Protein AF-A0A318JB78-F1 (afdb_monomer_lite)

pLDDT: mean 71.57, std 18.22, range [23.09, 95.12]

Structure (mmCIF, N/CA/C/O backbone):
data_AF-A0A318JB78-F1
#
_entry.id   AF-A0A318JB78-F1
#
loop_
_atom_site.group_PDB
_atom_site.id
_atom_site.type_symbol
_atom_site.label_atom_id
_atom_site.label_alt_id
_atom_site.label_comp_id
_atom_site.label_asym_id
_atom_site.label_entity_id
_atom_site.label_seq_id
_atom_site.pdbx_PDB_ins_code
_atom_site.Cartn_x
_atom_site.Cartn_y
_atom_site.Cartn_z
_atom_site.occupancy
_atom_site.B_iso_or_equiv
_atom_site.auth_seq_id
_atom_site.auth_comp_id
_atom_site.auth_asym_id
_atom_site.auth_atom_id
_atom_site.pdbx_PDB_model_num
ATOM 1 N N . MET A 1 1 ? 5.040 -17.113 -11.144 1.00 25.75 1 MET A N 1
ATOM 2 C CA . MET A 1 1 ? 4.633 -16.479 -9.874 1.00 25.75 1 MET A CA 1
ATOM 3 C C . MET A 1 1 ? 5.748 -16.720 -8.878 1.00 25.75 1 MET A C 1
ATOM 5 O O . MET A 1 1 ? 6.004 -17.874 -8.564 1.00 25.75 1 MET A O 1
ATOM 9 N N . LEU A 1 2 ? 6.487 -15.683 -8.485 1.00 23.09 2 LEU A N 1
ATOM 10 C CA . LEU A 1 2 ? 7.482 -15.807 -7.416 1.00 23.09 2 LEU A CA 1
ATOM 11 C C . LEU A 1 2 ? 6.721 -16.116 -6.125 1.00 23.09 2 LEU A C 1
ATOM 13 O O . LEU A 1 2 ? 5.880 -15.316 -5.738 1.00 23.09 2 LEU A O 1
ATOM 17 N N . GLN A 1 3 ? 6.956 -17.280 -5.519 1.00 30.62 3 GLN A N 1
ATOM 18 C CA . GLN A 1 3 ? 6.434 -17.626 -4.195 1.00 30.62 3 GLN A CA 1
ATOM 19 C C . GLN A 1 3 ? 6.896 -16.557 -3.194 1.00 30.62 3 GLN A C 1
ATOM 21 O O . GLN A 1 3 ? 8.081 -16.230 -3.149 1.00 30.62 3 GLN A O 1
ATOM 26 N N . HIS A 1 4 ? 5.958 -15.959 -2.464 1.00 49.38 4 HIS A N 1
ATOM 27 C CA . HIS A 1 4 ? 6.229 -14.859 -1.540 1.00 49.38 4 HIS A CA 1
ATOM 28 C C . HIS A 1 4 ? 6.724 -15.457 -0.218 1.00 49.38 4 HIS A C 1
ATOM 30 O O . HIS A 1 4 ? 6.142 -16.424 0.270 1.00 49.38 4 HIS A O 1
ATOM 36 N N . ASN A 1 5 ? 7.803 -14.921 0.352 1.00 53.31 5 ASN A N 1
ATOM 37 C CA . ASN A 1 5 ? 8.256 -15.297 1.688 1.00 53.31 5 ASN A CA 1
ATOM 38 C C . ASN A 1 5 ? 7.532 -14.406 2.721 1.00 53.31 5 ASN A C 1
ATOM 40 O O . ASN A 1 5 ? 7.659 -13.183 2.621 1.00 53.31 5 ASN A O 1
ATOM 44 N N . PRO A 1 6 ? 6.821 -14.962 3.721 1.00 53.50 6 PRO A N 1
ATOM 45 C CA . PRO A 1 6 ? 6.137 -14.182 4.759 1.00 53.50 6 PRO A CA 1
ATOM 46 C C . PRO A 1 6 ? 7.029 -13.152 5.473 1.00 53.50 6 PRO A C 1
ATOM 48 O O . PRO A 1 6 ? 6.572 -12.067 5.821 1.00 53.50 6 PRO A O 1
ATOM 51 N N . PHE A 1 7 ? 8.329 -13.422 5.620 1.00 55.44 7 PHE A N 1
ATOM 52 C CA . PHE A 1 7 ? 9.272 -12.468 6.217 1.00 55.44 7 PHE A CA 1
ATOM 53 C C . PHE A 1 7 ? 9.554 -11.245 5.329 1.00 55.44 7 PHE A C 1
ATOM 55 O O . PHE A 1 7 ? 9.821 -10.154 5.841 1.00 55.44 7 PHE A O 1
ATOM 62 N N . ASP A 1 8 ? 9.484 -11.401 4.004 1.00 56.25 8 ASP A N 1
ATOM 63 C CA . ASP A 1 8 ? 9.601 -10.270 3.083 1.00 56.25 8 ASP A CA 1
ATOM 64 C C . ASP A 1 8 ? 8.346 -9.383 3.167 1.00 56.25 8 ASP A C 1
ATOM 66 O O . ASP A 1 8 ? 8.485 -8.160 3.174 1.00 56.25 8 ASP A O 1
ATOM 70 N N . LEU A 1 9 ? 7.158 -9.977 3.376 1.00 61.44 9 LEU A N 1
ATOM 71 C CA . LEU A 1 9 ? 5.913 -9.242 3.641 1.00 61.44 9 LEU A CA 1
ATOM 72 C C . LEU A 1 9 ? 6.003 -8.411 4.928 1.00 61.44 9 LEU A C 1
ATOM 74 O O . LEU A 1 9 ? 5.661 -7.230 4.902 1.00 61.44 9 LEU A O 1
ATOM 78 N N . ILE A 1 10 ? 6.521 -8.967 6.033 1.00 62.16 10 ILE A N 1
ATOM 79 C CA . ILE A 1 10 ? 6.723 -8.193 7.274 1.00 62.16 10 ILE A CA 1
ATOM 80 C C . ILE A 1 10 ? 7.533 -6.946 6.962 1.00 62.16 10 ILE A C 1
ATOM 82 O O . ILE A 1 10 ? 7.080 -5.834 7.208 1.00 62.16 10 ILE A O 1
ATOM 86 N N . ARG A 1 11 ? 8.720 -7.102 6.377 1.00 62.31 11 ARG A N 1
ATOM 87 C CA . ARG A 1 11 ? 9.614 -5.969 6.126 1.00 62.31 11 ARG A CA 1
ATOM 88 C C . ARG A 1 11 ? 8.994 -4.943 5.173 1.00 62.31 11 ARG A C 1
ATOM 90 O O . ARG A 1 11 ? 9.154 -3.742 5.389 1.00 62.31 11 ARG A O 1
ATOM 97 N N . GLU A 1 12 ? 8.297 -5.389 4.133 1.00 67.50 12 GLU A N 1
ATOM 98 C CA . GLU A 1 12 ? 7.665 -4.507 3.148 1.00 67.50 12 GLU A CA 1
ATOM 99 C C . GLU A 1 12 ? 6.514 -3.696 3.738 1.00 67.50 12 GLU A C 1
ATOM 101 O O . GLU A 1 12 ? 6.499 -2.471 3.604 1.00 67.50 12 GLU A O 1
ATOM 106 N N . TYR A 1 13 ? 5.589 -4.348 4.438 1.00 72.69 13 TYR A N 1
ATOM 107 C CA . TYR A 1 13 ? 4.394 -3.684 4.945 1.00 72.69 13 TYR A CA 1
ATOM 108 C C . TYR A 1 13 ? 4.650 -2.979 6.281 1.00 72.69 13 TYR A C 1
ATOM 110 O O . TYR A 1 13 ? 4.238 -1.830 6.434 1.00 72.69 13 TYR A O 1
ATOM 118 N N . THR A 1 14 ? 5.400 -3.566 7.220 1.00 70.62 14 THR A N 1
ATOM 119 C CA . THR A 1 14 ? 5.695 -2.904 8.510 1.00 70.62 14 THR A CA 1
ATOM 120 C C . THR A 1 14 ? 6.563 -1.658 8.355 1.00 70.62 14 THR A C 1
ATOM 122 O O . THR A 1 14 ? 6.276 -0.643 8.980 1.00 70.62 14 THR A O 1
ATOM 125 N N . SER A 1 15 ? 7.549 -1.640 7.452 1.00 66.94 15 SER A N 1
ATOM 126 C CA . SER A 1 15 ? 8.382 -0.439 7.239 1.00 66.94 15 SER A CA 1
ATOM 127 C C . SER A 1 15 ? 7.608 0.768 6.678 1.00 66.94 15 SER A C 1
ATOM 129 O O . SER A 1 15 ? 8.040 1.925 6.800 1.00 66.94 15 SER A O 1
ATOM 131 N N . VAL A 1 16 ? 6.457 0.516 6.050 1.00 73.50 16 VAL A N 1
ATOM 132 C CA . VAL A 1 16 ? 5.560 1.560 5.553 1.00 73.50 16 VAL A CA 1
ATOM 133 C C . VAL A 1 16 ? 4.505 1.890 6.599 1.00 73.50 16 VAL A C 1
ATOM 135 O O . VAL A 1 16 ? 4.399 3.057 6.976 1.00 73.50 16 VAL A O 1
ATOM 138 N N . PHE A 1 17 ? 3.774 0.882 7.072 1.00 77.94 17 PHE A N 1
ATOM 139 C CA . PHE A 1 17 ? 2.556 1.030 7.860 1.00 77.94 17 PHE A CA 1
ATOM 140 C C . PHE A 1 17 ? 2.747 0.949 9.372 1.00 77.94 17 PHE A C 1
ATOM 142 O O . PHE A 1 17 ? 1.798 1.302 10.046 1.00 77.94 17 PHE A O 1
ATOM 149 N N . ASP A 1 18 ? 3.896 0.533 9.917 1.00 76.00 18 ASP A N 1
ATOM 150 C CA . ASP A 1 18 ? 4.175 0.523 11.365 1.00 76.00 18 ASP A CA 1
ATOM 151 C C . ASP A 1 18 ? 5.162 1.637 11.740 1.00 76.00 18 ASP A C 1
ATOM 153 O O . ASP A 1 18 ? 6.371 1.446 11.873 1.00 76.00 18 ASP A O 1
ATOM 157 N N . ARG A 1 19 ? 4.646 2.861 11.871 1.00 69.69 19 ARG A N 1
ATOM 158 C CA . ARG A 1 19 ? 5.450 4.054 12.164 1.00 69.69 19 ARG A CA 1
ATOM 159 C C . ARG A 1 19 ? 5.195 4.564 13.568 1.00 69.69 19 ARG A C 1
ATOM 161 O O . ARG A 1 19 ? 4.051 4.788 13.959 1.00 69.69 19 ARG A O 1
ATOM 168 N N . ARG A 1 20 ? 6.271 4.843 14.310 1.00 64.31 20 ARG A N 1
ATOM 169 C CA . ARG A 1 20 ? 6.195 5.430 15.660 1.00 64.31 20 ARG A CA 1
ATOM 170 C C . ARG A 1 20 ? 5.463 6.764 15.673 1.00 64.31 20 ARG A C 1
ATOM 172 O O . ARG A 1 20 ? 4.877 7.122 16.683 1.00 64.31 20 ARG A O 1
ATOM 179 N N . GLU A 1 21 ? 5.475 7.509 14.580 1.00 63.00 21 GLU A N 1
ATOM 180 C CA . GLU A 1 21 ? 4.745 8.767 14.506 1.00 63.00 21 GLU A CA 1
ATOM 181 C C . GLU A 1 21 ? 3.238 8.527 14.379 1.00 63.00 21 GLU A C 1
ATOM 183 O O . GLU A 1 21 ? 2.471 9.371 14.811 1.00 63.00 21 GLU A O 1
ATOM 188 N N . ILE A 1 22 ? 2.799 7.390 13.836 1.00 66.38 22 ILE A N 1
ATOM 189 C CA . ILE A 1 22 ? 1.376 7.046 13.712 1.00 66.38 22 ILE A CA 1
ATOM 190 C C . ILE A 1 22 ? 0.883 6.323 14.980 1.00 66.38 22 ILE A C 1
ATOM 192 O O . ILE A 1 22 ? -0.208 6.627 15.452 1.00 66.38 22 ILE A O 1
ATOM 196 N N . PHE A 1 23 ? 1.705 5.450 15.584 1.00 62.56 23 PHE A N 1
ATOM 197 C CA . PHE A 1 23 ? 1.298 4.578 16.709 1.00 62.56 23 PHE A CA 1
ATOM 198 C C . PHE A 1 23 ? 2.000 4.842 18.047 1.00 62.56 23 PHE A C 1
ATOM 200 O O . PHE A 1 23 ? 1.693 4.195 19.045 1.00 62.56 23 PHE A O 1
ATOM 207 N N . GLY A 1 24 ? 2.984 5.738 18.099 1.00 55.34 24 GLY A N 1
ATOM 208 C CA . GLY A 1 24 ? 3.832 5.931 19.275 1.00 55.34 24 GLY A CA 1
ATOM 209 C C . GLY A 1 24 ? 3.285 6.948 20.287 1.00 55.34 24 GLY A C 1
ATOM 210 O O . GLY A 1 24 ? 2.596 7.898 19.925 1.00 55.34 24 GLY A O 1
ATOM 211 N N . PRO A 1 25 ? 3.666 6.830 21.573 1.00 43.62 25 PRO A N 1
ATOM 212 C CA . PRO A 1 25 ? 3.183 7.700 22.654 1.00 43.62 25 PRO A CA 1
ATOM 213 C C . PRO A 1 25 ? 3.704 9.148 22.582 1.00 43.62 25 PRO A C 1
ATOM 215 O O . PRO A 1 25 ? 3.169 10.028 23.251 1.00 43.62 25 PRO A O 1
ATOM 218 N N . LYS A 1 26 ? 4.746 9.409 21.778 1.00 45.97 26 LYS A N 1
ATOM 219 C CA . LYS A 1 26 ? 5.327 10.741 21.514 1.00 45.97 26 LYS A CA 1
ATOM 220 C C . LYS A 1 26 ? 5.179 11.119 20.043 1.00 45.97 26 LYS A C 1
ATOM 222 O O . LYS A 1 26 ? 6.134 11.550 19.400 1.00 45.97 26 LYS A O 1
ATOM 227 N N . SER A 1 27 ? 3.989 10.905 19.502 1.00 45.38 27 SER A N 1
ATOM 228 C CA . SER A 1 27 ? 3.626 11.223 18.128 1.00 45.38 27 SER A CA 1
ATOM 229 C C . SER A 1 27 ? 3.552 12.747 17.914 1.00 45.38 27 SER A C 1
ATOM 231 O O . SER A 1 27 ? 2.473 13.302 17.703 1.00 45.38 27 SER A O 1
ATOM 233 N N . TYR A 1 28 ? 4.673 13.462 18.020 1.00 35.72 28 TYR A N 1
ATOM 234 C CA . TYR A 1 28 ? 4.728 14.883 17.680 1.00 35.72 28 TYR A CA 1
ATOM 235 C C . TYR A 1 28 ? 4.450 15.075 16.186 1.00 35.72 28 TYR A C 1
ATOM 237 O O . TYR A 1 28 ? 4.648 14.161 15.380 1.00 35.72 28 TYR A O 1
ATOM 245 N N . VAL A 1 29 ? 3.908 16.253 15.870 1.00 40.69 29 VAL A N 1
ATOM 246 C CA . VAL A 1 29 ? 3.597 16.764 14.530 1.00 40.69 29 VAL A CA 1
ATOM 247 C C . VAL A 1 29 ? 4.661 16.291 13.552 1.00 40.69 29 VAL A C 1
ATOM 249 O O . VAL A 1 29 ? 5.838 16.630 13.675 1.00 40.69 29 VAL A O 1
ATOM 252 N N . ALA A 1 30 ? 4.254 15.418 12.638 1.00 40.19 30 ALA A N 1
ATOM 253 C CA . ALA A 1 30 ? 5.172 14.786 11.724 1.00 40.19 30 ALA A CA 1
ATOM 254 C C . ALA A 1 30 ? 5.551 15.791 10.635 1.00 40.19 30 ALA A C 1
ATOM 256 O O . ALA A 1 30 ? 4.963 15.818 9.559 1.00 40.19 30 ALA A O 1
ATOM 257 N N . HIS A 1 31 ? 6.546 16.628 10.922 1.00 40.78 31 HIS A N 1
ATOM 258 C CA . HIS A 1 31 ? 7.321 17.318 9.900 1.00 40.78 31 HIS A CA 1
ATOM 259 C C . HIS A 1 31 ? 8.125 16.259 9.142 1.00 40.78 31 HIS A C 1
ATOM 261 O O . HIS A 1 31 ? 9.297 16.004 9.410 1.00 40.78 31 HIS A O 1
ATOM 267 N N . TYR A 1 32 ? 7.440 15.545 8.258 1.00 52.62 32 TYR A N 1
ATOM 268 C CA . TYR A 1 32 ? 8.033 14.497 7.456 1.00 52.62 32 TYR A CA 1
ATOM 269 C C . TYR A 1 32 ? 8.883 15.134 6.359 1.00 52.62 32 TYR A C 1
ATOM 271 O O . TYR A 1 32 ? 8.368 15.712 5.404 1.00 52.62 32 TYR A O 1
ATOM 279 N N . ILE A 1 33 ? 10.192 14.926 6.445 1.00 48.31 33 ILE A N 1
ATOM 280 C CA . ILE A 1 33 ? 11.008 14.799 5.241 1.00 48.31 33 ILE A CA 1
ATOM 281 C C . ILE A 1 33 ? 10.464 13.532 4.547 1.00 48.31 33 ILE A C 1
ATOM 283 O O . ILE A 1 33 ? 10.563 12.430 5.090 1.00 48.31 33 ILE A O 1
ATOM 287 N N . ASP A 1 34 ? 9.790 13.707 3.404 1.00 62.69 34 ASP A N 1
ATOM 288 C CA . ASP A 1 34 ? 9.201 12.661 2.544 1.00 62.69 34 ASP A CA 1
ATOM 289 C C . ASP A 1 34 ? 7.835 12.051 2.944 1.00 62.69 34 ASP A C 1
ATOM 291 O O . ASP A 1 34 ? 7.609 10.850 2.737 1.00 62.69 34 ASP A O 1
ATOM 295 N N . PHE A 1 35 ? 6.889 12.846 3.465 1.00 70.44 35 PHE A N 1
ATOM 296 C CA . PHE A 1 35 ? 5.500 12.383 3.685 1.00 70.44 35 PHE A CA 1
ATOM 297 C C . PHE A 1 35 ? 4.897 11.828 2.393 1.00 70.44 35 PHE A C 1
ATOM 299 O O . PHE A 1 35 ? 4.289 10.760 2.365 1.00 70.44 35 PHE A O 1
ATOM 306 N N . ASP A 1 36 ? 5.189 12.524 1.304 1.00 66.62 36 ASP A N 1
ATOM 307 C CA . ASP A 1 36 ? 4.744 12.231 -0.045 1.00 66.62 36 ASP A CA 1
ATOM 308 C C . ASP A 1 36 ? 5.171 10.850 -0.520 1.00 66.62 36 ASP A C 1
ATOM 310 O O . ASP A 1 36 ? 4.406 10.106 -1.143 1.00 66.62 36 ASP A O 1
ATOM 314 N N . VAL A 1 37 ? 6.387 10.464 -0.146 1.00 68.50 37 VAL A N 1
ATOM 315 C CA . VAL A 1 37 ? 6.938 9.144 -0.434 1.00 68.50 37 VAL A CA 1
ATOM 316 C C . VAL A 1 37 ? 6.248 8.080 0.414 1.00 68.50 37 VAL A C 1
ATOM 318 O O . VAL A 1 37 ? 5.981 6.994 -0.093 1.00 68.50 37 VAL A O 1
ATOM 321 N N . PHE A 1 38 ? 5.932 8.363 1.681 1.00 75.88 38 PHE A N 1
ATOM 322 C CA . PHE A 1 38 ? 5.154 7.447 2.520 1.00 75.88 38 PHE A CA 1
ATOM 323 C C . PHE A 1 38 ? 3.748 7.214 1.947 1.00 75.88 38 PHE A C 1
ATOM 325 O O . PHE A 1 38 ? 3.362 6.062 1.749 1.00 75.88 38 PHE A O 1
ATOM 332 N N . VAL A 1 39 ? 3.011 8.277 1.620 1.00 78.31 39 VAL A N 1
ATOM 333 C CA . VAL A 1 39 ? 1.642 8.168 1.094 1.00 78.31 39 VAL A CA 1
ATOM 334 C C . VAL A 1 39 ? 1.634 7.418 -0.238 1.00 78.31 39 VAL A C 1
ATOM 336 O O . VAL A 1 39 ? 0.845 6.492 -0.425 1.00 78.31 39 VAL A O 1
ATOM 339 N N . THR A 1 40 ? 2.555 7.757 -1.145 1.00 72.88 40 THR A N 1
ATOM 340 C CA . THR A 1 40 ? 2.703 7.074 -2.441 1.00 72.88 40 THR A CA 1
ATOM 341 C C . THR A 1 40 ? 2.930 5.571 -2.269 1.00 72.88 40 THR A C 1
ATOM 343 O O . THR A 1 40 ? 2.362 4.763 -3.001 1.00 72.88 40 THR A O 1
ATOM 346 N N . ARG A 1 41 ? 3.702 5.169 -1.256 1.00 74.50 41 ARG A N 1
ATOM 347 C CA . ARG A 1 41 ? 3.944 3.753 -0.953 1.00 74.50 41 ARG A CA 1
ATOM 348 C C . ARG A 1 41 ? 2.770 3.036 -0.368 1.00 74.50 41 ARG A C 1
ATOM 350 O O . ARG A 1 41 ? 2.504 1.916 -0.781 1.00 74.50 41 ARG A O 1
ATOM 357 N N . ALA A 1 42 ? 2.116 3.653 0.608 1.00 82.94 42 ALA A N 1
ATOM 358 C CA . ALA A 1 42 ? 0.939 3.069 1.214 1.00 82.94 42 ALA A CA 1
ATOM 359 C C . ALA A 1 42 ? -0.094 2.777 0.118 1.00 82.94 42 ALA A C 1
ATOM 361 O O . ALA A 1 42 ? -0.588 1.658 0.018 1.00 82.94 42 ALA A O 1
ATOM 362 N N . ARG A 1 43 ? -0.310 3.737 -0.791 1.00 85.00 43 ARG A N 1
ATOM 363 C CA . ARG A 1 43 ? -1.168 3.562 -1.969 1.00 85.00 43 ARG A CA 1
ATOM 364 C C . ARG A 1 43 ? -0.693 2.433 -2.887 1.00 85.00 43 ARG A C 1
ATOM 366 O O . ARG A 1 43 ? -1.507 1.605 -3.286 1.00 85.00 43 ARG A O 1
ATOM 373 N N . TYR A 1 44 ? 0.602 2.371 -3.202 1.00 80.25 44 TYR A N 1
ATOM 374 C CA . TYR A 1 44 ? 1.148 1.311 -4.055 1.00 80.25 44 TYR A CA 1
ATOM 375 C C . TYR A 1 44 ? 0.945 -0.073 -3.439 1.00 80.25 44 TYR A C 1
ATOM 377 O O . TYR A 1 44 ? 0.352 -0.942 -4.076 1.00 80.25 44 TYR A O 1
ATOM 385 N N . LEU A 1 45 ? 1.355 -0.258 -2.183 1.00 81.56 45 LEU A N 1
ATOM 386 C CA . LEU A 1 45 ? 1.208 -1.520 -1.465 1.00 81.56 45 LEU A CA 1
ATOM 387 C C . LEU A 1 45 ? -0.263 -1.943 -1.371 1.00 81.56 45 LEU A C 1
ATOM 389 O O . LEU A 1 45 ? -0.582 -3.093 -1.654 1.00 81.56 45 LEU A O 1
ATOM 393 N N . LEU A 1 46 ? -1.182 -1.016 -1.085 1.00 87.56 46 LEU A N 1
ATOM 394 C CA . LEU A 1 46 ? -2.621 -1.308 -1.077 1.00 87.56 46 LEU A CA 1
ATOM 395 C C . LEU A 1 46 ? -3.175 -1.707 -2.446 1.00 87.56 46 LEU A C 1
ATOM 397 O O . LEU A 1 46 ? -4.130 -2.481 -2.504 1.00 87.56 46 LEU A O 1
ATOM 401 N N . SER A 1 47 ? -2.591 -1.196 -3.533 1.00 83.94 47 SER A N 1
ATOM 402 C CA . SER A 1 47 ? -3.015 -1.520 -4.898 1.00 83.94 47 SER A CA 1
ATOM 403 C C . SER A 1 47 ? -2.617 -2.937 -5.327 1.00 83.94 47 SER A C 1
ATOM 405 O O . SER A 1 47 ? -3.275 -3.524 -6.184 1.00 83.94 47 SER A O 1
ATOM 407 N N . VAL A 1 48 ? -1.586 -3.515 -4.695 1.00 79.31 48 VAL A N 1
ATOM 408 C CA . VAL A 1 48 ? -1.045 -4.840 -5.048 1.00 79.31 48 VAL A CA 1
ATOM 409 C C . VAL A 1 48 ? -1.248 -5.917 -3.977 1.00 79.31 48 VAL A C 1
ATOM 411 O O . VAL A 1 48 ? -1.125 -7.101 -4.287 1.00 79.31 48 VAL A O 1
ATOM 414 N N . ILE A 1 49 ? -1.568 -5.559 -2.728 1.00 83.38 49 ILE A N 1
ATOM 415 C CA . ILE A 1 49 ? -1.705 -6.533 -1.634 1.00 83.38 49 ILE A CA 1
ATOM 416 C C . ILE A 1 49 ? -2.872 -7.503 -1.877 1.00 83.38 49 ILE A C 1
ATOM 418 O O . ILE A 1 49 ? -3.986 -7.080 -2.167 1.00 83.38 49 ILE A O 1
ATOM 422 N N . SER A 1 50 ? -2.658 -8.811 -1.755 1.00 82.62 50 SER A N 1
ATOM 423 C CA . SER A 1 50 ? -3.689 -9.847 -1.890 1.00 82.62 50 SER A CA 1
ATOM 424 C C . SER A 1 50 ? -4.273 -10.250 -0.530 1.00 82.62 50 SER A C 1
ATOM 426 O O . SER A 1 50 ? -3.686 -9.969 0.513 1.00 82.62 50 SER A O 1
ATOM 428 N N . ASP A 1 51 ? -5.409 -10.953 -0.533 1.00 84.69 51 ASP A N 1
ATOM 429 C CA . ASP A 1 51 ? -5.980 -11.502 0.705 1.00 84.69 51 ASP A CA 1
ATOM 430 C C . ASP A 1 51 ? -5.034 -12.515 1.361 1.00 84.69 51 ASP A C 1
ATOM 432 O O . ASP A 1 51 ? -4.971 -12.571 2.583 1.00 84.69 51 ASP A O 1
ATOM 436 N N . SER A 1 52 ? -4.254 -13.264 0.572 1.00 81.31 52 SER A N 1
ATOM 437 C CA . SER A 1 52 ? -3.248 -14.182 1.114 1.00 81.31 52 SER A CA 1
ATOM 438 C C . SER A 1 52 ? -2.124 -13.441 1.839 1.00 81.31 52 SER A C 1
ATOM 440 O O . SER A 1 52 ? -1.667 -13.920 2.865 1.00 81.31 52 SER A O 1
ATOM 442 N N . HIS A 1 53 ? -1.715 -12.252 1.372 1.00 82.00 53 HIS A N 1
ATOM 443 C CA . HIS A 1 53 ? -0.740 -11.440 2.114 1.00 82.00 53 HIS A CA 1
ATOM 444 C C . HIS A 1 53 ? -1.287 -10.999 3.475 1.00 82.00 53 HIS A C 1
ATOM 446 O O . HIS A 1 53 ? -0.536 -10.948 4.444 1.00 82.00 53 HIS A O 1
ATOM 452 N N . LEU A 1 54 ? -2.580 -10.663 3.554 1.00 85.00 54 LEU A N 1
ATOM 453 C CA . LEU A 1 54 ? -3.214 -10.304 4.822 1.00 85.00 54 LEU A CA 1
ATOM 454 C C . LEU A 1 54 ? -3.376 -11.511 5.742 1.00 85.00 54 LEU A C 1
ATOM 456 O O . LEU A 1 54 ? -3.047 -11.399 6.918 1.00 85.00 54 LEU A O 1
ATOM 460 N N . ASP A 1 55 ? -3.813 -12.657 5.212 1.00 84.06 55 ASP A N 1
ATOM 461 C CA . ASP A 1 55 ? -3.868 -13.913 5.969 1.00 84.06 55 ASP A CA 1
ATOM 462 C C . ASP A 1 55 ? -2.489 -14.236 6.573 1.00 84.06 55 ASP A C 1
ATOM 464 O O . ASP A 1 55 ? -2.398 -14.567 7.754 1.00 84.06 55 ASP A O 1
ATOM 468 N N . ASP A 1 56 ? -1.413 -14.077 5.796 1.00 79.94 56 ASP A N 1
ATOM 469 C CA . ASP A 1 56 ? -0.045 -14.275 6.275 1.00 79.94 56 ASP A CA 1
ATOM 470 C C . ASP A 1 56 ? 0.326 -13.260 7.372 1.00 79.94 56 ASP A C 1
ATOM 472 O O . ASP A 1 56 ? 0.859 -13.661 8.402 1.00 79.94 56 ASP A O 1
ATOM 476 N N . LEU A 1 57 ? -0.005 -11.968 7.215 1.00 80.56 57 LEU A N 1
ATOM 477 C CA . LEU A 1 57 ? 0.231 -10.938 8.244 1.00 80.56 57 LEU A CA 1
ATOM 478 C C . LEU A 1 57 ? -0.468 -11.247 9.575 1.00 80.56 57 LEU A C 1
ATOM 480 O O . LEU A 1 57 ? 0.119 -11.001 10.627 1.00 80.56 57 LEU A O 1
ATOM 484 N N . PHE A 1 58 ? -1.682 -11.803 9.538 1.00 82.31 58 PHE A N 1
ATOM 485 C CA . PHE A 1 58 ? -2.401 -12.230 10.743 1.00 82.31 58 PHE A CA 1
ATOM 486 C C . PHE A 1 58 ? -1.821 -13.511 11.359 1.00 82.31 58 PHE A C 1
ATOM 488 O O . PHE A 1 58 ? -1.743 -13.612 12.579 1.00 82.31 58 PHE A O 1
ATOM 495 N N . ARG A 1 59 ? -1.371 -14.469 10.539 1.00 78.50 59 ARG A N 1
ATOM 496 C CA . ARG A 1 59 ? -0.800 -15.751 11.000 1.00 78.50 59 ARG A CA 1
ATOM 497 C C . ARG A 1 59 ? 0.595 -15.637 11.597 1.00 78.50 59 ARG A C 1
ATOM 499 O O . ARG A 1 59 ? 1.033 -16.538 12.302 1.00 78.50 59 ARG A O 1
ATOM 506 N N . LEU A 1 60 ? 1.322 -14.561 11.311 1.00 70.12 60 LEU A N 1
ATOM 507 C CA . LEU A 1 60 ? 2.683 -14.373 11.821 1.00 70.12 60 LEU A CA 1
ATOM 508 C C . LEU A 1 60 ? 2.740 -14.228 13.350 1.00 70.12 60 LEU A C 1
ATOM 510 O O . LEU A 1 60 ? 3.791 -14.487 13.930 1.00 70.12 60 LEU A O 1
ATOM 514 N N . GLU A 1 61 ? 1.622 -13.884 13.993 1.00 67.19 61 GLU A N 1
ATOM 515 C CA . GLU A 1 61 ? 1.465 -13.934 15.451 1.00 67.19 61 GLU A CA 1
ATOM 516 C C . GLU A 1 61 ? 1.502 -15.370 16.001 1.00 67.19 61 GLU A C 1
ATOM 518 O O . GLU A 1 61 ? 2.016 -15.598 17.090 1.00 67.19 61 GLU A O 1
ATOM 523 N N . GLU A 1 62 ? 1.018 -16.344 15.226 1.00 64.12 62 GLU A N 1
ATOM 524 C CA . GLU A 1 62 ? 0.933 -17.761 15.608 1.00 64.12 62 GLU A CA 1
ATOM 525 C C . GLU A 1 62 ? 2.274 -18.498 15.442 1.00 64.12 62 GLU A C 1
ATOM 527 O O . GLU A 1 62 ? 2.432 -19.639 15.878 1.00 64.12 62 GLU A O 1
ATOM 532 N N . LEU A 1 63 ? 3.255 -17.873 14.782 1.00 60.03 63 LEU A N 1
ATOM 533 C CA . LEU A 1 63 ? 4.573 -18.457 14.573 1.00 60.03 63 LEU A CA 1
ATOM 534 C C . LEU A 1 63 ? 5.480 -18.140 15.768 1.00 60.03 63 LEU A C 1
ATOM 536 O O . LEU A 1 63 ? 6.101 -17.079 15.827 1.00 60.03 63 LEU A O 1
ATOM 540 N N . ASP A 1 64 ? 5.636 -19.121 16.663 1.00 47.81 64 ASP A N 1
ATOM 541 C CA . ASP A 1 64 ? 6.445 -19.072 17.899 1.00 47.81 64 ASP A CA 1
ATOM 542 C C . ASP A 1 64 ? 7.860 -18.474 17.748 1.00 47.81 64 ASP A C 1
ATOM 544 O O . ASP A 1 64 ? 8.452 -17.975 18.708 1.00 47.81 64 ASP A O 1
ATOM 548 N N . PHE A 1 65 ? 8.432 -18.513 16.541 1.00 48.81 65 PHE A N 1
ATOM 549 C CA . PHE A 1 65 ? 9.764 -17.979 16.245 1.00 48.81 65 PHE A CA 1
ATOM 550 C C . PHE A 1 65 ? 9.828 -16.439 16.202 1.00 48.81 65 PHE A C 1
ATOM 552 O O . PHE A 1 65 ? 10.924 -15.879 16.210 1.00 48.81 65 PHE A O 1
ATOM 559 N N . LEU A 1 66 ? 8.677 -15.757 16.153 1.00 50.41 66 LEU A N 1
ATOM 560 C CA . LEU A 1 66 ? 8.542 -14.295 16.128 1.00 50.41 66 LEU A CA 1
ATOM 561 C C . LEU A 1 66 ? 8.019 -13.706 17.445 1.00 50.41 66 LEU A C 1
ATOM 563 O O . LEU A 1 66 ? 7.667 -12.527 17.464 1.00 50.41 66 LEU A O 1
ATOM 567 N N . ASN A 1 67 ? 8.009 -14.481 18.539 1.00 50.84 67 ASN A N 1
ATOM 568 C CA . ASN A 1 67 ? 7.679 -14.018 19.892 1.00 50.84 67 ASN A CA 1
ATOM 569 C C . ASN A 1 67 ? 8.589 -12.838 20.309 1.00 50.84 67 ASN A C 1
ATOM 571 O O . ASN A 1 67 ? 9.656 -13.008 20.899 1.00 50.84 67 ASN A O 1
ATOM 575 N N . GLY A 1 68 ? 8.187 -11.622 19.931 1.00 57.94 68 GLY A N 1
ATOM 576 C CA . GLY A 1 68 ? 9.009 -10.418 19.938 1.00 57.94 68 GLY A CA 1
ATOM 577 C C . GLY A 1 68 ? 8.322 -9.229 19.243 1.00 57.94 68 GLY A C 1
ATOM 578 O O . GLY A 1 68 ? 7.195 -9.352 18.766 1.00 57.94 68 GLY A O 1
ATOM 579 N N . PRO A 1 69 ? 8.981 -8.053 19.186 1.00 60.97 69 PRO A N 1
ATOM 580 C CA . PRO A 1 69 ? 8.406 -6.802 18.675 1.00 60.97 69 PRO A CA 1
ATOM 581 C C . PRO A 1 69 ? 7.775 -6.912 17.278 1.00 60.97 69 PRO A C 1
ATOM 583 O O . PRO A 1 69 ? 6.741 -6.299 17.031 1.00 60.97 69 PRO A O 1
ATOM 586 N N . ASP A 1 70 ? 8.361 -7.726 16.398 1.00 59.88 70 ASP A N 1
ATOM 587 C CA . ASP A 1 70 ? 7.972 -7.837 14.988 1.00 59.88 70 ASP A CA 1
ATOM 588 C C . ASP A 1 70 ? 6.609 -8.526 14.779 1.00 59.88 70 ASP A C 1
ATOM 590 O O . ASP A 1 70 ? 5.882 -8.174 13.844 1.00 59.88 70 ASP A O 1
ATOM 594 N N . SER A 1 71 ? 6.222 -9.453 15.666 1.00 64.50 71 SER A N 1
ATOM 595 C CA . SER A 1 71 ? 4.879 -10.058 15.672 1.00 64.50 71 SER A CA 1
ATOM 596 C C . SER A 1 71 ? 3.808 -8.995 15.956 1.00 64.50 71 SER A C 1
ATOM 598 O O . SER A 1 71 ? 2.870 -8.815 15.172 1.00 64.50 71 SER A O 1
ATOM 600 N N . TYR A 1 72 ? 4.019 -8.169 16.990 1.00 72.31 72 TYR A N 1
ATOM 601 C CA . TYR A 1 72 ? 3.088 -7.094 17.346 1.00 72.31 72 TYR A CA 1
ATOM 602 C C . TYR A 1 72 ? 2.935 -6.056 16.227 1.00 72.31 72 TYR A C 1
ATOM 604 O O . TYR A 1 72 ? 1.826 -5.574 15.976 1.00 72.31 72 TYR A O 1
ATOM 612 N N . CYS A 1 73 ? 4.034 -5.717 15.547 1.00 75.31 73 CYS A N 1
ATOM 613 C CA . CYS A 1 73 ? 4.041 -4.810 14.400 1.00 75.31 73 CYS A CA 1
ATOM 614 C C . CYS A 1 73 ? 3.242 -5.377 13.217 1.00 75.31 73 CYS A C 1
ATOM 616 O O . CYS A 1 73 ? 2.463 -4.651 12.599 1.00 75.31 73 CYS A O 1
ATOM 618 N N . SER A 1 74 ? 3.400 -6.669 12.923 1.00 77.50 74 SER A N 1
ATOM 619 C CA . SER A 1 74 ? 2.714 -7.343 11.812 1.00 77.50 74 SER A CA 1
ATOM 620 C C . SER A 1 74 ? 1.200 -7.371 12.014 1.00 77.50 74 SER A C 1
ATOM 622 O O . SER A 1 74 ? 0.458 -7.019 11.095 1.00 77.50 74 SER A O 1
ATOM 624 N N . LEU A 1 75 ? 0.748 -7.665 13.239 1.00 82.75 75 LEU A N 1
ATOM 625 C CA . LEU A 1 75 ? -0.672 -7.658 13.591 1.00 82.75 75 LEU A CA 1
ATOM 626 C C . LEU A 1 75 ? -1.298 -6.268 13.418 1.00 82.75 75 LEU A C 1
ATOM 628 O O . LEU A 1 75 ? -2.320 -6.133 12.748 1.00 82.75 75 LEU A O 1
ATOM 632 N N . ARG A 1 76 ? -0.659 -5.212 13.953 1.00 84.44 76 ARG A N 1
ATOM 633 C CA . ARG A 1 76 ? -1.136 -3.823 13.778 1.00 84.44 76 ARG A CA 1
ATOM 634 C C . ARG A 1 76 ? -1.308 -3.478 12.303 1.00 84.44 76 ARG A C 1
ATOM 636 O O . ARG A 1 76 ? -2.329 -2.931 11.895 1.00 84.44 76 ARG A O 1
ATOM 643 N N . VAL A 1 77 ? -0.303 -3.812 11.504 1.00 86.69 77 VAL A N 1
ATOM 644 C CA . VAL A 1 77 ? -0.278 -3.510 10.074 1.00 86.69 77 VAL A CA 1
ATOM 645 C C . VAL A 1 77 ? -1.361 -4.272 9.323 1.00 86.69 77 VAL A C 1
ATOM 647 O O . VAL A 1 77 ? -2.084 -3.658 8.541 1.00 86.69 77 VAL A O 1
ATOM 650 N N . GLY A 1 78 ? -1.524 -5.570 9.592 1.00 89.81 78 GLY A N 1
ATOM 651 C CA . GLY A 1 78 ? -2.592 -6.384 9.008 1.00 89.81 78 GLY A CA 1
ATOM 652 C C . GLY A 1 78 ? -3.979 -5.818 9.317 1.00 89.81 78 GLY A C 1
ATOM 653 O O . GLY A 1 78 ? -4.779 -5.615 8.405 1.00 89.81 78 GLY A O 1
ATOM 654 N N . VAL A 1 79 ? -4.225 -5.460 10.581 1.00 91.50 79 VAL A N 1
ATOM 655 C CA . VAL A 1 79 ? -5.473 -4.835 11.048 1.00 91.50 79 VAL A CA 1
ATOM 656 C C . VAL A 1 79 ? -5.759 -3.519 10.330 1.00 91.50 79 VAL A C 1
ATOM 658 O O . VAL A 1 79 ? -6.855 -3.322 9.803 1.00 91.50 79 VAL A O 1
ATOM 661 N N . TRP A 1 80 ? -4.778 -2.617 10.270 1.00 92.69 80 TRP A N 1
ATOM 662 C CA . TRP A 1 80 ? -4.988 -1.322 9.632 1.00 92.69 80 TRP A CA 1
ATOM 663 C C . TRP A 1 80 ? -5.213 -1.455 8.130 1.00 92.69 80 TRP A C 1
ATOM 665 O O . TRP A 1 80 ? -6.117 -0.816 7.595 1.00 92.69 80 TRP A O 1
ATOM 675 N N . ILE A 1 81 ? -4.448 -2.314 7.449 1.00 93.44 81 ILE A N 1
ATOM 676 C CA . ILE A 1 81 ? -4.638 -2.563 6.018 1.00 93.44 81 ILE A CA 1
ATOM 677 C C . ILE A 1 81 ? -6.013 -3.188 5.750 1.00 93.44 81 ILE A C 1
ATOM 679 O O . ILE A 1 81 ? -6.687 -2.768 4.809 1.00 93.44 81 ILE A O 1
ATOM 683 N N . ALA A 1 82 ? -6.464 -4.131 6.580 1.00 94.56 82 ALA A N 1
ATOM 684 C CA . ALA A 1 82 ? -7.801 -4.708 6.465 1.00 94.56 82 ALA A CA 1
ATOM 685 C C . ALA A 1 82 ? -8.901 -3.636 6.580 1.00 94.56 82 ALA A C 1
ATOM 687 O O . ALA A 1 82 ? -9.823 -3.619 5.758 1.00 94.56 82 ALA A O 1
ATOM 688 N N . GLY A 1 83 ? -8.762 -2.702 7.530 1.00 94.88 83 GLY A N 1
ATOM 689 C CA . GLY A 1 83 ? -9.643 -1.537 7.665 1.00 94.88 83 GLY A CA 1
ATOM 690 C C . GLY A 1 83 ? -9.571 -0.587 6.466 1.00 94.88 83 GLY A C 1
ATOM 691 O O . GLY A 1 83 ? -10.601 -0.222 5.904 1.00 94.88 83 GLY A O 1
ATOM 692 N N . LEU A 1 84 ? -8.364 -0.253 5.993 1.00 94.94 84 LEU A N 1
ATOM 693 C CA . LEU A 1 84 ? -8.151 0.576 4.798 1.00 94.94 84 LEU A CA 1
ATOM 694 C C . LEU A 1 84 ? -8.816 -0.029 3.558 1.00 94.94 84 LEU A C 1
ATOM 696 O O . LEU A 1 84 ? -9.337 0.704 2.726 1.00 94.94 84 LEU A O 1
ATOM 700 N N . GLN A 1 85 ? -8.820 -1.353 3.422 1.00 94.44 85 GLN A N 1
ATOM 701 C CA . GLN A 1 85 ? -9.486 -2.043 2.319 1.00 94.44 85 GLN A CA 1
ATOM 702 C C . GLN A 1 85 ? -11.000 -2.203 2.504 1.00 94.44 85 GLN A C 1
ATOM 704 O O . GLN A 1 85 ? -11.664 -2.673 1.576 1.00 94.44 85 GLN A O 1
ATOM 709 N N . LYS A 1 86 ? -11.543 -1.871 3.684 1.00 94.56 86 LYS A N 1
ATOM 710 C CA . LYS A 1 86 ? -12.889 -2.264 4.130 1.00 94.56 86 LYS A CA 1
ATOM 711 C C . LYS A 1 86 ? -13.149 -3.760 3.883 1.00 94.56 86 LYS A C 1
ATOM 713 O O . LYS A 1 86 ? -14.217 -4.167 3.420 1.00 94.56 86 LYS A O 1
ATOM 718 N N . ASN A 1 87 ? -12.138 -4.598 4.127 1.00 94.94 87 ASN A N 1
ATOM 719 C CA . ASN A 1 87 ? -12.188 -6.018 3.791 1.00 94.94 87 ASN A CA 1
ATOM 720 C C . ASN A 1 87 ? -12.935 -6.808 4.874 1.00 94.94 87 ASN A C 1
ATOM 722 O O . ASN A 1 87 ? -12.348 -7.231 5.871 1.00 94.94 87 ASN A O 1
ATOM 726 N N . ARG A 1 88 ? -14.241 -7.027 4.664 1.00 93.44 88 ARG A N 1
ATOM 727 C CA . ARG A 1 88 ? -15.123 -7.681 5.648 1.00 93.44 88 ARG A CA 1
ATOM 728 C C . ARG A 1 88 ? -14.674 -9.091 6.051 1.00 93.44 88 ARG A C 1
ATOM 730 O O . ARG A 1 88 ? -15.003 -9.513 7.153 1.00 93.44 88 ARG A O 1
ATOM 737 N N . LYS A 1 89 ? -13.885 -9.788 5.219 1.00 94.38 89 LYS A N 1
ATOM 738 C CA . LYS A 1 89 ? -13.304 -11.107 5.541 1.00 94.38 89 LYS A CA 1
ATOM 739 C C . LYS A 1 89 ? -12.534 -11.093 6.869 1.00 94.38 89 LYS A C 1
ATOM 741 O O . LYS A 1 89 ? -12.556 -12.078 7.594 1.00 94.38 89 LYS A O 1
ATOM 746 N N . PHE A 1 90 ? -11.879 -9.977 7.186 1.00 93.06 90 PHE A N 1
ATOM 747 C CA . PHE A 1 90 ? -11.009 -9.840 8.355 1.00 93.06 90 PHE A CA 1
ATOM 748 C C . PHE A 1 90 ? -11.690 -9.188 9.566 1.00 93.06 90 PHE A C 1
ATOM 750 O O . PHE A 1 90 ? -11.037 -9.006 10.590 1.00 93.06 90 PHE A O 1
ATOM 757 N N . LEU A 1 91 ? -12.988 -8.858 9.491 1.00 92.25 91 LEU A N 1
ATOM 758 C CA . LEU A 1 91 ? -13.710 -8.235 10.610 1.00 92.25 91 LEU A CA 1
ATOM 759 C C . LEU A 1 91 ? -13.709 -9.107 11.864 1.00 92.25 91 LEU A C 1
ATOM 761 O O . LEU A 1 91 ? -13.484 -8.581 12.946 1.00 92.25 91 LEU A O 1
ATOM 765 N N . LEU A 1 92 ? -13.885 -10.424 11.713 1.00 90.62 92 LEU A N 1
ATOM 766 C CA . LEU A 1 92 ? -13.829 -11.359 12.840 1.00 90.62 92 LEU A CA 1
ATOM 767 C C . LEU A 1 92 ? -12.477 -11.277 13.563 1.00 90.62 92 LEU A C 1
ATOM 769 O O . LEU A 1 92 ? -12.425 -11.243 14.783 1.00 90.62 92 LEU A O 1
ATOM 773 N N . ARG A 1 93 ? -11.375 -11.171 12.813 1.00 88.38 93 ARG A N 1
ATOM 774 C CA . ARG A 1 93 ? -10.042 -11.070 13.411 1.00 88.38 93 ARG A CA 1
ATOM 775 C C . ARG A 1 93 ? -9.824 -9.722 14.102 1.00 88.38 93 ARG A C 1
ATOM 777 O O . ARG A 1 93 ? -9.172 -9.666 15.135 1.00 88.38 93 ARG A O 1
ATOM 784 N N . ILE A 1 94 ? -10.380 -8.636 13.560 1.00 91.00 94 ILE A N 1
ATOM 785 C CA . ILE A 1 94 ? -10.372 -7.314 14.215 1.00 91.00 94 ILE A CA 1
ATOM 786 C C . ILE A 1 94 ? -11.174 -7.361 15.527 1.00 91.00 94 ILE A C 1
ATOM 788 O O . ILE A 1 94 ? -10.737 -6.791 16.526 1.00 91.00 94 ILE A O 1
ATOM 792 N N . ASP A 1 95 ? -12.305 -8.064 15.530 1.00 89.62 95 ASP A N 1
ATOM 793 C CA . ASP A 1 95 ? -13.154 -8.295 16.701 1.00 89.62 95 ASP A CA 1
ATOM 794 C C . ASP A 1 95 ? -12.444 -9.097 17.797 1.00 89.62 95 ASP A C 1
ATOM 796 O O . ASP A 1 95 ? -12.347 -8.635 18.935 1.00 89.62 95 ASP A O 1
ATOM 800 N N . GLU A 1 96 ? -11.828 -10.223 17.434 1.00 86.81 96 GLU A N 1
ATOM 801 C CA . GLU A 1 96 ? -10.991 -11.023 18.336 1.00 86.81 96 GLU A CA 1
ATOM 802 C C . GLU A 1 96 ? -9.884 -10.189 18.991 1.00 86.81 96 GLU A C 1
ATOM 804 O O . GLU A 1 96 ? -9.629 -10.322 20.186 1.00 86.81 96 GLU A O 1
ATOM 809 N N . ILE A 1 97 ? -9.247 -9.296 18.228 1.00 84.94 97 ILE A N 1
ATOM 810 C CA . ILE A 1 97 ? -8.210 -8.405 18.752 1.00 84.94 97 ILE A CA 1
ATOM 811 C C . ILE A 1 97 ? -8.828 -7.417 19.736 1.00 84.94 97 ILE A C 1
ATOM 813 O O . ILE A 1 97 ? -8.320 -7.289 20.839 1.00 84.94 97 ILE A O 1
ATOM 817 N N . ILE A 1 98 ? -9.925 -6.741 19.393 1.00 85.38 98 ILE A N 1
ATOM 818 C CA . ILE A 1 98 ? -10.565 -5.747 20.272 1.00 85.38 98 ILE A CA 1
ATOM 819 C C . ILE A 1 98 ? -11.028 -6.370 21.594 1.00 85.38 98 ILE A C 1
ATOM 821 O O . ILE A 1 98 ? -10.810 -5.782 22.656 1.00 85.38 98 ILE A O 1
ATOM 825 N N . ASN A 1 99 ? -11.624 -7.560 21.538 1.00 81.25 99 ASN A N 1
ATOM 826 C CA . ASN A 1 99 ? -12.152 -8.259 22.707 1.00 81.25 99 ASN A CA 1
ATOM 827 C C . ASN A 1 99 ? -11.119 -9.159 23.416 1.00 81.25 99 ASN A C 1
ATOM 829 O O . ASN A 1 99 ? -11.433 -9.751 24.447 1.00 81.25 99 ASN A O 1
ATOM 833 N N . GLY A 1 100 ? -9.885 -9.242 22.911 1.00 75.69 100 GLY A N 1
ATOM 834 C CA . GLY A 1 100 ? -8.822 -10.081 23.463 1.00 75.69 100 GLY A CA 1
ATOM 835 C C . GLY A 1 100 ? -8.249 -9.596 24.805 1.00 75.69 100 GLY A C 1
ATOM 836 O O . GLY A 1 100 ? -8.122 -8.392 25.079 1.00 75.69 100 GLY A O 1
ATOM 837 N N . GLU A 1 101 ? -7.841 -10.556 25.641 1.00 62.91 101 GLU A N 1
ATOM 838 C CA . GLU A 1 101 ? -7.327 -10.313 26.998 1.00 62.91 101 GLU A CA 1
ATOM 839 C C . GLU A 1 101 ? -5.901 -9.712 27.011 1.00 62.91 101 GLU A C 1
ATOM 841 O O . GLU A 1 101 ? -5.601 -8.868 27.860 1.00 62.91 101 GLU A O 1
ATOM 846 N N . GLU A 1 102 ? -5.046 -10.040 26.032 1.00 58.22 102 GLU A N 1
ATOM 847 C CA . GLU A 1 102 ? -3.599 -9.735 26.035 1.00 58.22 102 GLU A CA 1
ATOM 848 C C . GLU A 1 102 ? -3.138 -8.728 24.962 1.00 58.22 102 GLU A C 1
ATOM 850 O O . GLU A 1 102 ? -2.132 -8.914 24.282 1.00 58.22 102 GLU A O 1
ATOM 855 N N . LEU A 1 103 ? -3.838 -7.606 24.801 1.00 59.62 103 LEU A N 1
ATOM 856 C CA . LEU A 1 103 ? -3.360 -6.567 23.878 1.00 59.62 103 LEU A CA 1
ATOM 857 C C . LEU A 1 103 ? -2.265 -5.703 24.504 1.00 59.62 103 LEU A C 1
ATOM 859 O O . LEU A 1 103 ? -2.519 -4.954 25.454 1.00 59.62 103 LEU A O 1
ATOM 863 N N . LEU A 1 104 ? -1.072 -5.729 23.909 1.00 56.44 104 LEU A N 1
ATOM 864 C CA . LEU A 1 104 ? -0.004 -4.784 24.226 1.00 56.44 104 LEU A CA 1
ATOM 865 C C . LEU A 1 104 ? -0.247 -3.425 23.542 1.00 56.44 104 LEU A C 1
ATOM 867 O O . LEU A 1 104 ? -0.823 -3.317 22.456 1.00 56.44 104 LEU A O 1
ATOM 871 N N . GLY A 1 105 ? 0.195 -2.357 24.213 1.00 57.91 105 GLY A N 1
ATOM 872 C CA . GLY A 1 105 ? -0.119 -0.961 23.887 1.00 57.91 105 GLY A CA 1
ATOM 873 C C . GLY A 1 105 ? -0.009 -0.581 22.399 1.00 57.91 105 GLY A C 1
ATOM 874 O O . GLY A 1 105 ? 0.995 -0.842 21.734 1.00 57.91 105 GLY A O 1
ATOM 875 N N . GLY A 1 106 ? -1.058 0.082 21.892 1.00 65.81 106 GLY A N 1
ATOM 876 C CA . GLY A 1 106 ? -1.196 0.576 20.513 1.00 65.81 106 GLY A CA 1
ATOM 877 C C . GLY A 1 106 ? -1.944 -0.362 19.552 1.00 65.81 106 GLY A C 1
ATOM 878 O O . GLY A 1 106 ? -2.453 0.107 18.537 1.00 65.81 106 GLY A O 1
ATOM 879 N N . GLN A 1 107 ? -2.064 -1.658 19.867 1.00 75.19 107 GLN A N 1
ATOM 880 C CA . GLN A 1 107 ? -2.822 -2.622 19.048 1.00 75.19 107 GLN A CA 1
ATOM 881 C C . GLN A 1 107 ? -4.339 -2.443 19.163 1.00 75.19 107 GLN A C 1
ATOM 883 O O . GLN A 1 107 ? -5.060 -2.545 18.176 1.00 75.19 107 GLN A O 1
ATOM 888 N N . PHE A 1 108 ? -4.820 -2.113 20.359 1.00 82.69 108 PHE A N 1
ATOM 889 C CA . PHE A 1 108 ? -6.235 -1.819 20.567 1.00 82.69 108 PHE A CA 1
ATOM 890 C C . PHE A 1 108 ? -6.673 -0.579 19.779 1.00 82.69 108 PHE A C 1
ATOM 892 O O . PHE A 1 108 ? -7.626 -0.638 19.013 1.00 82.69 108 PHE A O 1
ATOM 899 N N . ASP A 1 109 ? -5.926 0.524 19.907 1.00 84.44 109 ASP A N 1
ATOM 900 C CA . ASP A 1 109 ? -6.233 1.794 19.236 1.00 84.44 109 ASP A CA 1
ATOM 901 C C . ASP A 1 109 ? -6.333 1.619 17.712 1.00 84.44 109 ASP A C 1
ATOM 903 O O . ASP A 1 109 ? -7.234 2.172 17.079 1.00 84.44 109 ASP A O 1
ATOM 907 N N . ILE A 1 110 ? -5.433 0.826 17.116 1.00 86.81 110 ILE A N 1
ATOM 908 C CA . ILE A 1 110 ? -5.438 0.598 15.670 1.00 86.81 110 ILE A CA 1
ATOM 909 C C . ILE A 1 110 ? -6.565 -0.331 15.223 1.00 86.81 110 ILE A C 1
ATOM 911 O O . ILE A 1 110 ? -7.143 -0.092 14.168 1.00 86.81 110 ILE A O 1
ATOM 915 N N . ALA A 1 111 ? -6.916 -1.343 16.020 1.00 90.00 111 ALA A N 1
ATOM 916 C CA . ALA A 1 111 ? -8.066 -2.198 15.745 1.00 90.00 111 ALA A CA 1
ATOM 917 C C . ALA A 1 111 ? -9.369 -1.410 15.831 1.00 90.00 111 ALA A C 1
ATOM 919 O O . ALA A 1 111 ? -10.202 -1.484 14.926 1.00 90.00 111 ALA A O 1
ATOM 920 N N . CYS A 1 112 ? -9.487 -0.551 16.841 1.00 91.19 112 CYS A N 1
ATOM 921 C CA . CYS A 1 112 ? -10.601 0.367 16.976 1.00 91.19 112 CYS A CA 1
ATOM 922 C C . CYS A 1 112 ? -10.710 1.320 15.781 1.00 91.19 112 CYS A C 1
ATOM 924 O O . CYS A 1 112 ? -11.784 1.428 15.189 1.00 91.19 112 CYS A O 1
ATOM 926 N N . ALA A 1 113 ? -9.609 1.960 15.376 1.00 92.00 113 ALA A N 1
ATOM 927 C CA . ALA A 1 113 ? -9.591 2.818 14.193 1.00 92.00 113 ALA A CA 1
ATOM 928 C C . ALA A 1 113 ? -9.914 2.042 12.905 1.00 92.00 113 ALA A C 1
ATOM 930 O O . ALA A 1 113 ? -10.672 2.537 12.075 1.00 92.00 113 ALA A O 1
ATOM 931 N N . ALA A 1 114 ? -9.389 0.824 12.745 1.00 93.69 114 ALA A N 1
ATOM 932 C CA . ALA A 1 114 ? -9.667 -0.030 11.594 1.00 93.69 114 ALA A CA 1
ATOM 933 C C . ALA A 1 114 ? -11.151 -0.402 11.498 1.00 93.69 114 ALA A C 1
ATOM 935 O O . ALA A 1 114 ? -11.695 -0.363 10.399 1.00 93.69 114 ALA A O 1
ATOM 936 N N . GLY A 1 115 ? -11.814 -0.688 12.625 1.00 93.75 115 GLY A N 1
ATOM 937 C CA . GLY A 1 115 ? -13.264 -0.895 12.677 1.00 93.75 115 GLY A CA 1
ATOM 938 C C . GLY A 1 115 ? -14.049 0.335 12.207 1.00 93.75 115 GLY A C 1
ATOM 939 O O . GLY A 1 115 ? -14.945 0.211 11.375 1.00 93.75 115 GLY A O 1
ATOM 940 N N . LEU A 1 116 ? -13.651 1.541 12.631 1.00 94.88 116 LEU A N 1
ATOM 941 C CA . LEU A 1 116 ? -14.307 2.786 12.210 1.00 94.88 116 LEU A CA 1
ATOM 942 C C . LEU A 1 116 ? -14.176 3.043 10.700 1.00 94.88 116 LEU A C 1
ATOM 944 O O . LEU A 1 116 ? -15.081 3.625 10.107 1.00 94.88 116 LEU A O 1
ATOM 948 N N . LEU A 1 117 ? -13.100 2.573 10.053 1.00 94.44 117 LEU A N 1
ATOM 949 C CA . LEU A 1 117 ? -12.921 2.705 8.599 1.00 94.44 117 LEU A CA 1
ATOM 950 C C . LEU A 1 117 ? -13.973 1.940 7.787 1.00 94.44 117 LEU A C 1
ATOM 952 O O . LEU A 1 117 ? -14.169 2.259 6.617 1.00 94.44 117 LEU A O 1
ATOM 956 N N . PHE A 1 118 ? -14.673 0.961 8.365 1.00 93.56 118 PHE A N 1
ATOM 957 C CA . PHE A 1 118 ? -15.774 0.292 7.669 1.00 93.56 118 PHE A CA 1
ATOM 958 C C . PHE A 1 118 ? -17.005 1.194 7.510 1.00 93.56 118 PHE A C 1
ATOM 960 O O . PHE A 1 118 ? -17.794 0.939 6.601 1.00 93.56 118 PHE A O 1
ATOM 967 N N . GLU A 1 119 ? -17.133 2.252 8.327 1.00 90.56 119 GLU A N 1
ATOM 968 C CA . GLU A 1 119 ? -18.283 3.176 8.345 1.00 90.56 119 GLU A CA 1
ATOM 969 C C . GLU A 1 119 ? -19.626 2.427 8.473 1.00 90.56 119 GLU A C 1
ATOM 971 O O . GLU A 1 119 ? -20.628 2.784 7.852 1.00 90.56 119 GLU A O 1
ATOM 976 N N . ASP A 1 120 ? -19.620 1.337 9.247 1.00 91.94 120 ASP A N 1
ATOM 977 C CA . ASP A 1 120 ? -20.767 0.458 9.459 1.00 91.94 120 ASP A CA 1
ATOM 978 C C . ASP A 1 120 ? -21.342 0.684 10.872 1.00 91.94 120 ASP A C 1
ATOM 980 O O . ASP A 1 120 ? -20.638 0.423 11.857 1.00 91.94 120 ASP A O 1
ATOM 984 N N . PRO A 1 121 ? -22.596 1.162 11.009 1.00 91.69 121 PRO A N 1
ATOM 985 C CA . PRO A 1 121 ? -23.198 1.414 12.315 1.00 91.69 121 PRO A CA 1
ATOM 986 C C . PRO A 1 121 ? -23.388 0.134 13.141 1.00 91.69 121 PRO A C 1
ATOM 988 O O . PRO A 1 1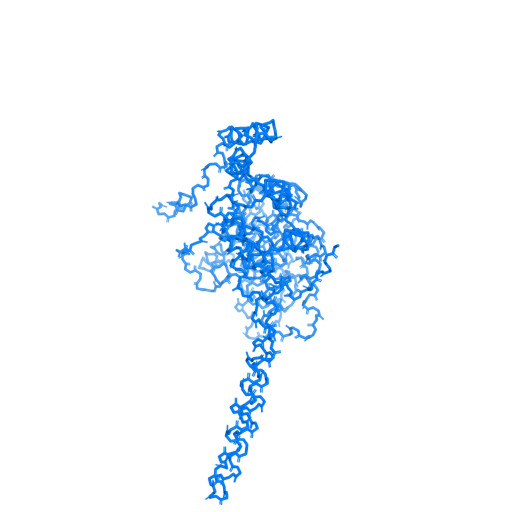21 ? -23.439 0.219 14.369 1.00 91.69 121 PRO A O 1
ATOM 991 N N . ASP A 1 122 ? -23.438 -1.053 12.527 1.00 92.56 122 ASP A N 1
ATOM 992 C CA . ASP A 1 122 ? -23.609 -2.324 13.248 1.00 92.56 122 ASP A CA 1
ATOM 993 C C . ASP A 1 122 ? -22.374 -2.688 14.093 1.00 92.56 122 ASP A C 1
ATOM 995 O O . ASP A 1 122 ? -22.475 -3.424 15.082 1.00 92.56 122 ASP A O 1
ATOM 999 N N . LEU A 1 123 ? -21.218 -2.080 13.790 1.00 92.56 123 LEU A N 1
ATOM 1000 C CA . LEU A 1 123 ? -19.996 -2.207 14.586 1.00 92.56 123 LEU A CA 1
ATOM 1001 C C . LEU A 1 123 ? -20.076 -1.479 15.938 1.00 92.56 123 LEU A C 1
ATOM 1003 O O . LEU A 1 123 ? -19.133 -1.541 16.717 1.00 92.56 123 LEU A O 1
ATOM 1007 N N . HIS A 1 124 ? -21.190 -0.832 16.294 1.00 93.12 124 HIS A N 1
ATOM 1008 C CA . HIS A 1 124 ? -21.377 -0.345 17.666 1.00 93.12 124 HIS A CA 1
ATOM 1009 C C . HIS A 1 124 ? -21.331 -1.486 18.700 1.00 93.12 124 HIS A C 1
ATOM 1011 O O . HIS A 1 124 ? -20.880 -1.276 19.825 1.00 93.12 124 HIS A O 1
ATOM 1017 N N . THR A 1 125 ? -21.763 -2.698 18.329 1.00 92.12 125 THR A N 1
ATOM 1018 C CA . THR A 1 125 ? -21.785 -3.870 19.226 1.00 92.12 125 THR A CA 1
ATOM 1019 C C . THR A 1 125 ? -20.379 -4.311 19.639 1.00 92.12 125 THR A C 1
ATOM 1021 O O . THR A 1 125 ? -20.144 -4.586 20.814 1.00 92.12 125 THR A O 1
ATOM 1024 N N . LEU A 1 126 ? -19.429 -4.263 18.702 1.00 90.81 126 LEU A N 1
ATOM 1025 C CA . LEU A 1 126 ? -17.994 -4.479 18.905 1.00 90.81 126 LEU A CA 1
ATOM 1026 C C . LEU A 1 126 ? -17.438 -3.568 20.012 1.00 90.81 126 LEU A C 1
ATOM 1028 O O . LEU A 1 126 ? -16.851 -4.035 20.986 1.00 90.81 126 LEU A O 1
ATOM 1032 N N . TYR A 1 127 ? -17.665 -2.256 19.893 1.00 92.25 127 TYR A N 1
ATOM 1033 C CA . TYR A 1 127 ? -17.174 -1.281 20.871 1.00 92.25 127 TYR A CA 1
ATOM 1034 C C . TYR A 1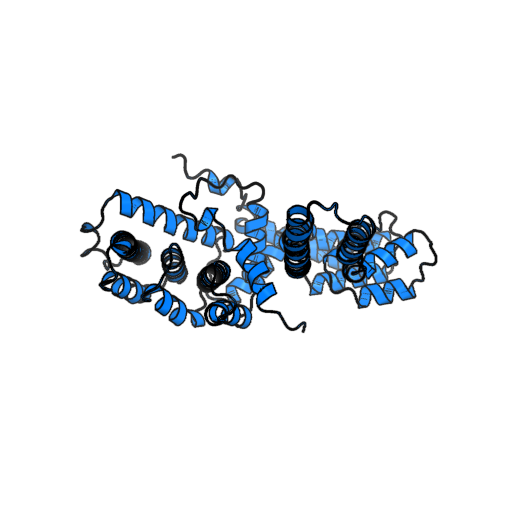 127 ? -17.923 -1.359 22.198 1.00 92.25 127 TYR A C 1
ATOM 1036 O O . TYR A 1 127 ? -17.334 -1.122 23.251 1.00 92.25 127 TYR A O 1
ATOM 1044 N N . ARG A 1 128 ? -19.211 -1.720 22.168 1.00 90.94 128 ARG A N 1
ATOM 1045 C CA . ARG A 1 128 ? -19.990 -1.938 23.386 1.00 90.94 128 ARG A CA 1
ATOM 1046 C C . ARG A 1 128 ? -19.442 -3.119 24.187 1.00 90.94 128 ARG A C 1
ATOM 1048 O O . ARG A 1 128 ? -19.183 -2.954 25.374 1.00 90.94 128 ARG A O 1
ATOM 1055 N N . SER A 1 129 ? -19.170 -4.241 23.522 1.00 87.19 129 SER A N 1
ATOM 1056 C CA . SER A 1 129 ? -18.514 -5.410 24.120 1.00 87.19 129 SER A CA 1
ATOM 1057 C C . SER A 1 129 ? -17.159 -5.046 24.735 1.00 87.19 129 SER A C 1
ATOM 1059 O O . SER A 1 129 ? -16.889 -5.375 25.887 1.00 87.19 129 SER A O 1
ATOM 1061 N N . ALA A 1 130 ? -16.340 -4.273 24.016 1.00 85.69 130 ALA A N 1
ATOM 1062 C CA . ALA A 1 130 ? -15.037 -3.832 24.511 1.00 85.69 130 ALA A CA 1
ATOM 1063 C C . ALA A 1 130 ? -15.125 -2.920 25.752 1.00 85.69 130 ALA A C 1
ATOM 1065 O O . ALA A 1 130 ? -14.245 -2.960 26.611 1.00 85.69 130 ALA A O 1
ATOM 1066 N N . TYR A 1 131 ? -16.168 -2.087 25.850 1.00 86.94 131 TYR A N 1
ATOM 1067 C CA . TYR A 1 131 ? -16.427 -1.246 27.023 1.00 86.94 131 TYR A CA 1
ATOM 1068 C C . TYR A 1 131 ? -16.932 -2.064 28.225 1.00 86.94 131 TYR A C 1
ATOM 1070 O O . TYR A 1 131 ? -16.478 -1.835 29.352 1.00 86.94 131 TYR A O 1
ATOM 1078 N N . ASP A 1 132 ? -17.839 -3.014 27.978 1.00 84.81 132 ASP A N 1
ATOM 1079 C CA . ASP A 1 132 ? -18.451 -3.868 29.004 1.00 84.81 132 ASP A CA 1
ATOM 1080 C C . ASP A 1 132 ? -17.481 -4.959 29.512 1.00 84.81 132 ASP A C 1
ATOM 1082 O O . ASP A 1 132 ? -17.698 -5.530 30.580 1.00 84.81 132 ASP A O 1
ATOM 1086 N N . CYS A 1 133 ? -16.386 -5.233 28.792 1.00 75.88 133 CYS A N 1
ATOM 1087 C CA . CYS A 1 133 ? -15.352 -6.172 29.216 1.00 75.88 133 CYS A CA 1
ATOM 1088 C C . CYS A 1 133 ? -14.639 -5.674 30.488 1.00 75.88 133 CYS A C 1
ATOM 1090 O O . CYS A 1 133 ? -13.835 -4.732 30.478 1.00 75.88 133 CYS A O 1
ATOM 1092 N N . ASP A 1 134 ? -14.934 -6.324 31.613 1.00 62.25 134 ASP A N 1
ATOM 1093 C CA . ASP A 1 134 ? -14.239 -6.114 32.876 1.00 62.25 134 ASP A CA 1
ATOM 1094 C C . ASP A 1 134 ? -12.864 -6.778 32.808 1.00 62.25 134 ASP A C 1
ATOM 1096 O O . ASP A 1 134 ? -12.700 -7.954 33.123 1.00 62.25 134 ASP A O 1
ATOM 1100 N N . SER A 1 135 ? -11.841 -6.030 32.388 1.00 55.81 135 SER A N 1
ATOM 1101 C CA . SER A 1 135 ? -10.476 -6.553 32.404 1.00 55.81 135 SER A CA 1
ATOM 1102 C C . SER A 1 135 ? -10.035 -6.797 33.856 1.00 55.81 135 SER A C 1
ATOM 1104 O O . SER A 1 135 ? -9.612 -5.875 34.557 1.00 55.81 135 SER A O 1
ATOM 1106 N N . THR A 1 136 ? -10.103 -8.043 34.318 1.00 46.06 136 THR A N 1
ATOM 1107 C CA . THR A 1 136 ? -9.705 -8.486 35.667 1.00 46.06 136 THR A CA 1
ATOM 1108 C C . THR A 1 136 ? -8.188 -8.590 35.860 1.00 46.06 136 THR A C 1
ATOM 1110 O O . THR A 1 136 ? -7.712 -9.241 36.790 1.00 46.06 136 THR A O 1
ATOM 1113 N N . ALA A 1 137 ? -7.388 -7.976 34.991 1.00 44.19 137 ALA A N 1
ATOM 1114 C CA . ALA A 1 137 ? -5.945 -8.144 35.018 1.00 44.19 137 ALA A CA 1
ATOM 1115 C C . ALA A 1 137 ? -5.286 -7.236 36.076 1.00 44.19 137 ALA A C 1
ATOM 1117 O O . ALA A 1 137 ? -5.676 -6.083 36.251 1.00 44.19 137 ALA A O 1
ATOM 1118 N N . GLY A 1 138 ? -4.293 -7.781 36.794 1.00 44.22 138 GLY A N 1
ATOM 1119 C CA . GLY A 1 138 ? -3.690 -7.208 38.007 1.00 44.22 138 GLY A CA 1
ATOM 1120 C C . GLY A 1 138 ? -3.162 -5.767 37.897 1.00 44.22 138 GLY A C 1
ATOM 1121 O O . GLY A 1 138 ? -3.106 -5.187 36.824 1.00 44.22 138 GLY A O 1
ATOM 1122 N N . LEU A 1 139 ? -2.736 -5.193 39.030 1.00 42.03 139 LEU A N 1
ATOM 1123 C CA . LEU A 1 139 ? -2.400 -3.768 39.260 1.00 42.03 139 LEU A CA 1
ATOM 1124 C C . LEU A 1 139 ? -1.667 -3.005 38.126 1.00 42.03 139 LEU A C 1
ATOM 1126 O O . LEU A 1 139 ? -1.895 -1.806 37.983 1.00 42.03 139 LEU A O 1
ATOM 1130 N N . ASN A 1 140 ? -0.851 -3.663 37.294 1.00 47.50 140 ASN A N 1
ATOM 1131 C CA . ASN A 1 140 ? -0.182 -3.053 36.132 1.00 47.50 140 ASN A CA 1
ATOM 1132 C C . ASN A 1 140 ? -1.101 -2.803 34.911 1.00 47.50 140 ASN A C 1
ATOM 1134 O O . ASN A 1 140 ? -0.671 -2.160 33.959 1.00 47.50 140 ASN A O 1
ATOM 1138 N N . ASN A 1 141 ? -2.354 -3.273 34.927 1.00 61.91 141 ASN A N 1
ATOM 1139 C CA . ASN A 1 141 ? -3.303 -3.186 33.809 1.00 61.91 141 ASN A CA 1
ATOM 1140 C C . ASN A 1 141 ? -4.462 -2.197 34.017 1.00 61.91 141 ASN A C 1
ATOM 1142 O O . ASN A 1 141 ? -5.279 -2.028 33.116 1.00 61.91 141 ASN A O 1
ATOM 1146 N N . ILE A 1 142 ? -4.522 -1.480 35.145 1.00 67.81 142 ILE A N 1
ATOM 1147 C CA . ILE A 1 142 ? -5.626 -0.543 35.429 1.00 67.81 142 ILE A CA 1
ATOM 1148 C C . ILE A 1 142 ? -5.630 0.652 34.460 1.00 67.81 142 ILE A C 1
ATOM 1150 O O . ILE A 1 142 ? -6.688 1.064 33.987 1.00 67.81 142 ILE A O 1
ATOM 1154 N N . GLU A 1 143 ? -4.464 1.225 34.144 1.00 72.12 143 GLU A N 1
ATOM 1155 C CA . GLU A 1 143 ? -4.382 2.335 33.181 1.00 72.12 143 GLU A CA 1
ATOM 1156 C C . GLU A 1 143 ? -4.726 1.883 31.757 1.00 72.12 143 GLU A C 1
ATOM 1158 O O . GLU A 1 143 ? -5.461 2.582 31.059 1.00 72.12 143 GLU A O 1
ATOM 1163 N N . ASN A 1 144 ? -4.282 0.685 31.364 1.00 72.81 144 ASN A N 1
ATOM 1164 C CA . ASN A 1 144 ? -4.633 0.080 30.079 1.00 72.81 144 ASN A CA 1
ATOM 1165 C C . ASN A 1 144 ? -6.142 -0.175 29.976 1.00 72.81 144 ASN A C 1
ATOM 1167 O O . ASN A 1 144 ? -6.741 0.125 28.948 1.00 72.81 144 ASN A O 1
ATOM 1171 N N . ALA A 1 145 ? -6.774 -0.661 31.047 1.00 77.94 145 ALA A N 1
ATOM 1172 C CA . ALA A 1 145 ? -8.219 -0.870 31.117 1.00 77.94 145 ALA A CA 1
ATOM 1173 C C . ALA A 1 145 ? -9.000 0.438 30.927 1.00 77.94 145 ALA A C 1
ATOM 1175 O O . ALA A 1 145 ? -9.938 0.505 30.132 1.00 77.94 145 ALA A O 1
ATOM 1176 N N . LYS A 1 146 ? -8.577 1.509 31.615 1.00 82.12 146 LYS A N 1
ATOM 1177 C CA . LYS A 1 146 ? -9.171 2.845 31.460 1.00 82.12 146 LYS A CA 1
ATOM 1178 C C . LYS A 1 146 ? -9.010 3.373 30.038 1.00 82.12 146 LYS A C 1
ATOM 1180 O O . LYS A 1 146 ? -9.953 3.938 29.494 1.00 82.12 146 LYS A O 1
ATOM 1185 N N . GLU A 1 147 ? -7.838 3.193 29.431 1.00 82.00 147 GLU A N 1
ATOM 1186 C CA . GLU A 1 147 ? -7.585 3.629 28.056 1.00 82.00 147 GLU A CA 1
ATOM 1187 C C . GLU A 1 147 ? -8.393 2.820 27.030 1.00 82.00 147 GLU A C 1
ATOM 1189 O O . GLU A 1 147 ? -8.956 3.423 26.118 1.00 82.00 147 GLU A O 1
ATOM 1194 N N . LYS A 1 148 ? -8.555 1.501 27.223 1.00 84.44 148 LYS A N 1
ATOM 1195 C CA . LYS A 1 148 ? -9.443 0.657 26.403 1.00 84.44 148 LYS A CA 1
ATOM 1196 C C . LYS A 1 148 ? -10.897 1.132 26.473 1.00 84.44 148 LYS A C 1
ATOM 1198 O O . LYS A 1 148 ? -11.485 1.420 25.432 1.00 84.44 148 LYS A O 1
ATOM 1203 N N . LYS A 1 149 ? -11.453 1.305 27.683 1.00 87.31 149 LYS A N 1
ATOM 1204 C CA . LYS A 1 149 ? -12.827 1.818 27.866 1.00 87.31 149 LYS A CA 1
ATOM 1205 C C . LYS A 1 149 ? -12.997 3.210 27.251 1.00 87.31 149 LYS A C 1
ATOM 1207 O O . LYS A 1 149 ? -13.989 3.471 26.577 1.00 87.31 149 LYS A O 1
ATOM 1212 N N . ALA A 1 150 ? -12.000 4.083 27.406 1.00 89.12 150 ALA A N 1
ATOM 1213 C CA . ALA A 1 150 ? -11.997 5.401 26.780 1.00 89.12 150 ALA A CA 1
ATOM 1214 C C . ALA A 1 150 ? -12.001 5.349 25.251 1.00 89.12 150 ALA A C 1
ATOM 1216 O O . ALA A 1 150 ? -12.743 6.093 24.614 1.00 89.12 150 ALA A O 1
ATOM 1217 N N . CYS A 1 151 ? -11.201 4.468 24.662 1.00 89.75 151 CYS A N 1
ATOM 1218 C CA . CYS A 1 151 ? -11.140 4.268 23.220 1.00 89.75 151 CYS A CA 1
ATOM 1219 C C . CYS A 1 151 ? -12.443 3.673 22.666 1.00 89.75 151 CYS A C 1
ATOM 1221 O O . CYS A 1 151 ? -12.969 4.212 21.694 1.00 89.75 151 CYS A O 1
ATOM 1223 N N . ALA A 1 152 ? -13.064 2.718 23.362 1.00 91.19 152 ALA A N 1
ATOM 1224 C CA . ALA A 1 152 ? -14.401 2.227 23.023 1.00 91.19 152 ALA A CA 1
ATOM 1225 C C . ALA A 1 152 ? -15.478 3.334 23.052 1.00 91.19 152 ALA A C 1
ATOM 1227 O O . ALA A 1 152 ? -16.243 3.473 22.096 1.00 91.19 152 ALA A O 1
ATOM 1228 N N . ILE A 1 153 ? -15.506 4.172 24.098 1.00 92.75 153 ILE A N 1
ATOM 1229 C CA . ILE A 1 153 ? -16.448 5.303 24.199 1.00 92.75 153 ILE A CA 1
ATOM 1230 C C . ILE A 1 153 ? -16.251 6.288 23.043 1.00 92.75 153 ILE A C 1
ATOM 1232 O O . ILE A 1 153 ? -17.223 6.679 22.401 1.00 92.75 153 ILE A O 1
ATOM 1236 N N . VAL A 1 154 ? -15.006 6.667 22.738 1.00 94.00 154 VAL A N 1
ATOM 1237 C CA . VAL A 1 154 ? -14.715 7.602 21.639 1.00 94.00 154 VAL A CA 1
ATOM 1238 C C . VAL A 1 154 ? -15.105 7.013 20.277 1.00 94.00 154 VAL A C 1
ATOM 1240 O O . VAL A 1 154 ? -15.601 7.745 19.421 1.00 94.00 154 VAL A O 1
ATOM 1243 N N . CYS A 1 155 ? -14.942 5.705 20.066 1.00 94.88 155 CYS A N 1
ATOM 1244 C CA . CYS A 1 155 ? -15.433 5.033 18.861 1.00 94.88 155 CYS A CA 1
ATOM 1245 C C . CYS A 1 155 ? -16.961 5.091 18.742 1.00 94.88 155 CYS A C 1
ATOM 1247 O O . CYS A 1 155 ? -17.474 5.411 17.671 1.00 94.88 155 CYS A O 1
ATOM 1249 N N . LEU A 1 156 ? -17.693 4.856 19.834 1.00 95.12 156 LEU A N 1
ATOM 1250 C CA . LEU A 1 156 ? -19.154 4.982 19.852 1.00 95.12 156 LEU A CA 1
ATOM 1251 C C . LEU A 1 156 ? -19.607 6.424 19.581 1.00 95.12 156 LEU A C 1
ATOM 1253 O O . LEU A 1 156 ? -20.512 6.635 18.780 1.00 95.12 156 LEU A O 1
ATOM 1257 N N . GLU A 1 157 ? -18.932 7.420 20.163 1.00 94.50 157 GLU A N 1
ATOM 1258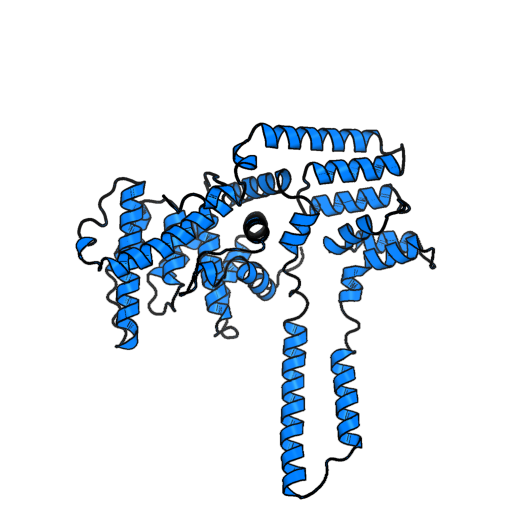 C CA . GLU A 1 157 ? -19.181 8.841 19.871 1.00 94.50 157 GLU A CA 1
ATOM 1259 C C . GLU A 1 157 ? -18.940 9.179 18.392 1.00 94.50 157 GLU A C 1
ATOM 1261 O O . GLU A 1 157 ? -19.640 10.010 17.810 1.00 94.50 157 GLU A O 1
ATOM 1266 N N . HIS A 1 158 ? -17.950 8.536 17.766 1.00 93.94 158 HIS A N 1
ATOM 1267 C CA . HIS A 1 158 ? -17.668 8.702 16.345 1.00 93.94 158 HIS A CA 1
ATOM 1268 C C . HIS A 1 158 ? -18.787 8.122 15.469 1.00 93.94 158 HIS A C 1
ATOM 1270 O O . HIS A 1 158 ? -19.234 8.797 14.540 1.00 93.94 158 HIS A O 1
ATOM 1276 N N . ILE A 1 159 ? -19.281 6.920 15.794 1.00 94.50 159 ILE A N 1
ATOM 1277 C CA . ILE A 1 159 ? -20.440 6.307 15.123 1.00 94.50 159 ILE A CA 1
ATOM 1278 C C . ILE A 1 159 ? -21.673 7.203 15.275 1.00 94.50 159 ILE A C 1
ATOM 1280 O O . ILE A 1 159 ? -22.312 7.534 14.276 1.00 94.50 159 ILE A O 1
ATOM 1284 N N . ASP A 1 160 ? -21.957 7.667 16.495 1.00 95.06 160 ASP A N 1
ATOM 1285 C CA . ASP A 1 160 ? -23.075 8.571 16.787 1.00 95.06 160 ASP A CA 1
ATOM 1286 C C . ASP A 1 160 ? -23.009 9.852 15.957 1.00 95.06 160 ASP A C 1
ATOM 1288 O O . ASP A 1 160 ? -24.017 10.294 15.404 1.00 95.06 160 ASP A O 1
ATOM 1292 N N . LYS A 1 161 ? -21.811 10.419 15.791 1.00 93.31 161 LYS A N 1
ATOM 1293 C CA . LYS A 1 161 ? -21.600 11.613 14.970 1.00 93.31 161 LYS A CA 1
ATOM 1294 C C . LYS A 1 161 ? -21.841 11.366 13.478 1.00 93.31 161 LYS A C 1
ATOM 1296 O O . LYS A 1 161 ? -22.411 12.234 12.821 1.00 93.31 161 LYS A O 1
ATOM 1301 N N . ILE A 1 162 ? -21.374 10.242 12.930 1.00 91.94 162 ILE A N 1
ATOM 1302 C CA . ILE A 1 162 ? -21.492 9.944 11.491 1.00 91.94 162 ILE A CA 1
ATOM 1303 C C . ILE A 1 162 ? -22.920 9.529 11.125 1.00 91.94 162 ILE A C 1
ATOM 1305 O O . ILE A 1 162 ? -23.440 9.966 10.099 1.00 91.94 162 ILE A O 1
ATOM 1309 N N . HIS A 1 163 ? -23.557 8.706 11.958 1.00 93.94 163 HIS A N 1
ATOM 1310 C CA . HIS A 1 163 ? -24.834 8.063 11.639 1.00 93.94 163 HIS A CA 1
ATOM 1311 C C . HIS A 1 163 ? -26.042 8.676 12.363 1.00 93.94 163 HIS A C 1
ATOM 1313 O O . HIS A 1 163 ? -27.176 8.288 12.088 1.00 93.94 163 HIS A O 1
ATOM 1319 N N . GLY A 1 164 ? -25.837 9.637 13.269 1.00 92.44 164 GLY A N 1
ATOM 1320 C CA . GLY A 1 164 ? -26.917 10.273 14.032 1.00 92.44 164 GLY A CA 1
ATOM 1321 C C . GLY A 1 164 ? -27.527 9.376 15.116 1.00 92.44 164 GLY A C 1
ATOM 1322 O O . GLY A 1 164 ? -28.684 9.572 15.492 1.00 92.44 164 GLY A O 1
ATOM 1323 N N . THR A 1 165 ? -26.781 8.380 15.597 1.00 93.94 165 THR A N 1
ATOM 1324 C CA . THR A 1 165 ? -27.198 7.455 16.663 1.00 93.94 165 THR A CA 1
ATOM 1325 C C . THR A 1 165 ? -26.905 8.026 18.063 1.00 93.94 165 THR A C 1
ATOM 1327 O O . THR A 1 165 ? -26.484 9.175 18.200 1.00 93.94 165 THR A O 1
ATOM 1330 N N . GLN A 1 166 ? -27.218 7.274 19.128 1.00 94.00 166 GLN A N 1
ATOM 1331 C CA . GLN A 1 166 ? -26.997 7.687 20.529 1.00 94.00 166 GLN A CA 1
ATOM 1332 C C . GLN A 1 166 ? -26.421 6.550 21.396 1.00 94.00 166 GLN A C 1
ATOM 1334 O O . GLN A 1 166 ? -26.782 6.417 22.569 1.00 94.00 166 GLN A O 1
ATOM 1339 N N . TYR A 1 167 ? -25.562 5.701 20.832 1.00 92.44 167 TYR A N 1
ATOM 1340 C CA . TYR A 1 167 ? -24.963 4.558 21.524 1.00 92.44 167 TYR A CA 1
ATOM 1341 C C . TYR A 1 167 ? -24.059 4.961 22.698 1.00 92.44 167 TYR A C 1
ATOM 1343 O O . TYR A 1 167 ? -23.960 4.216 23.675 1.00 92.44 167 TYR A O 1
ATOM 1351 N N . SER A 1 168 ? -23.416 6.131 22.639 1.00 90.62 168 SER A N 1
ATOM 1352 C CA . SER A 1 168 ? -22.483 6.591 23.673 1.00 90.62 168 SER A CA 1
ATOM 1353 C C . SER A 1 168 ? -23.167 7.341 24.823 1.00 90.62 168 SER A C 1
ATOM 1355 O O . SER A 1 168 ? -22.588 7.499 25.897 1.00 90.62 168 SER A O 1
ATOM 1357 N N . LYS A 1 169 ? -24.413 7.799 24.635 1.00 88.56 169 LYS A N 1
ATOM 1358 C CA . LYS A 1 169 ? -25.087 8.770 25.518 1.00 88.56 169 LYS A CA 1
ATOM 1359 C C . LYS A 1 169 ? -25.120 8.366 26.994 1.00 88.56 169 LYS A C 1
ATOM 1361 O O . LYS A 1 169 ? -25.050 9.238 27.855 1.00 88.56 169 LYS A O 1
ATOM 1366 N N . SER A 1 170 ? -25.241 7.071 27.290 1.00 86.12 170 SER A N 1
ATOM 1367 C CA . SER A 1 170 ? -25.323 6.570 28.666 1.00 86.12 170 SER A CA 1
ATOM 1368 C C . SER A 1 170 ? -23.966 6.404 29.359 1.00 86.12 170 SER A C 1
ATOM 1370 O O . SER A 1 170 ? -23.960 6.185 30.560 1.00 86.12 170 SER A O 1
ATOM 1372 N N . ILE A 1 171 ? -22.853 6.462 28.619 1.00 85.56 171 ILE A N 1
ATOM 1373 C CA . ILE A 1 171 ? -21.500 6.137 29.114 1.00 85.56 171 ILE A CA 1
ATOM 1374 C C . ILE A 1 171 ? -20.478 7.263 28.874 1.00 85.56 171 ILE A C 1
ATOM 1376 O O . ILE A 1 171 ? -19.445 7.316 29.532 1.00 85.56 171 ILE A O 1
ATOM 1380 N N . SER A 1 172 ? -20.762 8.215 27.977 1.00 79.44 172 SER A N 1
ATOM 1381 C CA . SER A 1 172 ? -19.858 9.331 27.646 1.00 79.44 172 SER A CA 1
ATOM 1382 C C . SER A 1 172 ? -19.503 10.232 28.837 1.00 79.44 172 SER A C 1
ATOM 1384 O O . SER A 1 172 ? -18.449 10.863 28.825 1.00 79.44 172 SER A O 1
ATOM 1386 N N . CYS A 1 173 ? -20.355 10.316 29.864 1.00 76.88 173 CYS A N 1
ATOM 1387 C CA . CYS A 1 173 ? -20.102 11.132 31.057 1.00 76.88 173 CYS A CA 1
ATOM 1388 C C . CYS A 1 173 ? -19.093 10.509 32.036 1.00 76.88 173 CYS A C 1
ATOM 1390 O O . CYS A 1 173 ? -18.674 11.178 32.977 1.00 76.88 173 CYS A O 1
ATOM 1392 N N . GLU A 1 174 ? -18.697 9.252 31.826 1.00 77.75 174 GLU A N 1
ATOM 1393 C CA . GLU A 1 174 ? -17.779 8.525 32.708 1.00 77.75 174 GLU A CA 1
ATOM 1394 C C . GLU A 1 174 ? -16.301 8.814 32.406 1.00 77.75 174 GLU A C 1
ATOM 1396 O O . GLU A 1 174 ? -15.418 8.425 33.174 1.00 77.75 174 GLU A O 1
ATOM 1401 N N . LEU A 1 175 ? -16.010 9.484 31.284 1.00 80.44 175 LEU A N 1
ATOM 1402 C CA . LEU A 1 175 ? -14.644 9.723 30.835 1.00 80.44 175 LEU A CA 1
ATOM 1403 C C . LEU A 1 175 ? -14.039 11.002 31.413 1.00 80.44 175 LEU A C 1
ATOM 1405 O O . LEU A 1 175 ? -14.620 12.078 31.323 1.00 80.44 175 LEU A O 1
ATOM 1409 N N . ASP A 1 176 ? -12.799 10.902 31.891 1.00 86.94 176 ASP A N 1
ATOM 1410 C CA . ASP A 1 176 ? -11.963 12.073 32.161 1.00 86.94 176 ASP A CA 1
ATOM 1411 C C . ASP A 1 176 ? -11.645 12.833 30.857 1.00 86.94 176 ASP A C 1
ATOM 1413 O O . ASP A 1 176 ? -11.214 12.238 29.862 1.00 86.94 176 ASP A O 1
ATOM 1417 N N . ASP A 1 177 ? -11.800 14.161 30.874 1.00 86.69 177 ASP A N 1
ATOM 1418 C CA . ASP A 1 177 ? -11.614 15.027 29.701 1.00 86.69 177 ASP A CA 1
ATOM 1419 C C . ASP A 1 177 ? -10.209 14.919 29.090 1.00 86.69 177 ASP A C 1
ATOM 1421 O O . ASP A 1 177 ? -10.047 14.973 27.864 1.00 86.69 177 ASP A O 1
ATOM 1425 N N . ARG A 1 178 ? -9.162 14.745 29.913 1.00 87.19 178 ARG A N 1
ATOM 1426 C CA . ARG A 1 178 ? -7.782 14.634 29.409 1.00 87.19 178 ARG A CA 1
ATOM 1427 C C . ARG A 1 178 ? -7.574 13.303 28.704 1.00 87.19 178 ARG A C 1
ATOM 1429 O O . ARG A 1 178 ? -6.951 13.275 27.637 1.00 87.19 178 ARG A O 1
ATOM 1436 N N . LEU A 1 179 ? -8.088 12.217 29.282 1.00 86.38 179 LEU A N 1
ATOM 1437 C CA . LEU A 1 179 ? -8.042 10.892 28.671 1.00 86.38 179 LEU A CA 1
ATOM 1438 C C . LEU A 1 179 ? -8.832 10.868 27.357 1.00 86.38 179 LEU A C 1
ATOM 1440 O O . LEU A 1 179 ? -8.301 10.406 26.344 1.00 86.38 179 LEU A O 1
ATOM 1444 N N . ARG A 1 180 ? -10.032 11.462 27.342 1.00 88.75 180 ARG A N 1
ATOM 1445 C CA . ARG A 1 180 ? -10.866 11.611 26.139 1.00 88.75 180 ARG A CA 1
ATOM 1446 C C . ARG A 1 180 ? -10.128 12.340 25.032 1.00 88.75 180 ARG A C 1
ATOM 1448 O O . ARG A 1 180 ? -9.994 11.814 23.930 1.00 88.75 180 ARG A O 1
ATOM 1455 N N . ALA A 1 181 ? -9.579 13.517 25.332 1.00 86.69 181 ALA A N 1
ATOM 1456 C CA . ALA A 1 181 ? -8.831 14.310 24.362 1.00 86.69 181 ALA A CA 1
ATOM 1457 C C . ALA A 1 181 ? -7.592 13.567 23.833 1.00 86.69 181 ALA A C 1
ATOM 1459 O O . ALA A 1 181 ? -7.242 13.690 22.659 1.00 86.69 181 ALA A O 1
ATOM 1460 N N . ARG A 1 182 ? -6.909 12.785 24.681 1.00 85.88 182 ARG A N 1
ATOM 1461 C CA . ARG A 1 182 ? -5.749 11.977 24.278 1.00 85.88 182 ARG A CA 1
ATOM 1462 C C . ARG A 1 182 ? -6.136 10.882 23.286 1.00 85.88 182 ARG A C 1
ATOM 1464 O O . ARG A 1 182 ? -5.495 10.780 22.243 1.00 85.88 182 ARG A O 1
ATOM 1471 N N . VAL A 1 183 ? -7.163 10.102 23.603 1.00 87.81 183 VAL A N 1
ATOM 1472 C CA . VAL A 1 183 ? -7.667 9.011 22.758 1.00 87.81 183 VAL A CA 1
ATOM 1473 C C . VAL A 1 183 ? -8.234 9.549 21.445 1.00 87.81 183 VAL A C 1
ATOM 1475 O O . VAL A 1 183 ? -7.860 9.071 20.377 1.00 87.81 183 VAL A O 1
ATOM 1478 N N . LEU A 1 184 ? -9.052 10.604 21.508 1.00 89.00 184 LEU A N 1
ATOM 1479 C CA . LEU A 1 184 ? -9.620 11.251 20.327 1.00 89.00 184 LEU A CA 1
ATOM 1480 C C . LEU A 1 184 ? -8.528 11.713 19.357 1.00 89.00 184 LEU A C 1
ATOM 1482 O O . LEU A 1 184 ? -8.615 11.434 18.168 1.00 89.00 184 LEU A O 1
ATOM 1486 N N . ARG A 1 185 ? -7.457 12.352 19.850 1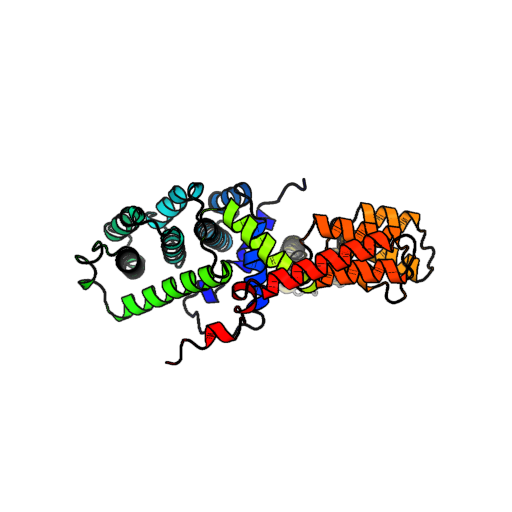.00 85.31 185 ARG A N 1
ATOM 1487 C CA . ARG A 1 185 ? -6.327 12.761 18.996 1.00 85.31 185 ARG A CA 1
ATOM 1488 C C . ARG A 1 185 ? -5.655 11.581 18.291 1.00 85.31 185 ARG A C 1
ATOM 1490 O O . ARG A 1 185 ? -5.298 11.713 17.124 1.00 85.31 185 ARG A O 1
ATOM 1497 N N . LYS A 1 186 ? -5.473 10.449 18.980 1.00 84.56 186 LYS A N 1
ATOM 1498 C CA . LYS A 1 186 ? -4.875 9.242 18.385 1.00 84.56 186 LYS A CA 1
ATOM 1499 C C . LYS A 1 186 ? -5.757 8.676 17.270 1.00 84.56 186 LYS A C 1
ATOM 1501 O O . LYS A 1 186 ? -5.272 8.486 16.159 1.00 84.56 186 LYS A O 1
ATOM 1506 N N . LEU A 1 187 ? -7.042 8.450 17.556 1.00 88.50 187 LEU A N 1
ATOM 1507 C CA . LEU A 1 187 ? -7.984 7.874 16.592 1.00 88.50 187 LEU A CA 1
ATOM 1508 C C . LEU A 1 187 ? -8.182 8.793 15.384 1.00 88.50 187 LEU A C 1
ATOM 1510 O O . LEU A 1 187 ? -8.017 8.346 14.251 1.00 88.50 187 LEU A O 1
ATOM 1514 N N . THR A 1 188 ? -8.440 10.085 15.613 1.00 86.44 188 THR A N 1
ATOM 1515 C CA . THR A 1 188 ? -8.606 11.075 14.538 1.00 86.44 188 THR A CA 1
ATOM 1516 C C . THR A 1 188 ? -7.396 11.098 13.612 1.00 86.44 188 THR A C 1
ATOM 1518 O O . THR A 1 188 ? -7.570 11.070 12.401 1.00 86.44 188 THR A O 1
ATOM 1521 N N . ARG A 1 189 ? -6.172 11.038 14.148 1.00 82.19 189 ARG A N 1
ATOM 1522 C CA . ARG A 1 189 ? -4.957 10.995 13.325 1.00 82.19 189 ARG A CA 1
ATOM 1523 C C . ARG A 1 189 ? -4.894 9.763 12.420 1.00 82.19 189 ARG A C 1
ATOM 1525 O O . ARG A 1 189 ? -4.537 9.888 11.250 1.00 82.19 189 ARG A O 1
ATOM 1532 N N . ILE A 1 190 ? -5.193 8.574 12.948 1.00 86.81 190 ILE A N 1
ATOM 1533 C CA . ILE A 1 190 ? -5.178 7.337 12.150 1.00 86.81 190 ILE A CA 1
ATOM 1534 C C . ILE A 1 190 ? -6.224 7.433 11.032 1.00 86.81 190 ILE A C 1
ATOM 1536 O O . ILE A 1 190 ? -5.927 7.101 9.882 1.00 86.81 190 ILE A O 1
ATOM 1540 N N . LEU A 1 191 ? -7.417 7.944 11.343 1.00 89.88 191 LEU A N 1
ATOM 1541 C CA . LEU A 1 191 ? -8.489 8.147 10.368 1.00 89.88 191 LEU A CA 1
ATOM 1542 C C . LEU A 1 191 ? -8.114 9.195 9.307 1.00 89.88 191 LEU A C 1
ATOM 1544 O O . LEU A 1 191 ? -8.280 8.936 8.120 1.00 89.88 191 LEU A O 1
ATOM 1548 N N . GLU A 1 192 ? -7.532 10.332 9.692 1.00 86.12 192 GLU A N 1
ATOM 1549 C CA . GLU A 1 192 ? -7.059 11.373 8.768 1.00 86.12 192 GLU A CA 1
ATOM 1550 C C . GLU A 1 192 ? -5.990 10.841 7.807 1.00 86.12 192 GLU A C 1
ATOM 1552 O O . GLU A 1 192 ? -6.092 11.030 6.595 1.00 86.12 192 GLU A O 1
ATOM 1557 N N . ILE A 1 193 ? -4.989 10.114 8.316 1.00 86.44 193 ILE A N 1
ATOM 1558 C CA . ILE A 1 193 ? -3.966 9.486 7.466 1.00 86.44 193 ILE A CA 1
ATOM 1559 C C . ILE A 1 193 ? -4.605 8.459 6.527 1.00 86.44 193 ILE A C 1
ATOM 1561 O O . ILE A 1 193 ? -4.228 8.382 5.358 1.00 86.44 193 ILE A O 1
ATOM 1565 N N . SER A 1 194 ? -5.595 7.705 7.005 1.00 90.19 194 SER A N 1
ATOM 1566 C CA . SER A 1 194 ? -6.332 6.746 6.179 1.00 90.19 194 SER A CA 1
ATOM 1567 C C . SER A 1 194 ? -7.068 7.440 5.027 1.00 90.19 194 SER A C 1
ATOM 1569 O O . SER A 1 194 ? -6.964 6.999 3.884 1.00 90.19 194 SER A O 1
ATOM 1571 N N . GLN A 1 195 ? -7.706 8.585 5.289 1.00 88.12 195 GLN A N 1
ATOM 1572 C CA . GLN A 1 195 ? -8.355 9.413 4.265 1.00 88.12 195 GLN A CA 1
ATOM 1573 C C . GLN A 1 195 ? -7.355 9.996 3.256 1.00 88.12 195 GLN A C 1
ATOM 1575 O O . GLN A 1 195 ? -7.619 10.009 2.049 1.00 88.12 195 GLN A O 1
ATOM 1580 N N . ILE A 1 196 ? -6.174 10.424 3.721 1.00 85.25 196 ILE A N 1
ATOM 1581 C CA . ILE A 1 196 ? -5.079 10.857 2.841 1.00 85.25 196 ILE A CA 1
ATOM 1582 C C . ILE A 1 196 ? -4.656 9.699 1.934 1.00 85.25 196 ILE A C 1
ATOM 1584 O O . ILE A 1 196 ? -4.548 9.885 0.721 1.00 85.25 196 ILE A O 1
ATOM 1588 N N . ILE A 1 197 ? -4.457 8.495 2.475 1.00 88.19 197 ILE A N 1
ATOM 1589 C CA . ILE A 1 197 ? -4.094 7.310 1.687 1.00 88.19 197 ILE A CA 1
ATOM 1590 C C . ILE A 1 197 ? -5.183 6.998 0.651 1.00 88.19 197 ILE A C 1
ATOM 1592 O O . ILE A 1 197 ? -4.849 6.816 -0.520 1.00 88.19 197 ILE A O 1
ATOM 1596 N N . TRP A 1 198 ? -6.463 7.044 1.031 1.00 87.56 198 TRP A N 1
ATOM 1597 C CA . TRP A 1 198 ? -7.603 6.887 0.118 1.00 87.56 198 TRP A CA 1
ATOM 1598 C C . TRP A 1 198 ? -7.731 7.989 -0.933 1.00 87.56 198 TRP A C 1
ATOM 1600 O O . TRP A 1 198 ? -8.537 7.836 -1.843 1.00 87.56 198 TRP A O 1
ATOM 1610 N N . ALA A 1 199 ? -6.976 9.088 -0.838 1.00 82.88 199 ALA A N 1
ATOM 1611 C CA . ALA A 1 199 ? -7.055 10.214 -1.772 1.00 82.88 199 ALA A CA 1
ATOM 1612 C C . ALA A 1 199 ? -8.493 10.761 -1.937 1.00 82.88 199 ALA A C 1
ATOM 1614 O O . ALA A 1 199 ? -8.883 11.208 -3.016 1.00 82.88 199 ALA A O 1
ATOM 1615 N N . GLY A 1 200 ? -9.297 10.701 -0.866 1.00 80.75 200 GLY A N 1
ATOM 1616 C CA . GLY A 1 200 ? -10.698 11.138 -0.867 1.00 80.75 200 GLY A CA 1
ATOM 1617 C C . GLY A 1 200 ? -11.655 10.241 -1.663 1.00 80.75 200 GLY A C 1
ATOM 1618 O O . GLY A 1 200 ? -12.741 10.688 -2.047 1.00 80.75 200 GLY A O 1
ATOM 1619 N N . PHE A 1 201 ? -11.272 8.998 -1.960 1.00 85.19 201 PHE A N 1
ATOM 1620 C CA . PHE A 1 201 ? -12.160 8.036 -2.603 1.00 85.19 201 PHE A CA 1
ATOM 1621 C C . PHE A 1 201 ? -13.214 7.511 -1.636 1.00 85.19 201 PHE A C 1
ATOM 1623 O O . PHE A 1 201 ? -12.907 7.118 -0.516 1.00 85.19 201 PHE A O 1
ATOM 1630 N N . ASN A 1 202 ? -14.455 7.420 -2.115 1.00 86.44 202 ASN A N 1
ATOM 1631 C CA . ASN A 1 202 ? -15.457 6.589 -1.462 1.00 86.44 202 ASN A CA 1
ATOM 1632 C C . ASN A 1 202 ? -15.171 5.125 -1.824 1.00 86.44 202 ASN A C 1
ATOM 1634 O O . ASN A 1 202 ? -15.227 4.776 -3.007 1.00 86.44 202 ASN A O 1
ATOM 1638 N N . ILE A 1 203 ? -14.813 4.311 -0.834 1.00 90.44 203 ILE A N 1
ATOM 1639 C CA . ILE A 1 203 ? -14.372 2.925 -1.013 1.00 90.44 203 ILE A CA 1
ATOM 1640 C C . ILE A 1 203 ? -15.515 1.974 -0.678 1.00 90.44 203 ILE A C 1
ATOM 1642 O O . ILE A 1 203 ? -15.992 1.957 0.456 1.00 90.44 203 ILE A O 1
ATOM 1646 N N . ALA A 1 204 ? -15.919 1.158 -1.653 1.00 89.12 204 ALA A N 1
ATOM 1647 C CA . ALA A 1 204 ? -16.925 0.115 -1.444 1.00 89.12 204 ALA A CA 1
ATOM 1648 C C . ALA A 1 204 ? -16.326 -1.202 -0.915 1.00 89.12 204 ALA A C 1
ATOM 1650 O O . ALA A 1 204 ? -17.022 -1.990 -0.281 1.00 89.12 204 ALA A O 1
ATOM 1651 N N . GLY A 1 205 ? -15.041 -1.456 -1.181 1.00 90.00 205 GLY A N 1
ATOM 1652 C CA . GLY A 1 205 ? -14.348 -2.666 -0.746 1.00 90.00 205 GLY A CA 1
ATOM 1653 C C . GLY A 1 205 ? -12.966 -2.842 -1.389 1.00 90.00 205 GLY A C 1
ATOM 1654 O O . GLY A 1 205 ? -12.495 -1.947 -2.100 1.00 90.00 205 GLY A O 1
ATOM 1655 N N . PRO A 1 206 ? -12.322 -4.011 -1.205 1.00 90.62 206 PRO A N 1
ATOM 1656 C CA . PRO A 1 206 ? -10.910 -4.202 -1.548 1.00 90.62 206 PRO A CA 1
ATOM 1657 C C . PRO A 1 206 ? -10.612 -4.061 -3.043 1.00 90.62 206 PRO A C 1
ATOM 1659 O O . PRO A 1 206 ? -9.633 -3.425 -3.427 1.00 90.62 206 PRO A O 1
ATOM 1662 N N . GLY A 1 207 ? -11.458 -4.644 -3.901 1.00 90.25 207 GLY A N 1
ATOM 1663 C CA . GLY A 1 207 ? -11.293 -4.568 -5.356 1.00 90.25 207 GLY A CA 1
ATOM 1664 C C . GLY A 1 207 ? -11.455 -3.145 -5.896 1.00 90.25 207 GLY A C 1
ATOM 1665 O O . GLY A 1 207 ? -10.672 -2.718 -6.740 1.00 90.25 207 GLY A O 1
ATOM 1666 N N . ASP A 1 208 ? -12.424 -2.399 -5.356 1.00 91.88 208 ASP A N 1
ATOM 1667 C CA . ASP A 1 208 ? -12.677 -0.998 -5.709 1.00 91.88 208 ASP A CA 1
ATOM 1668 C C . ASP A 1 208 ? -11.506 -0.096 -5.291 1.00 91.88 208 ASP A C 1
ATOM 1670 O O . ASP A 1 208 ? -11.011 0.691 -6.099 1.00 91.88 208 ASP A O 1
ATOM 1674 N N . LEU A 1 209 ? -10.984 -0.272 -4.068 1.00 91.12 209 LEU A N 1
ATOM 1675 C CA . LEU A 1 209 ? -9.796 0.453 -3.614 1.00 91.12 209 LEU A CA 1
ATOM 1676 C C . LEU A 1 209 ? -8.588 0.183 -4.512 1.00 91.12 209 LEU A C 1
ATOM 1678 O O . LEU A 1 209 ? -7.926 1.128 -4.934 1.00 91.12 209 LEU A O 1
ATOM 1682 N N . LYS A 1 210 ? -8.303 -1.090 -4.816 1.00 88.75 210 LYS A N 1
ATOM 1683 C CA . LYS A 1 210 ? -7.171 -1.464 -5.675 1.00 88.75 210 LYS A CA 1
ATOM 1684 C C . LYS A 1 210 ? -7.267 -0.802 -7.037 1.00 88.75 210 LYS A C 1
ATOM 1686 O O . LYS A 1 210 ? -6.314 -0.154 -7.451 1.00 88.75 210 LYS A O 1
ATOM 1691 N N . ALA A 1 211 ? -8.423 -0.906 -7.692 1.00 86.50 211 ALA A N 1
ATOM 1692 C CA . ALA A 1 211 ? -8.642 -0.308 -9.002 1.00 86.50 211 ALA A CA 1
ATOM 1693 C C . ALA A 1 211 ? -8.431 1.214 -8.972 1.00 86.50 211 ALA A C 1
ATOM 1695 O O . ALA A 1 211 ? -7.651 1.740 -9.768 1.00 86.50 211 ALA A O 1
ATOM 1696 N N . LYS A 1 212 ? -9.048 1.910 -8.007 1.00 87.62 212 LYS A N 1
ATOM 1697 C CA . LYS A 1 212 ? -8.928 3.369 -7.863 1.00 87.62 212 LYS A CA 1
ATOM 1698 C C . LYS A 1 212 ? -7.507 3.816 -7.534 1.00 87.62 212 LYS A C 1
ATOM 1700 O O . LYS A 1 212 ? -7.051 4.815 -8.080 1.00 87.62 212 LYS A O 1
ATOM 1705 N N . LEU A 1 213 ? -6.793 3.094 -6.669 1.00 86.31 213 LEU A N 1
ATOM 1706 C CA . LEU A 1 213 ? -5.404 3.407 -6.332 1.00 86.31 213 LEU A CA 1
ATOM 1707 C C . LEU A 1 213 ? -4.450 3.115 -7.492 1.00 86.31 213 LEU A C 1
ATOM 1709 O O . LEU A 1 213 ? -3.592 3.947 -7.768 1.00 86.31 213 LEU A O 1
ATOM 1713 N N . SER A 1 214 ? -4.597 1.987 -8.194 1.00 82.00 214 SER A N 1
ATOM 1714 C CA . SER A 1 214 ? -3.798 1.689 -9.390 1.00 82.00 214 SER A CA 1
ATOM 1715 C C . SER A 1 214 ? -3.996 2.759 -10.460 1.00 82.00 214 SER A C 1
ATOM 1717 O O . SER A 1 214 ? -3.020 3.274 -11.003 1.00 82.00 214 SER A O 1
ATOM 1719 N N . GLU A 1 215 ? -5.247 3.149 -10.713 1.00 80.88 215 GLU A N 1
ATOM 1720 C CA . GLU A 1 215 ? -5.565 4.248 -11.620 1.00 80.88 215 GLU A CA 1
ATOM 1721 C C . GLU A 1 215 ? -4.933 5.558 -11.136 1.00 80.88 215 GLU A C 1
ATOM 1723 O O . GLU A 1 215 ? -4.207 6.207 -11.887 1.00 80.88 215 GLU A O 1
ATOM 1728 N N . PHE A 1 216 ? -5.127 5.923 -9.869 1.00 81.19 216 PHE A N 1
ATOM 1729 C CA . PHE A 1 216 ? -4.571 7.145 -9.294 1.00 81.19 216 PHE A CA 1
ATOM 1730 C C . PHE A 1 216 ? -3.046 7.213 -9.416 1.00 81.19 216 PHE A C 1
ATOM 1732 O O . PHE A 1 216 ? -2.502 8.233 -9.839 1.00 81.19 216 PHE A O 1
ATOM 1739 N N . LEU A 1 217 ? -2.345 6.130 -9.078 1.00 76.25 217 LEU A N 1
ATOM 1740 C CA . LEU A 1 217 ? -0.888 6.046 -9.166 1.00 76.25 217 LEU A CA 1
ATOM 1741 C C . LEU A 1 217 ? -0.416 6.150 -10.616 1.00 76.25 217 LEU A C 1
ATOM 1743 O O . LEU A 1 217 ? 0.520 6.898 -10.885 1.00 76.25 217 LEU A O 1
ATOM 1747 N N . SER A 1 218 ? -1.115 5.491 -11.549 1.00 69.81 218 SER A N 1
ATOM 1748 C CA . SER A 1 218 ? -0.844 5.622 -12.987 1.00 69.81 218 SER A CA 1
ATOM 1749 C C . SER A 1 218 ? -0.998 7.056 -13.483 1.00 69.81 218 SER A C 1
ATOM 1751 O O . SER A 1 218 ? -0.391 7.447 -14.463 1.00 69.81 218 SER A O 1
ATOM 1753 N N . ILE A 1 219 ? -1.812 7.867 -12.819 1.00 68.62 219 ILE A N 1
ATOM 1754 C CA . ILE A 1 219 ? -2.090 9.238 -13.237 1.00 68.62 219 ILE A CA 1
ATOM 1755 C C . ILE A 1 219 ? -1.107 10.224 -12.588 1.00 68.62 219 ILE A C 1
ATOM 1757 O O . ILE A 1 219 ? -0.745 11.224 -13.207 1.00 68.62 219 ILE A O 1
ATOM 1761 N N . THR A 1 220 ? -0.665 9.953 -11.357 1.00 68.44 220 THR A N 1
ATOM 1762 C CA . THR A 1 220 ? -0.014 10.954 -10.491 1.00 68.44 220 THR A CA 1
ATOM 1763 C C . THR A 1 220 ? 1.449 10.674 -10.155 1.00 68.44 220 THR A C 1
ATOM 1765 O O . THR A 1 220 ? 2.137 11.580 -9.687 1.00 68.44 220 THR A O 1
ATOM 1768 N N . VAL A 1 221 ? 1.965 9.465 -10.397 1.00 65.00 221 VAL A N 1
ATOM 1769 C CA . VAL A 1 221 ? 3.293 9.049 -9.916 1.00 65.00 221 VAL A CA 1
ATOM 1770 C C . VAL A 1 221 ? 4.200 8.672 -11.084 1.00 65.00 221 VAL A C 1
ATOM 1772 O O . VAL A 1 221 ? 3.885 7.761 -11.836 1.00 65.00 221 VAL A O 1
ATOM 1775 N N . SER A 1 222 ? 5.344 9.349 -11.231 1.00 57.28 222 SER A N 1
ATOM 1776 C CA . SER A 1 222 ? 6.343 9.017 -12.267 1.00 57.28 222 SER A CA 1
ATOM 1777 C C . SER A 1 222 ? 7.128 7.756 -11.953 1.00 57.28 222 SER A C 1
ATOM 1779 O O . SER A 1 222 ? 7.282 7.420 -10.780 1.00 57.28 222 SER A O 1
ATOM 1781 N N . GLN A 1 223 ? 7.725 7.105 -12.961 1.00 57.19 223 GLN A N 1
ATOM 1782 C CA . GLN A 1 223 ? 8.597 5.934 -12.774 1.00 57.19 223 GLN A CA 1
ATOM 1783 C C . GLN A 1 223 ? 9.663 6.135 -11.697 1.00 57.19 223 GLN A C 1
ATOM 1785 O O . GLN A 1 223 ? 9.931 5.216 -10.930 1.00 57.19 223 GLN A O 1
ATOM 1790 N N . LYS A 1 224 ? 10.245 7.334 -11.580 1.00 53.41 224 LYS A N 1
ATOM 1791 C CA . LYS A 1 224 ? 11.224 7.649 -10.531 1.00 53.41 224 LYS A CA 1
ATOM 1792 C C . LYS A 1 224 ? 10.604 7.649 -9.133 1.00 53.41 224 LYS A C 1
ATOM 1794 O O . LYS A 1 224 ? 11.240 7.173 -8.199 1.00 53.41 224 LYS A O 1
ATOM 1799 N N . HIS A 1 225 ? 9.381 8.154 -8.976 1.00 54.78 225 HIS A N 1
ATOM 1800 C CA . HIS A 1 225 ? 8.659 8.129 -7.699 1.00 54.78 225 HIS A CA 1
ATOM 1801 C C . HIS A 1 225 ? 8.040 6.765 -7.410 1.00 54.78 225 HIS A C 1
ATOM 1803 O O . HIS A 1 225 ? 7.977 6.370 -6.252 1.00 54.78 225 HIS A O 1
ATOM 1809 N N . HIS A 1 226 ? 7.652 6.018 -8.440 1.00 53.81 226 HIS A N 1
ATOM 1810 C CA . HIS A 1 226 ? 7.228 4.633 -8.330 1.00 53.81 226 HIS A CA 1
ATOM 1811 C C . HIS A 1 226 ? 8.413 3.766 -7.903 1.00 53.81 226 HIS A C 1
ATOM 1813 O O . HIS A 1 226 ? 8.312 3.051 -6.917 1.00 53.81 226 HIS A O 1
ATOM 1819 N N . ALA A 1 227 ? 9.578 3.923 -8.543 1.00 49.53 227 ALA A N 1
ATOM 1820 C CA . ALA A 1 227 ? 10.841 3.342 -8.108 1.00 49.53 227 ALA A CA 1
ATOM 1821 C C . ALA A 1 227 ? 11.145 3.774 -6.677 1.00 49.53 227 ALA A C 1
ATOM 1823 O O . ALA A 1 227 ? 11.259 2.907 -5.834 1.00 49.53 227 ALA A O 1
ATOM 1824 N N . ALA A 1 228 ? 11.191 5.074 -6.358 1.00 48.34 228 ALA A N 1
ATOM 1825 C CA . ALA A 1 228 ? 11.453 5.593 -5.009 1.00 48.34 228 ALA A CA 1
ATOM 1826 C C . ALA A 1 228 ? 10.454 5.082 -3.955 1.00 48.34 228 ALA A C 1
ATOM 1828 O O . ALA A 1 228 ? 10.845 4.822 -2.816 1.00 48.34 228 ALA A O 1
ATOM 1829 N N . GLY A 1 229 ? 9.183 4.914 -4.322 1.00 44.97 229 GLY A N 1
ATOM 1830 C CA . GLY A 1 229 ? 8.118 4.316 -3.524 1.00 44.97 229 GLY A CA 1
ATOM 1831 C C . GLY A 1 229 ? 8.396 2.837 -3.267 1.00 44.97 229 GLY A C 1
ATOM 1832 O O . GLY A 1 229 ? 8.522 2.418 -2.121 1.00 44.97 229 GLY A O 1
ATOM 1833 N N . VAL A 1 230 ? 8.669 2.081 -4.323 1.00 47.62 230 VAL A N 1
ATOM 1834 C CA . VAL A 1 230 ? 9.193 0.712 -4.261 1.00 47.62 230 VAL A CA 1
ATOM 1835 C C . VAL A 1 230 ? 10.560 0.646 -3.523 1.00 47.62 230 VAL A C 1
ATOM 1837 O O . VAL A 1 230 ? 10.921 -0.413 -3.027 1.00 47.62 230 VAL A O 1
ATOM 1840 N N . MET A 1 231 ? 11.315 1.757 -3.370 1.00 43.38 231 MET A N 1
ATOM 1841 C CA . MET A 1 231 ? 12.770 1.769 -3.071 1.00 43.38 231 MET A CA 1
ATOM 1842 C C . MET A 1 231 ? 13.311 2.357 -1.761 1.00 43.38 231 MET A C 1
ATOM 1844 O O . MET A 1 231 ? 14.465 2.059 -1.469 1.00 43.38 231 MET A O 1
ATOM 1848 N N . ARG A 1 232 ? 12.588 3.027 -0.846 1.00 42.69 232 ARG A N 1
ATOM 1849 C CA . ARG A 1 232 ? 13.070 2.997 0.592 1.00 42.69 232 ARG A CA 1
ATOM 1850 C C . ARG A 1 232 ? 12.686 1.671 1.233 1.00 42.69 232 ARG A C 1
ATOM 1852 O O . ARG A 1 232 ? 12.193 1.632 2.349 1.00 42.69 232 ARG A O 1
ATOM 1859 N N . LEU A 1 233 ? 12.870 0.636 0.440 1.00 38.47 233 LEU A N 1
ATOM 1860 C CA . LEU A 1 233 ? 13.032 -0.746 0.765 1.00 38.47 233 LEU A CA 1
ATOM 1861 C C . LEU A 1 233 ? 14.421 -1.208 0.287 1.00 38.47 233 LEU A C 1
ATOM 1863 O O . LEU A 1 233 ? 14.701 -2.392 0.304 1.00 38.47 233 LEU A O 1
ATOM 1867 N N . ILE A 1 234 ? 15.400 -0.325 0.032 1.00 35.84 234 ILE A N 1
ATOM 1868 C CA . ILE A 1 234 ? 16.813 -0.716 0.220 1.00 35.84 234 ILE A CA 1
ATOM 1869 C C . ILE A 1 234 ? 17.158 -0.682 1.721 1.00 35.84 234 ILE A C 1
ATOM 1871 O O . ILE A 1 234 ? 18.032 0.036 2.188 1.00 35.84 234 ILE A O 1
ATOM 1875 N N . ALA A 1 235 ? 16.440 -1.501 2.486 1.00 34.53 235 ALA A N 1
ATOM 1876 C CA . ALA A 1 235 ? 17.053 -2.390 3.467 1.00 34.53 235 ALA A CA 1
ATOM 1877 C C . ALA A 1 235 ? 16.783 -3.871 3.099 1.00 34.53 235 ALA A C 1
ATOM 1879 O O . ALA A 1 235 ? 17.078 -4.773 3.881 1.00 34.53 235 ALA A O 1
ATOM 1880 N N . ILE A 1 236 ? 16.283 -4.154 1.882 1.00 34.91 236 ILE A N 1
ATOM 1881 C CA . ILE A 1 236 ? 16.039 -5.513 1.362 1.00 34.91 236 ILE A CA 1
ATOM 1882 C C . ILE A 1 236 ? 17.344 -6.305 1.108 1.00 34.91 236 ILE A C 1
ATOM 1884 O O . ILE A 1 236 ? 17.298 -7.498 0.835 1.00 34.91 236 ILE A O 1
ATOM 1888 N N . ARG A 1 237 ? 18.540 -5.726 1.296 1.00 36.88 237 ARG A N 1
ATOM 1889 C CA . ARG A 1 237 ? 19.809 -6.480 1.182 1.00 36.88 237 ARG A CA 1
ATOM 1890 C C . ARG A 1 237 ? 20.552 -6.796 2.468 1.00 36.88 237 ARG A C 1
ATOM 1892 O O . ARG A 1 237 ? 21.641 -7.352 2.386 1.00 36.88 237 ARG A O 1
ATOM 1899 N N . ARG A 1 238 ? 20.012 -6.483 3.643 1.00 42.19 238 ARG A N 1
ATOM 1900 C CA . ARG A 1 238 ? 20.850 -6.515 4.846 1.00 42.19 238 ARG A CA 1
ATOM 1901 C C . ARG A 1 238 ? 20.405 -7.448 5.956 1.00 42.19 238 ARG A C 1
ATOM 1903 O O . ARG A 1 238 ? 21.270 -8.062 6.547 1.00 42.19 238 ARG A O 1
ATOM 1910 N N . PHE A 1 239 ? 19.121 -7.703 6.190 1.00 38.94 239 PHE A N 1
ATOM 1911 C CA . PHE A 1 239 ? 18.766 -8.318 7.476 1.00 38.94 239 PHE A CA 1
ATOM 1912 C C . PHE A 1 239 ? 19.252 -9.766 7.681 1.00 38.94 239 PHE A C 1
ATOM 1914 O O . PHE A 1 239 ? 19.891 -10.020 8.686 1.00 38.94 239 PHE A O 1
ATOM 1921 N N . ASN A 1 240 ? 19.081 -10.698 6.733 1.00 39.34 240 ASN A N 1
ATOM 1922 C CA . ASN A 1 240 ? 19.559 -12.083 6.930 1.00 39.34 240 ASN A CA 1
ATOM 1923 C C . ASN A 1 240 ? 21.076 -12.247 6.753 1.00 39.34 240 ASN A C 1
ATOM 1925 O O . ASN A 1 240 ? 21.678 -13.092 7.410 1.00 39.34 240 ASN A O 1
ATOM 1929 N N . GLY A 1 241 ? 21.697 -11.447 5.882 1.00 41.66 241 GLY A N 1
ATOM 1930 C CA . GLY A 1 241 ? 23.151 -11.429 5.705 1.00 41.66 241 GLY A CA 1
ATOM 1931 C C . GLY A 1 241 ? 23.852 -10.782 6.896 1.00 41.66 241 GLY A C 1
ATOM 1932 O O . GLY A 1 241 ? 24.786 -11.360 7.431 1.00 41.66 241 GLY A O 1
ATOM 1933 N N . GLU A 1 242 ? 23.348 -9.641 7.372 1.00 40.59 242 GLU A N 1
ATOM 1934 C CA . GLU A 1 242 ? 23.865 -8.937 8.546 1.00 40.59 242 GLU A CA 1
ATOM 1935 C C . GLU A 1 242 ? 23.485 -9.615 9.854 1.00 40.59 242 GLU A C 1
ATOM 1937 O O . GLU A 1 242 ? 24.315 -9.577 10.738 1.00 40.59 242 GLU A O 1
ATOM 1942 N N . LEU A 1 243 ? 22.329 -10.277 10.008 1.00 44.16 243 LEU A N 1
ATOM 1943 C CA . LEU A 1 243 ? 22.038 -11.085 11.205 1.00 44.16 243 LEU A CA 1
ATOM 1944 C C . LEU A 1 243 ? 22.873 -12.352 11.247 1.00 44.16 243 LEU A C 1
ATOM 1946 O O . LEU A 1 243 ? 23.375 -12.685 12.311 1.00 44.16 243 LEU A O 1
ATOM 1950 N N . ASN A 1 244 ? 23.053 -13.058 10.126 1.00 48.47 244 ASN A N 1
ATOM 1951 C CA . ASN A 1 244 ? 23.953 -14.210 10.106 1.00 48.47 244 ASN A CA 1
ATOM 1952 C C . ASN A 1 244 ? 25.408 -13.772 10.277 1.00 48.47 244 ASN A C 1
ATOM 1954 O O . ASN A 1 244 ? 26.150 -14.449 10.980 1.00 48.47 244 ASN A O 1
ATOM 1958 N N . ALA A 1 245 ? 25.812 -12.638 9.700 1.00 46.56 245 ALA A N 1
ATOM 1959 C CA . ALA A 1 245 ? 27.130 -12.060 9.927 1.00 46.56 245 ALA A CA 1
ATOM 1960 C C . ALA A 1 245 ? 27.282 -11.552 11.365 1.00 46.56 245 ALA A C 1
ATOM 1962 O O . ALA A 1 245 ? 28.310 -11.828 11.956 1.00 46.56 245 ALA A O 1
ATOM 1963 N N . LEU A 1 246 ? 26.275 -10.908 11.972 1.00 45.16 246 LEU A N 1
ATOM 1964 C CA . LEU A 1 246 ? 26.288 -10.484 13.380 1.00 45.16 246 LEU A CA 1
ATOM 1965 C C . LEU A 1 246 ? 26.290 -11.686 14.316 1.00 45.16 246 LEU A C 1
ATOM 1967 O O . LEU A 1 246 ? 26.969 -11.650 15.331 1.00 45.16 246 LEU A O 1
ATOM 1971 N N . ARG A 1 247 ? 25.527 -12.736 14.008 1.00 53.22 247 ARG A N 1
ATOM 1972 C CA . ARG A 1 247 ? 25.456 -13.960 14.807 1.00 53.22 247 ARG A CA 1
ATOM 1973 C C . ARG A 1 247 ? 26.783 -14.704 14.746 1.00 53.22 247 ARG A C 1
ATOM 1975 O O . ARG A 1 247 ? 27.350 -14.976 15.795 1.00 53.22 247 ARG A O 1
ATOM 1982 N N . LYS A 1 248 ? 27.336 -14.910 13.547 1.00 52.88 248 LYS A N 1
ATOM 1983 C CA . LYS A 1 248 ? 28.683 -15.475 13.362 1.00 52.88 248 LYS A CA 1
ATOM 1984 C C . LYS A 1 248 ? 29.767 -14.575 13.960 1.00 52.88 248 LYS A C 1
ATOM 1986 O O . LYS A 1 248 ? 30.719 -15.078 14.540 1.00 52.88 248 LYS A O 1
ATOM 1991 N N . TRP A 1 249 ? 29.622 -13.253 13.872 1.00 45.53 249 TRP A N 1
ATOM 1992 C CA . TRP A 1 249 ? 30.526 -12.283 14.494 1.00 45.53 249 TRP A CA 1
ATOM 1993 C C . TRP A 1 249 ? 30.465 -12.350 16.016 1.00 45.53 249 TRP A C 1
ATOM 1995 O O . TRP A 1 249 ? 31.509 -12.360 16.653 1.00 45.53 249 TRP A O 1
ATOM 2005 N N . ASN A 1 250 ? 29.273 -12.440 16.607 1.00 51.06 250 ASN A N 1
ATOM 2006 C CA . ASN A 1 250 ? 29.099 -12.617 18.044 1.00 51.06 250 ASN A CA 1
ATOM 2007 C C . ASN A 1 250 ? 29.669 -13.971 18.489 1.00 51.06 250 ASN A C 1
ATOM 2009 O O . ASN A 1 250 ? 30.427 -14.001 19.446 1.00 51.06 250 ASN A O 1
ATOM 2013 N N . GLU A 1 251 ? 29.434 -15.059 17.749 1.00 62.16 251 GLU A N 1
ATOM 2014 C CA . GLU A 1 251 ? 30.036 -16.377 18.013 1.00 62.16 251 GLU A CA 1
ATOM 2015 C C . GLU A 1 251 ? 31.577 -16.325 17.970 1.00 62.16 251 GLU A C 1
ATOM 2017 O O . GLU A 1 251 ? 32.251 -16.842 18.863 1.00 62.16 251 GLU A O 1
ATOM 2022 N N . ILE A 1 252 ? 32.157 -15.644 16.975 1.00 56.25 252 ILE A N 1
ATOM 2023 C CA . ILE A 1 252 ? 33.610 -15.450 16.844 1.00 56.25 252 ILE A CA 1
ATOM 2024 C C . ILE A 1 252 ? 34.157 -14.552 17.959 1.00 56.25 252 ILE A C 1
ATOM 2026 O O . ILE A 1 252 ? 35.186 -14.870 18.557 1.00 56.25 252 ILE A O 1
ATOM 2030 N N . ARG A 1 253 ? 33.467 -13.451 18.268 1.00 50.47 253 ARG A N 1
ATOM 2031 C CA . ARG A 1 253 ? 33.830 -12.504 19.327 1.00 50.47 253 ARG A CA 1
ATOM 2032 C C . ARG A 1 253 ? 33.797 -13.174 20.695 1.00 50.47 253 ARG A C 1
ATOM 2034 O O . ARG A 1 253 ? 34.723 -12.976 21.474 1.00 50.47 253 ARG A O 1
ATOM 2041 N N . ASP A 1 254 ? 32.771 -13.961 20.982 1.00 63.84 254 ASP A N 1
ATOM 2042 C CA . ASP A 1 254 ? 32.586 -14.618 22.274 1.00 63.84 254 ASP A CA 1
ATOM 2043 C C . ASP A 1 254 ? 33.598 -15.767 22.442 1.00 63.84 254 ASP A C 1
ATOM 2045 O O . ASP A 1 254 ? 34.197 -15.919 23.512 1.00 63.84 254 ASP A O 1
ATOM 2049 N N . THR A 1 255 ? 33.906 -16.495 21.360 1.00 63.22 255 THR A N 1
ATOM 2050 C CA . THR A 1 255 ? 35.023 -17.458 21.328 1.00 63.22 255 THR A CA 1
ATOM 2051 C C . THR A 1 255 ? 36.353 -16.757 21.624 1.00 63.22 255 THR A C 1
ATOM 2053 O O . THR A 1 255 ? 37.121 -17.205 22.473 1.00 63.22 255 THR A O 1
ATOM 2056 N N . PHE A 1 256 ? 36.604 -15.607 20.993 1.00 57.12 256 PHE A N 1
ATOM 2057 C CA . PHE A 1 256 ? 37.832 -14.835 21.190 1.00 57.12 256 PHE A CA 1
ATOM 2058 C C . PHE A 1 256 ? 37.931 -14.211 22.587 1.00 57.12 256 PHE A C 1
ATOM 2060 O O . PHE A 1 256 ? 39.005 -14.205 23.181 1.00 57.12 256 PHE A O 1
ATOM 2067 N N . GLN A 1 257 ? 36.826 -13.721 23.154 1.00 60.72 257 GLN A N 1
ATOM 2068 C CA . GLN A 1 257 ? 36.791 -13.232 24.534 1.00 60.72 257 GLN A CA 1
ATOM 2069 C C . GLN A 1 257 ? 37.083 -14.355 25.529 1.00 60.72 257 GLN A C 1
ATOM 2071 O O . GLN A 1 257 ? 37.867 -14.152 26.454 1.00 60.72 257 GLN A O 1
ATOM 2076 N N . THR A 1 258 ? 36.511 -15.541 25.314 1.00 68.19 258 THR A N 1
ATOM 2077 C CA . THR A 1 258 ? 36.756 -16.716 26.160 1.00 68.19 258 THR A CA 1
ATOM 2078 C C . THR A 1 258 ? 38.221 -17.147 26.089 1.00 68.19 258 THR A C 1
ATOM 2080 O O . THR A 1 258 ? 38.864 -17.348 27.118 1.00 68.19 258 THR A O 1
ATOM 2083 N N . GLU A 1 259 ? 38.794 -17.217 24.887 1.00 62.41 259 GLU A N 1
ATOM 2084 C CA . GLU A 1 259 ? 40.206 -17.565 24.708 1.00 62.41 259 GLU A CA 1
ATOM 2085 C C . GLU A 1 259 ? 41.153 -16.492 25.264 1.00 62.41 259 GLU A C 1
ATOM 2087 O O . GLU A 1 259 ? 42.117 -16.827 25.950 1.00 62.41 259 GLU A O 1
ATOM 2092 N N . ASN A 1 260 ? 40.870 -15.203 25.058 1.00 58.50 260 ASN A N 1
ATOM 2093 C CA . ASN A 1 260 ? 41.657 -14.114 25.642 1.00 58.50 260 ASN A CA 1
ATOM 2094 C C . ASN A 1 260 ? 41.631 -14.141 27.166 1.00 58.50 260 ASN A C 1
ATOM 2096 O O . ASN A 1 260 ? 42.647 -13.857 27.792 1.00 58.50 260 ASN A O 1
ATOM 2100 N N . GLN A 1 261 ? 40.501 -14.507 27.774 1.00 65.31 261 GLN A N 1
ATOM 2101 C CA . GLN A 1 261 ? 40.426 -14.705 29.219 1.00 65.31 261 GLN A CA 1
ATOM 2102 C C . GLN A 1 261 ? 41.295 -15.882 29.677 1.00 65.31 261 GLN A C 1
ATOM 2104 O O . GLN A 1 261 ? 41.904 -15.793 30.741 1.00 65.31 261 GLN A O 1
ATOM 2109 N N . ILE A 1 262 ? 41.407 -16.955 28.885 1.00 68.88 262 ILE A N 1
ATOM 2110 C CA . ILE A 1 262 ? 42.317 -18.076 29.165 1.00 68.88 262 ILE A CA 1
ATOM 2111 C C . ILE A 1 262 ? 43.775 -17.611 29.081 1.00 68.88 262 ILE A C 1
ATOM 2113 O O . ILE A 1 262 ? 44.521 -17.798 30.040 1.00 68.88 262 ILE A O 1
ATOM 2117 N N . TYR A 1 263 ? 44.178 -16.948 27.993 1.00 62.50 263 TYR A N 1
ATOM 2118 C CA . TYR A 1 263 ? 45.547 -16.441 27.840 1.00 62.50 263 TYR A CA 1
ATOM 2119 C C . TYR A 1 263 ? 45.900 -15.403 28.915 1.00 62.50 263 TYR A C 1
ATOM 2121 O O . TYR A 1 263 ? 46.965 -15.497 29.521 1.00 62.50 263 TYR A O 1
ATOM 2129 N N . ALA A 1 264 ? 44.986 -14.484 29.240 1.00 58.31 264 ALA A N 1
ATOM 2130 C CA . ALA A 1 264 ? 45.176 -13.500 30.304 1.00 58.31 264 ALA A CA 1
ATOM 2131 C C . ALA A 1 264 ? 45.308 -14.151 31.691 1.00 58.31 264 ALA A C 1
ATOM 2133 O O . ALA A 1 264 ? 46.179 -13.759 32.464 1.00 58.31 264 ALA A O 1
ATOM 2134 N N . ARG A 1 265 ? 44.504 -15.182 32.001 1.00 70.25 265 ARG A N 1
ATOM 2135 C CA . ARG A 1 265 ? 44.638 -15.966 33.247 1.00 70.25 265 ARG A CA 1
ATOM 2136 C C . ARG A 1 265 ? 45.964 -16.716 33.326 1.00 70.25 265 ARG A C 1
ATOM 2138 O O . ARG A 1 265 ? 46.492 -16.892 34.418 1.00 70.25 265 ARG A O 1
ATOM 2145 N N . LEU A 1 266 ? 46.493 -17.145 32.185 1.00 70.12 266 LEU A N 1
ATOM 2146 C CA . LEU A 1 266 ? 47.791 -17.809 32.080 1.00 70.12 266 LEU A CA 1
ATOM 2147 C C . LEU A 1 266 ? 48.967 -16.818 31.990 1.00 70.12 266 LEU A C 1
ATOM 2149 O O . LEU A 1 266 ? 50.113 -17.254 31.922 1.00 70.12 266 LEU A O 1
ATOM 2153 N N . GLY A 1 267 ? 48.713 -15.502 31.988 1.00 70.50 267 GLY A N 1
ATOM 2154 C CA . GLY A 1 267 ? 49.747 -14.469 31.848 1.00 70.50 267 GLY A CA 1
ATOM 2155 C C . GLY A 1 267 ? 50.433 -14.458 30.476 1.00 70.50 267 GLY A C 1
ATOM 2156 O O . GLY A 1 267 ? 51.558 -13.982 30.349 1.00 70.50 267 GLY A O 1
ATOM 2157 N N . MET A 1 268 ? 49.781 -15.010 29.453 1.00 69.00 268 MET A N 1
ATOM 2158 C CA . MET A 1 268 ? 50.328 -15.185 28.111 1.00 69.00 268 MET A CA 1
ATOM 2159 C C . MET A 1 268 ? 49.722 -14.185 27.126 1.00 69.00 268 MET A C 1
ATOM 2161 O O . MET A 1 268 ? 48.564 -13.785 27.240 1.00 69.00 268 MET A O 1
ATOM 2165 N N . THR A 1 269 ? 50.500 -13.809 26.113 1.00 56.66 269 THR A N 1
ATOM 2166 C CA . THR A 1 269 ? 50.010 -13.025 24.978 1.00 56.66 269 THR A CA 1
ATOM 2167 C C . THR A 1 269 ? 49.344 -13.931 23.945 1.00 56.66 269 THR A C 1
ATOM 2169 O O . THR A 1 269 ? 49.740 -15.079 23.737 1.00 56.66 269 THR A O 1
ATOM 2172 N N . VAL A 1 270 ? 48.306 -13.411 23.290 1.00 62.91 270 VAL A N 1
ATOM 2173 C CA . VAL A 1 270 ? 47.572 -14.137 22.248 1.00 62.91 270 VAL A CA 1
ATOM 2174 C C . VAL A 1 270 ? 48.490 -14.336 21.035 1.00 62.91 270 VAL A C 1
ATOM 2176 O O . VAL A 1 270 ? 49.077 -13.357 20.565 1.00 62.91 270 VAL A O 1
ATOM 2179 N N . PRO A 1 271 ? 48.628 -15.561 20.495 1.00 73.38 271 PRO A N 1
ATOM 2180 C CA . PRO A 1 271 ? 49.488 -15.811 19.341 1.00 73.38 271 PRO A CA 1
ATOM 2181 C C . PRO A 1 271 ? 49.082 -14.991 18.107 1.00 73.38 271 PRO A C 1
ATOM 2183 O O . PRO A 1 271 ? 47.914 -14.978 17.720 1.00 73.38 271 PRO A O 1
ATOM 2186 N N . ILE A 1 272 ? 50.057 -14.368 17.436 1.00 53.19 272 ILE A N 1
ATOM 2187 C CA . ILE A 1 272 ? 49.837 -13.525 16.244 1.00 53.19 272 ILE A CA 1
ATOM 2188 C C . ILE A 1 272 ? 49.147 -14.303 15.111 1.00 53.19 272 ILE A C 1
ATOM 2190 O O . ILE A 1 272 ? 48.254 -13.761 14.465 1.00 53.19 272 ILE A O 1
ATOM 2194 N N . GLN A 1 273 ? 49.480 -15.585 14.915 1.00 61.69 273 GLN A N 1
ATOM 2195 C CA . GLN A 1 273 ? 48.786 -16.459 13.958 1.00 61.69 273 GLN A CA 1
ATOM 2196 C C . GLN A 1 273 ? 47.273 -16.530 14.206 1.00 61.69 273 GLN A C 1
ATOM 2198 O O . GLN A 1 273 ? 46.507 -16.473 13.253 1.00 61.69 273 GLN A O 1
ATOM 2203 N N . LYS A 1 274 ? 46.823 -16.564 15.467 1.00 57.19 274 LYS A N 1
ATOM 2204 C CA . LYS A 1 274 ? 45.387 -16.586 15.781 1.00 57.19 274 LYS A CA 1
ATOM 2205 C C . LYS A 1 274 ? 44.698 -15.262 15.446 1.00 57.19 274 LYS A C 1
ATOM 2207 O O . LYS A 1 274 ? 43.552 -15.267 15.010 1.00 57.19 274 LYS A O 1
ATOM 2212 N N . ILE A 1 275 ? 45.394 -14.136 15.614 1.00 50.78 275 ILE A N 1
ATOM 2213 C CA . ILE A 1 275 ? 44.905 -12.806 15.210 1.00 50.78 275 ILE A CA 1
ATOM 2214 C C . ILE A 1 275 ? 44.806 -12.720 13.676 1.00 50.78 275 ILE A C 1
ATOM 2216 O O . ILE A 1 275 ? 43.834 -12.184 13.145 1.00 50.78 275 ILE A O 1
ATOM 2220 N N . ALA A 1 276 ? 45.776 -13.294 12.957 1.00 48.25 276 ALA A N 1
ATOM 2221 C CA . ALA A 1 276 ? 45.764 -13.371 11.498 1.00 48.25 276 ALA A CA 1
ATOM 2222 C C . ALA A 1 276 ? 44.640 -14.281 10.963 1.00 48.25 276 ALA A C 1
ATOM 2224 O O . ALA A 1 276 ? 43.931 -13.881 10.042 1.00 48.25 276 ALA A O 1
ATOM 2225 N N . ASP A 1 277 ? 44.409 -15.445 11.580 1.00 59.38 277 ASP A N 1
ATOM 2226 C CA . ASP A 1 277 ? 43.299 -16.349 11.240 1.00 59.38 277 ASP A CA 1
ATOM 2227 C C . ASP A 1 277 ? 41.929 -15.689 11.463 1.00 59.38 277 ASP A C 1
ATOM 2229 O O . ASP A 1 277 ? 40.989 -15.910 10.698 1.00 59.38 277 ASP A O 1
ATOM 2233 N N . LEU A 1 278 ? 41.813 -14.843 12.491 1.00 53.03 278 LEU A N 1
ATOM 2234 C CA . LEU A 1 278 ? 40.635 -14.015 12.751 1.00 53.03 278 LEU A CA 1
ATOM 2235 C C . LEU A 1 278 ? 40.403 -12.994 11.642 1.00 53.03 278 LEU A C 1
ATOM 2237 O O . LEU A 1 278 ? 39.286 -12.907 11.141 1.00 53.03 278 LEU A O 1
ATOM 2241 N N . ASN A 1 279 ? 41.442 -12.274 11.219 1.00 46.53 279 ASN A N 1
ATOM 2242 C CA . ASN A 1 279 ? 41.342 -11.324 10.111 1.00 46.53 279 ASN A CA 1
ATOM 2243 C C . ASN A 1 279 ? 40.993 -12.021 8.789 1.00 46.53 279 ASN A C 1
ATOM 2245 O O . ASN A 1 279 ? 40.127 -11.534 8.071 1.00 46.53 279 ASN A O 1
ATOM 2249 N N . ALA A 1 280 ? 41.567 -13.196 8.515 1.00 51.81 280 ALA A N 1
ATOM 2250 C CA . ALA A 1 280 ? 41.253 -13.990 7.327 1.00 51.81 280 ALA A CA 1
ATOM 2251 C C . ALA A 1 280 ? 39.814 -14.547 7.344 1.00 51.81 280 ALA A C 1
ATOM 2253 O O . ALA A 1 280 ? 39.137 -14.561 6.316 1.00 51.81 280 ALA A O 1
ATOM 2254 N N . ARG A 1 281 ? 39.304 -14.968 8.512 1.00 53.41 281 ARG A N 1
ATOM 2255 C CA . ARG A 1 281 ? 37.892 -15.367 8.688 1.00 53.41 281 ARG A CA 1
ATOM 2256 C C . ARG A 1 281 ? 36.940 -14.178 8.587 1.00 53.41 281 ARG A C 1
ATOM 2258 O O . ARG A 1 281 ? 35.835 -14.341 8.077 1.00 53.41 281 ARG A O 1
ATOM 2265 N N . ASN A 1 282 ? 37.364 -13.000 9.041 1.00 45.38 282 ASN A N 1
ATOM 2266 C CA . ASN A 1 282 ? 36.614 -11.754 8.908 1.00 45.38 282 ASN A CA 1
ATOM 2267 C C . ASN A 1 282 ? 36.527 -11.337 7.432 1.00 45.38 282 ASN A C 1
ATOM 2269 O O . ASN A 1 282 ? 35.439 -11.088 6.925 1.00 45.38 282 ASN A O 1
ATOM 2273 N N . GLU A 1 283 ? 37.648 -11.373 6.707 1.00 43.31 283 GLU A N 1
ATOM 2274 C CA . GLU A 1 283 ? 37.668 -11.186 5.254 1.00 43.31 283 GLU A CA 1
ATOM 2275 C C . GLU A 1 283 ? 36.800 -12.229 4.545 1.00 43.31 283 GLU A C 1
ATOM 2277 O O . GLU A 1 283 ? 36.013 -11.854 3.692 1.00 43.31 283 GLU A O 1
ATOM 2282 N N . GLN A 1 284 ? 36.822 -13.511 4.925 1.00 49.97 284 GLN A N 1
ATOM 2283 C CA . GLN A 1 284 ? 35.897 -14.504 4.359 1.00 49.97 284 GLN A CA 1
ATOM 2284 C C . GLN A 1 284 ? 34.420 -14.205 4.665 1.00 49.97 284 GLN A C 1
ATOM 2286 O O . GLN A 1 284 ? 33.587 -14.350 3.777 1.00 49.97 284 GLN A O 1
ATOM 2291 N N . LEU A 1 285 ? 34.075 -13.754 5.872 1.00 45.16 285 LEU A N 1
ATOM 2292 C CA . LEU A 1 285 ? 32.701 -13.374 6.237 1.00 45.16 285 LEU A CA 1
ATOM 2293 C C . LEU A 1 285 ? 32.174 -12.176 5.440 1.00 45.16 285 LEU A C 1
ATOM 2295 O O . LEU A 1 285 ? 30.972 -12.101 5.192 1.00 45.16 285 LEU A O 1
ATOM 2299 N N . PHE A 1 286 ? 33.061 -11.268 5.026 1.00 41.12 286 PHE A N 1
ATOM 2300 C CA . PHE A 1 286 ? 32.718 -10.087 4.232 1.00 41.12 286 PHE A CA 1
ATOM 2301 C C . PHE A 1 286 ? 32.986 -10.243 2.722 1.00 41.12 286 PHE A C 1
ATOM 2303 O O . PHE A 1 286 ? 32.478 -9.435 1.945 1.00 41.12 286 PHE A O 1
ATOM 2310 N N . CYS A 1 287 ? 33.714 -11.284 2.292 1.00 39.91 287 CYS A N 1
ATOM 2311 C CA . CYS A 1 287 ? 34.087 -11.528 0.890 1.00 39.91 287 CYS A CA 1
ATOM 2312 C C . CYS A 1 287 ? 33.542 -12.839 0.284 1.00 39.91 287 CYS A C 1
ATOM 2314 O O . CYS A 1 287 ? 33.686 -13.019 -0.922 1.00 39.91 287 CYS A O 1
ATOM 2316 N N . GLN A 1 288 ? 32.933 -13.764 1.044 1.00 39.06 288 GLN A N 1
ATOM 2317 C CA . GLN A 1 288 ? 32.438 -15.046 0.489 1.00 39.06 288 GLN A CA 1
ATOM 2318 C C . GLN A 1 288 ? 31.052 -15.005 -0.162 1.00 39.06 288 GLN A C 1
ATOM 2320 O O . GLN A 1 288 ? 30.630 -16.004 -0.740 1.00 39.06 288 GLN A O 1
ATOM 2325 N N . ASP A 1 289 ? 30.390 -13.856 -0.177 1.00 39.94 289 ASP A N 1
ATOM 2326 C CA . ASP A 1 289 ? 29.333 -13.602 -1.144 1.00 39.94 289 ASP A CA 1
ATOM 2327 C C . ASP A 1 289 ? 29.897 -12.638 -2.184 1.00 39.94 289 ASP A C 1
ATOM 2329 O O . ASP A 1 289 ? 29.861 -11.423 -1.987 1.00 39.94 289 ASP A O 1
ATOM 2333 N N . GLU A 1 290 ? 30.369 -13.147 -3.331 1.00 37.19 290 GLU A N 1
ATOM 2334 C CA . GLU A 1 290 ? 30.222 -12.331 -4.534 1.00 37.19 290 GLU A CA 1
ATOM 2335 C C . GLU A 1 290 ? 28.717 -12.062 -4.641 1.00 37.19 290 GLU A C 1
ATOM 2337 O O . GLU A 1 290 ? 27.913 -12.989 -4.799 1.00 37.19 290 GLU A O 1
ATOM 2342 N N . PRO A 1 291 ? 28.295 -10.821 -4.393 1.00 38.56 291 PRO A N 1
ATOM 2343 C CA . PRO A 1 291 ? 26.994 -10.597 -3.809 1.00 38.56 291 PRO A CA 1
ATOM 2344 C C . PRO A 1 291 ? 25.915 -10.956 -4.827 1.00 38.56 291 PRO A C 1
ATOM 2346 O O . PRO A 1 291 ? 26.080 -10.697 -6.016 1.00 38.56 291 PRO A O 1
ATOM 2349 N N . LYS A 1 292 ? 24.744 -11.438 -4.394 1.00 40.59 292 LYS A N 1
ATOM 2350 C CA . LYS A 1 292 ? 23.539 -11.485 -5.257 1.00 40.59 292 LYS A CA 1
ATOM 2351 C C . LYS A 1 292 ? 23.239 -10.137 -5.948 1.00 40.59 292 LYS A C 1
ATOM 2353 O O . LYS A 1 292 ? 22.590 -10.125 -6.987 1.00 40.59 292 LYS A O 1
ATOM 2358 N N . VAL A 1 293 ? 23.808 -9.029 -5.457 1.00 36.69 293 VAL A N 1
ATOM 2359 C CA . VAL A 1 293 ? 23.936 -7.727 -6.148 1.00 36.69 293 VAL A CA 1
ATOM 2360 C C . VAL A 1 293 ? 24.462 -7.867 -7.591 1.00 36.69 293 VAL A C 1
ATOM 2362 O O . VAL A 1 293 ? 24.080 -7.100 -8.465 1.00 36.69 293 VAL A O 1
ATOM 2365 N N . ALA A 1 294 ? 25.301 -8.865 -7.878 1.00 39.16 294 ALA A N 1
ATOM 2366 C CA . ALA A 1 294 ? 25.791 -9.183 -9.213 1.00 39.16 294 ALA A CA 1
ATOM 2367 C C . ALA A 1 294 ? 24.743 -9.789 -10.155 1.00 39.16 294 ALA A C 1
ATOM 2369 O O . ALA A 1 294 ? 24.886 -9.644 -11.368 1.00 39.16 294 ALA A O 1
ATOM 2370 N N . ARG A 1 295 ? 23.695 -10.426 -9.617 1.00 42.03 295 ARG A N 1
ATOM 2371 C CA . ARG A 1 295 ? 22.547 -10.927 -10.391 1.00 42.03 295 ARG A CA 1
ATOM 2372 C C . ARG A 1 295 ? 21.446 -9.883 -10.552 1.00 42.03 295 ARG A C 1
ATOM 2374 O O . ARG A 1 295 ? 20.773 -9.880 -11.572 1.00 42.03 295 ARG A O 1
ATOM 2381 N N . ASP A 1 296 ? 21.286 -9.006 -9.571 1.00 50.97 296 ASP A N 1
ATOM 2382 C CA . ASP A 1 296 ? 20.210 -8.012 -9.556 1.00 50.97 296 ASP A CA 1
ATOM 2383 C C . ASP A 1 296 ? 20.505 -6.753 -10.392 1.00 50.97 296 ASP A C 1
ATOM 2385 O O . ASP A 1 296 ? 19.571 -6.000 -10.641 1.00 50.97 296 ASP A O 1
ATOM 2389 N N . ASP A 1 297 ? 21.764 -6.539 -10.803 1.00 64.00 297 ASP A N 1
ATOM 2390 C CA . ASP A 1 297 ? 22.202 -5.478 -11.735 1.00 64.00 297 ASP A CA 1
ATOM 2391 C C . ASP A 1 297 ? 22.735 -6.071 -13.061 1.00 64.00 297 ASP A C 1
ATOM 2393 O O . ASP A 1 297 ? 23.595 -5.486 -13.736 1.00 64.00 297 ASP A O 1
ATOM 2397 N N . LEU A 1 298 ? 22.346 -7.311 -13.383 1.00 71.69 298 LEU A N 1
ATOM 2398 C CA . LEU A 1 298 ? 22.908 -8.060 -14.507 1.00 71.69 298 LEU A CA 1
ATOM 2399 C C . LEU A 1 298 ? 22.645 -7.326 -15.827 1.00 71.69 298 LEU A C 1
ATOM 2401 O O . LEU A 1 298 ? 23.557 -7.196 -16.647 1.00 71.69 298 LEU A O 1
ATOM 2405 N N . LEU A 1 299 ? 21.426 -6.810 -16.011 1.00 78.00 299 LEU A N 1
ATOM 2406 C CA . LEU A 1 299 ? 21.051 -6.077 -17.213 1.00 78.00 299 LEU A CA 1
ATOM 2407 C C . LEU A 1 299 ? 21.876 -4.795 -17.339 1.00 78.00 299 LEU A C 1
ATOM 2409 O O . LEU A 1 299 ? 22.524 -4.601 -18.369 1.00 78.00 299 LEU A O 1
ATOM 2413 N N . ARG A 1 300 ? 21.971 -3.987 -16.279 1.00 79.50 300 ARG A N 1
ATOM 2414 C CA . ARG A 1 300 ? 22.771 -2.755 -16.285 1.00 79.50 300 ARG A CA 1
ATOM 2415 C C . ARG A 1 300 ? 24.244 -3.014 -16.566 1.00 79.50 300 ARG A C 1
ATOM 2417 O O . ARG A 1 300 ? 24.890 -2.232 -17.265 1.00 79.50 300 ARG A O 1
ATOM 2424 N N . ARG A 1 301 ? 24.808 -4.102 -16.036 1.00 76.75 301 ARG A N 1
ATO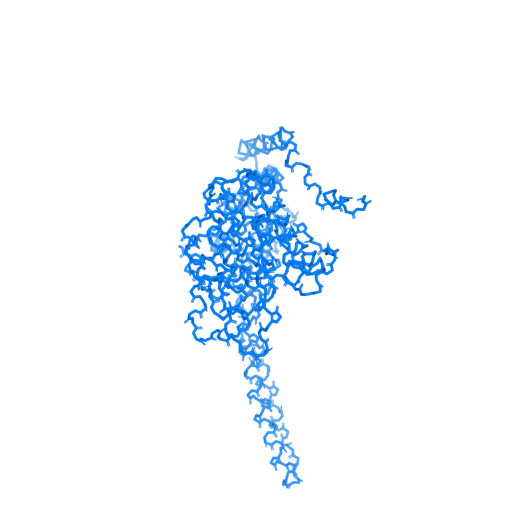M 2425 C CA . ARG A 1 301 ? 26.203 -4.491 -16.302 1.00 76.75 301 ARG A CA 1
ATOM 2426 C C . ARG A 1 301 ? 26.421 -4.828 -17.774 1.00 76.75 301 ARG A C 1
ATOM 2428 O O . ARG A 1 301 ? 27.379 -4.328 -18.362 1.00 76.75 301 ARG A O 1
ATOM 2435 N N . TYR A 1 302 ? 25.549 -5.639 -18.373 1.00 78.81 302 TYR A N 1
ATOM 2436 C CA . TYR A 1 302 ? 25.658 -5.970 -19.797 1.00 78.81 302 TYR A CA 1
ATOM 2437 C C . TYR A 1 302 ? 25.375 -4.767 -20.697 1.00 78.81 302 TYR A C 1
ATOM 2439 O O . TYR A 1 302 ? 26.073 -4.595 -21.694 1.00 78.81 302 TYR A O 1
ATOM 2447 N N . ALA A 1 303 ? 24.448 -3.889 -20.311 1.00 80.12 303 ALA A N 1
ATOM 2448 C CA . ALA A 1 303 ? 24.208 -2.630 -21.004 1.00 80.12 303 ALA A CA 1
ATOM 2449 C C . ALA A 1 303 ? 25.450 -1.736 -20.990 1.00 80.12 303 ALA A C 1
ATOM 2451 O O . ALA A 1 303 ? 25.876 -1.280 -22.043 1.00 80.12 303 ALA A O 1
ATOM 2452 N N . LYS A 1 304 ? 26.110 -1.554 -19.839 1.00 81.06 304 LYS A N 1
ATOM 2453 C CA . LYS A 1 304 ? 27.372 -0.797 -19.767 1.00 81.06 304 LYS A CA 1
ATOM 2454 C C . LYS A 1 304 ? 28.469 -1.393 -20.648 1.00 81.06 304 LYS A C 1
ATOM 2456 O O . LYS A 1 304 ? 29.104 -0.648 -21.385 1.00 81.06 304 LYS A O 1
ATOM 2461 N N . LYS A 1 305 ? 28.663 -2.717 -20.622 1.00 80.19 305 LYS A N 1
ATOM 2462 C CA . LYS A 1 305 ? 29.645 -3.390 -21.494 1.00 80.19 305 LYS A CA 1
ATOM 2463 C C . LYS A 1 305 ? 29.341 -3.172 -22.976 1.00 80.19 305 LYS A C 1
ATOM 2465 O O . LYS A 1 305 ? 30.249 -2.875 -23.746 1.00 80.19 305 LYS A O 1
ATOM 2470 N N . TYR A 1 306 ? 28.068 -3.276 -23.360 1.00 82.88 306 TYR A N 1
ATOM 2471 C CA . TYR A 1 306 ? 27.599 -2.989 -24.716 1.00 82.88 306 TYR A CA 1
ATOM 2472 C C . TYR A 1 306 ? 27.867 -1.530 -25.111 1.00 82.88 306 TYR A C 1
ATOM 2474 O O . TYR A 1 306 ? 28.482 -1.266 -26.141 1.00 82.88 306 TYR A O 1
ATOM 2482 N N . LEU A 1 307 ? 27.498 -0.577 -24.254 1.00 81.69 307 LEU A N 1
ATOM 2483 C CA . LEU A 1 307 ? 27.691 0.857 -24.482 1.00 81.69 307 LEU A CA 1
ATOM 2484 C C . LEU A 1 307 ? 29.173 1.270 -24.515 1.00 81.69 307 LEU A C 1
ATOM 2486 O O . LEU A 1 307 ? 29.529 2.211 -25.223 1.00 81.69 307 LEU A O 1
ATOM 2490 N N . ASN A 1 308 ? 30.047 0.578 -23.787 1.00 81.94 308 ASN A N 1
ATOM 2491 C CA . ASN A 1 308 ? 31.489 0.839 -23.780 1.00 81.94 308 ASN A CA 1
ATOM 2492 C C . ASN A 1 308 ? 32.259 0.082 -24.877 1.00 81.94 308 ASN A C 1
ATOM 2494 O O . ASN A 1 308 ? 33.474 0.229 -24.962 1.00 81.94 308 ASN A O 1
ATOM 2498 N N . ALA A 1 309 ? 31.581 -0.724 -25.703 1.00 77.81 309 ALA A N 1
ATOM 2499 C CA . ALA A 1 309 ? 32.207 -1.629 -26.674 1.00 77.81 309 ALA A CA 1
ATOM 2500 C C . ALA A 1 309 ? 33.202 -2.644 -26.049 1.00 77.81 309 ALA A C 1
ATOM 2502 O O . ALA A 1 309 ? 34.071 -3.185 -26.730 1.00 77.81 309 ALA A O 1
ATOM 2503 N N . GLU A 1 310 ? 33.052 -2.960 -24.759 1.00 58.25 310 GLU A N 1
ATOM 2504 C CA . GLU A 1 310 ? 33.894 -3.902 -24.007 1.00 58.25 310 GLU A CA 1
ATOM 2505 C C . GLU A 1 310 ? 33.404 -5.351 -24.201 1.00 58.25 310 GLU A C 1
ATOM 2507 O O . GLU A 1 310 ? 32.809 -5.947 -23.299 1.00 58.25 310 GLU A O 1
ATOM 2512 N N . ASN A 1 311 ? 33.602 -5.928 -25.395 1.00 57.84 311 ASN A N 1
ATOM 2513 C CA . ASN A 1 311 ? 33.113 -7.277 -25.751 1.00 57.84 311 ASN A CA 1
ATOM 2514 C C . ASN A 1 311 ? 31.595 -7.474 -25.528 1.00 57.84 311 ASN A C 1
ATOM 2516 O O . ASN A 1 311 ? 31.124 -8.588 -25.281 1.00 57.84 311 ASN A O 1
ATOM 2520 N N . GLY A 1 312 ? 30.814 -6.392 -25.576 1.00 58.78 312 GLY A N 1
ATOM 2521 C CA . GLY A 1 312 ? 29.374 -6.426 -25.353 1.00 58.78 312 GLY A CA 1
ATOM 2522 C C . GLY A 1 312 ? 28.631 -7.033 -26.539 1.00 58.78 312 GLY A C 1
ATOM 2523 O O . GLY A 1 312 ? 28.251 -6.325 -27.464 1.00 58.78 312 GLY A O 1
ATOM 2524 N N . ASP A 1 313 ? 28.409 -8.344 -26.505 1.00 68.69 313 ASP A N 1
ATOM 2525 C CA . ASP A 1 313 ? 27.534 -9.024 -27.460 1.00 68.69 313 ASP A CA 1
ATOM 2526 C C . ASP A 1 313 ? 26.073 -8.629 -27.201 1.00 68.69 313 ASP A C 1
ATOM 2528 O O . ASP A 1 313 ? 25.552 -8.791 -26.089 1.00 68.69 313 ASP A O 1
ATOM 2532 N N . LEU A 1 314 ? 25.395 -8.165 -28.251 1.00 74.56 314 LEU A N 1
ATOM 2533 C CA . LEU A 1 314 ? 23.969 -7.856 -28.237 1.00 74.56 314 LEU A CA 1
ATOM 2534 C C . LEU A 1 314 ? 23.126 -9.038 -27.718 1.00 74.56 314 LEU A C 1
ATOM 2536 O O . LEU A 1 314 ? 22.119 -8.837 -27.040 1.00 74.56 314 LEU A O 1
ATOM 2540 N N . ARG A 1 315 ? 23.555 -10.284 -27.957 1.00 69.44 315 ARG A N 1
ATOM 2541 C CA . ARG A 1 315 ? 22.884 -11.487 -27.438 1.00 69.44 315 ARG A CA 1
ATOM 2542 C C . ARG A 1 315 ? 22.845 -11.521 -25.912 1.00 69.44 315 ARG A C 1
ATOM 2544 O O . ARG A 1 315 ? 21.803 -11.844 -25.345 1.00 69.44 315 ARG A O 1
ATOM 2551 N N . TRP A 1 316 ? 23.940 -11.165 -25.239 1.00 69.19 316 TRP A N 1
ATOM 2552 C CA . TRP A 1 316 ? 23.991 -11.157 -23.773 1.00 69.19 316 TRP A CA 1
ATOM 2553 C C . TRP A 1 316 ? 23.133 -10.044 -23.175 1.00 69.19 316 TRP A C 1
ATOM 2555 O O . TRP A 1 316 ? 22.495 -10.261 -22.146 1.00 69.19 316 TRP A O 1
ATOM 2565 N N . LEU A 1 317 ? 23.046 -8.899 -23.857 1.00 74.56 317 LEU A N 1
ATOM 2566 C CA . LEU A 1 317 ? 22.131 -7.820 -23.491 1.00 74.56 317 LEU A CA 1
ATOM 2567 C C . LEU A 1 317 ? 20.664 -8.286 -23.552 1.00 74.56 317 LEU A C 1
ATOM 2569 O O . LEU A 1 317 ? 19.921 -8.105 -22.587 1.00 74.56 317 LEU A O 1
ATOM 2573 N N . TRP A 1 318 ? 20.266 -8.968 -24.630 1.00 74.88 318 TRP A N 1
ATOM 2574 C CA . TRP A 1 318 ? 18.918 -9.532 -24.771 1.00 74.88 318 TRP A CA 1
ATOM 2575 C C . TRP A 1 318 ? 18.602 -10.624 -23.745 1.00 74.88 318 TRP A C 1
ATOM 2577 O O . TRP A 1 318 ? 17.502 -10.639 -23.189 1.00 74.88 318 TRP A O 1
ATOM 2587 N N . ILE A 1 319 ? 19.551 -11.523 -23.462 1.00 67.25 319 ILE A N 1
ATOM 2588 C CA . ILE A 1 319 ? 19.396 -12.546 -22.415 1.00 67.25 319 ILE A CA 1
ATOM 2589 C C . ILE A 1 319 ? 19.185 -11.874 -21.055 1.00 67.25 319 ILE A C 1
ATOM 2591 O O . ILE A 1 319 ? 18.249 -12.228 -20.336 1.00 67.25 319 ILE A O 1
ATOM 2595 N N . ALA A 1 320 ? 20.008 -10.873 -20.726 1.00 71.62 320 ALA A N 1
ATOM 2596 C CA . ALA A 1 320 ? 19.895 -10.145 -19.471 1.00 71.62 320 ALA A CA 1
ATOM 2597 C C . ALA A 1 320 ? 18.565 -9.383 -19.373 1.00 71.62 320 ALA A C 1
ATOM 2599 O O . ALA A 1 320 ? 17.892 -9.481 -18.353 1.00 71.62 320 ALA A O 1
ATOM 2600 N N . GLY A 1 321 ? 18.120 -8.714 -20.443 1.00 71.50 321 GLY A N 1
ATOM 2601 C CA . GLY A 1 321 ? 16.831 -8.012 -20.470 1.00 71.50 321 GLY A CA 1
ATOM 2602 C C . GLY A 1 321 ? 15.638 -8.949 -20.289 1.00 71.50 321 GLY A C 1
ATOM 2603 O O . GLY A 1 321 ? 14.722 -8.665 -19.513 1.00 71.50 321 GLY A O 1
ATOM 2604 N N . ARG A 1 322 ? 15.661 -10.124 -20.929 1.00 72.94 322 ARG A N 1
ATOM 2605 C CA . ARG A 1 322 ? 14.617 -11.146 -20.752 1.00 72.94 322 ARG A CA 1
ATOM 2606 C C . ARG A 1 322 ? 14.601 -11.728 -19.342 1.00 72.94 322 ARG A C 1
ATOM 2608 O O . ARG A 1 322 ? 13.522 -11.939 -18.792 1.00 72.94 322 ARG A O 1
ATOM 2615 N N . ALA A 1 323 ? 15.767 -11.916 -18.733 1.00 66.56 323 ALA A N 1
ATOM 2616 C CA . ALA A 1 323 ? 15.893 -12.400 -17.360 1.00 66.56 323 ALA A CA 1
ATOM 2617 C C . ALA A 1 323 ? 15.625 -11.321 -16.290 1.00 66.56 323 ALA A C 1
ATOM 2619 O O . ALA A 1 323 ? 15.333 -11.666 -15.146 1.00 66.56 323 ALA A O 1
ATOM 2620 N N . ALA A 1 324 ? 15.710 -10.032 -16.640 1.00 67.94 324 ALA A N 1
ATOM 2621 C CA . ALA A 1 324 ? 15.614 -8.926 -15.691 1.00 67.94 324 ALA A CA 1
ATOM 2622 C C . ALA A 1 324 ? 14.215 -8.816 -15.083 1.00 67.94 324 ALA A C 1
ATOM 2624 O O . ALA A 1 324 ? 13.302 -8.293 -15.708 1.00 67.94 324 ALA A O 1
ATOM 2625 N N . ASN A 1 325 ? 14.040 -9.281 -13.853 1.00 66.62 325 ASN A N 1
ATOM 2626 C CA . ASN A 1 325 ? 12.776 -9.148 -13.124 1.00 66.62 325 ASN A CA 1
ATOM 2627 C C . ASN A 1 325 ? 12.831 -8.026 -12.076 1.00 66.62 325 ASN A C 1
ATOM 2629 O O . ASN A 1 325 ? 11.928 -7.892 -11.257 1.00 66.62 325 ASN A O 1
ATOM 2633 N N . ASN A 1 326 ? 13.894 -7.222 -12.115 1.00 65.62 326 ASN A N 1
ATOM 2634 C CA . ASN A 1 326 ? 14.113 -6.096 -11.227 1.00 65.62 326 ASN A CA 1
ATOM 2635 C C . ASN A 1 326 ? 13.779 -4.785 -11.954 1.00 65.62 326 ASN A C 1
ATOM 2637 O O . ASN A 1 326 ? 14.477 -4.401 -12.892 1.00 65.62 326 ASN A O 1
ATOM 2641 N N . PHE A 1 327 ? 12.739 -4.087 -11.487 1.00 65.88 327 PHE A N 1
ATOM 2642 C CA . PHE A 1 327 ? 12.299 -2.793 -12.022 1.00 65.88 327 PHE A CA 1
ATOM 2643 C C . PHE A 1 327 ? 13.444 -1.766 -12.087 1.00 65.88 327 PHE A C 1
ATOM 2645 O O . PHE A 1 327 ? 13.587 -1.047 -13.070 1.00 65.88 327 PHE A O 1
ATOM 2652 N N . ILE A 1 328 ? 14.303 -1.736 -11.064 1.00 64.56 328 ILE A N 1
ATOM 2653 C CA . ILE A 1 328 ? 15.403 -0.767 -10.938 1.00 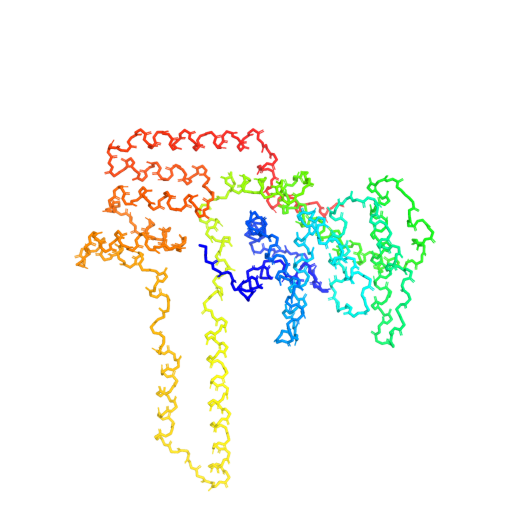64.56 328 ILE A CA 1
ATOM 2654 C C . ILE A 1 328 ? 16.496 -1.048 -11.959 1.00 64.56 328 ILE A C 1
ATOM 2656 O O . ILE A 1 328 ? 17.008 -0.121 -12.574 1.00 64.56 328 ILE A O 1
ATOM 2660 N N . ASP A 1 329 ? 16.850 -2.320 -12.143 1.00 67.00 329 ASP A N 1
ATOM 2661 C CA . ASP A 1 329 ? 17.880 -2.720 -13.102 1.00 67.00 329 ASP A CA 1
ATOM 2662 C C . ASP A 1 329 ? 17.474 -2.297 -14.518 1.00 67.00 329 ASP A C 1
ATOM 2664 O O . ASP A 1 329 ? 18.286 -1.768 -15.275 1.00 67.00 329 ASP A O 1
ATOM 2668 N N . ILE A 1 330 ? 16.182 -2.430 -14.840 1.00 78.69 330 ILE A N 1
ATOM 2669 C CA . ILE A 1 330 ? 15.622 -1.983 -16.116 1.00 78.69 330 ILE A CA 1
ATOM 2670 C C . ILE A 1 330 ? 15.654 -0.450 -16.235 1.00 78.69 330 ILE A C 1
ATOM 2672 O O . ILE A 1 330 ? 16.211 0.056 -17.208 1.00 78.69 330 ILE A O 1
ATOM 2676 N N . VAL A 1 331 ? 15.138 0.298 -15.249 1.00 74.44 331 VAL A N 1
ATOM 2677 C CA . VAL A 1 331 ? 15.148 1.778 -15.280 1.00 74.44 331 VAL A CA 1
ATOM 2678 C C . VAL A 1 331 ? 16.577 2.323 -15.356 1.00 74.44 331 VAL A C 1
ATOM 2680 O O . VAL A 1 331 ? 16.890 3.112 -16.241 1.00 74.44 331 VAL A O 1
ATOM 2683 N N . CYS A 1 332 ? 17.486 1.853 -14.500 1.00 71.38 332 CYS A N 1
ATOM 2684 C CA . CYS A 1 332 ? 18.882 2.290 -14.505 1.00 71.38 332 CYS A CA 1
ATOM 2685 C C . CYS A 1 332 ? 19.626 1.920 -15.796 1.00 71.38 332 CYS A C 1
ATOM 2687 O O . CYS A 1 332 ? 20.629 2.557 -16.121 1.00 71.38 332 CYS A O 1
ATOM 2689 N N . THR A 1 333 ? 19.181 0.881 -16.505 1.00 78.38 333 THR A N 1
ATOM 2690 C CA . THR A 1 333 ? 19.713 0.520 -17.824 1.00 78.38 333 THR A CA 1
ATOM 2691 C C . THR A 1 333 ? 19.268 1.501 -18.898 1.00 78.38 333 THR A C 1
ATOM 2693 O O . THR A 1 333 ? 20.086 1.924 -19.711 1.00 78.38 333 THR A O 1
ATOM 2696 N N . LEU A 1 334 ? 17.997 1.902 -18.879 1.00 79.12 334 LEU A N 1
ATOM 2697 C CA . LEU A 1 334 ? 17.488 2.945 -19.768 1.00 79.12 334 LEU A CA 1
ATOM 2698 C C . LEU A 1 334 ? 18.186 4.288 -19.490 1.00 79.12 334 LEU A C 1
ATOM 2700 O O . LEU A 1 334 ? 18.662 4.939 -20.415 1.00 79.12 334 LEU A O 1
ATOM 2704 N N . GLU A 1 335 ? 18.358 4.655 -18.216 1.00 73.25 335 GLU A N 1
ATOM 2705 C CA . GLU A 1 335 ? 19.038 5.897 -17.812 1.00 73.25 335 GLU A CA 1
ATOM 2706 C C . GLU A 1 335 ? 20.532 5.922 -18.166 1.00 73.25 335 GLU A C 1
ATOM 2708 O O . GLU A 1 335 ? 21.093 6.986 -18.434 1.00 73.25 335 GLU A O 1
ATOM 2713 N N . CYS A 1 336 ? 21.213 4.769 -18.155 1.00 74.88 336 CYS A N 1
ATOM 2714 C CA . CYS A 1 336 ? 22.638 4.729 -18.479 1.00 74.88 336 CYS A CA 1
ATOM 2715 C C . CYS A 1 336 ? 22.918 4.871 -19.982 1.00 74.88 336 CYS A C 1
ATOM 2717 O O . CYS A 1 336 ? 24.066 5.107 -20.364 1.00 74.88 336 CYS A O 1
ATOM 2719 N N . ASP A 1 337 ? 21.894 4.765 -20.832 1.00 78.81 337 ASP A N 1
ATOM 2720 C CA . ASP A 1 337 ? 21.989 4.960 -22.278 1.00 78.81 337 ASP A CA 1
ATOM 2721 C C . ASP A 1 337 ? 21.892 6.440 -22.686 1.00 78.81 337 ASP A C 1
ATOM 2723 O O . ASP A 1 337 ? 21.118 6.834 -23.558 1.00 78.81 337 ASP A O 1
ATOM 2727 N N . LEU A 1 338 ? 22.728 7.282 -22.073 1.00 71.06 338 LEU A N 1
ATOM 2728 C CA . LEU A 1 338 ? 22.761 8.728 -22.337 1.00 71.06 338 LEU A CA 1
ATOM 2729 C C . LEU A 1 338 ? 22.992 9.063 -23.822 1.00 71.06 338 LEU A C 1
ATOM 2731 O O . LEU A 1 338 ? 22.538 10.094 -24.309 1.00 71.06 338 LEU A O 1
ATOM 2735 N N . GLY A 1 339 ? 23.705 8.190 -24.541 1.00 72.94 339 GLY A N 1
ATOM 2736 C CA . GLY A 1 339 ? 24.020 8.352 -25.962 1.00 72.94 339 GLY A CA 1
ATOM 2737 C C . GLY A 1 339 ? 22.987 7.760 -26.923 1.00 72.94 339 GLY A C 1
ATOM 2738 O O . GLY A 1 339 ? 23.220 7.821 -28.127 1.00 72.94 339 GLY A O 1
ATOM 2739 N N . ARG A 1 340 ? 21.894 7.165 -26.423 1.00 76.69 340 ARG A N 1
ATOM 2740 C CA . ARG A 1 340 ? 20.853 6.490 -27.223 1.00 76.69 340 ARG A CA 1
ATOM 2741 C C . ARG A 1 340 ? 21.392 5.405 -28.159 1.00 76.69 340 ARG A C 1
ATOM 2743 O O . ARG A 1 340 ? 20.967 5.278 -29.303 1.00 76.69 340 ARG A O 1
ATOM 2750 N N . ARG A 1 341 ? 22.368 4.642 -27.672 1.00 82.94 341 ARG A N 1
ATOM 2751 C CA . ARG A 1 341 ? 23.078 3.595 -28.416 1.00 82.94 341 ARG A CA 1
ATOM 2752 C C . ARG A 1 341 ? 22.479 2.207 -28.203 1.00 82.94 341 ARG A C 1
ATOM 2754 O O . ARG A 1 341 ? 22.838 1.292 -28.945 1.00 82.94 341 ARG A O 1
ATOM 2761 N N . LEU A 1 342 ? 21.595 2.018 -27.218 1.00 86.25 342 LEU A N 1
ATOM 2762 C CA . LEU A 1 342 ? 20.850 0.764 -27.103 1.00 86.25 342 LEU A CA 1
ATOM 2763 C C . LEU A 1 342 ? 19.891 0.609 -28.298 1.00 86.25 342 LEU A C 1
ATOM 2765 O O . LEU A 1 342 ? 19.281 1.598 -28.714 1.00 86.25 342 LEU A O 1
ATOM 2769 N N . PRO A 1 343 ? 19.724 -0.612 -28.840 1.00 89.50 343 PRO A N 1
ATOM 2770 C CA . PRO A 1 343 ? 18.793 -0.858 -29.937 1.00 89.50 343 PRO A CA 1
ATOM 2771 C C . PRO A 1 343 ? 17.355 -0.471 -29.583 1.00 89.50 343 PRO A C 1
ATOM 2773 O O . PRO A 1 343 ? 16.886 -0.725 -28.473 1.00 89.50 343 PRO A O 1
ATOM 2776 N N . ALA A 1 344 ? 16.654 0.146 -30.534 1.00 86.62 344 ALA A N 1
ATOM 2777 C CA . ALA A 1 344 ? 15.309 0.679 -30.323 1.00 86.62 344 ALA A CA 1
ATOM 2778 C C . ALA A 1 344 ? 14.286 -0.407 -29.943 1.00 86.62 344 ALA A C 1
ATOM 2780 O O . ALA A 1 344 ? 13.468 -0.194 -29.058 1.00 86.62 344 ALA A O 1
ATOM 2781 N N . ASP A 1 345 ? 14.376 -1.582 -30.562 1.00 86.81 345 ASP A N 1
ATOM 2782 C CA . ASP A 1 345 ? 13.574 -2.772 -30.256 1.00 86.81 345 ASP A CA 1
ATOM 2783 C C . ASP A 1 345 ? 13.843 -3.322 -28.846 1.00 86.81 345 ASP A C 1
ATOM 2785 O O . ASP A 1 345 ? 12.922 -3.754 -28.154 1.00 86.81 345 ASP A O 1
ATOM 2789 N N . PHE A 1 346 ? 15.093 -3.262 -28.385 1.00 88.38 346 PHE A N 1
ATOM 2790 C CA . PHE A 1 346 ? 15.444 -3.631 -27.016 1.00 88.38 346 PHE A CA 1
ATOM 2791 C C . PHE A 1 346 ? 14.887 -2.639 -25.992 1.00 88.38 346 PHE A C 1
ATOM 2793 O O . PHE A 1 346 ? 14.330 -3.047 -24.975 1.00 88.38 346 PHE A O 1
ATOM 2800 N N . VAL A 1 347 ? 15.005 -1.339 -26.268 1.00 88.94 347 VAL A N 1
ATOM 2801 C CA . VAL A 1 347 ? 14.437 -0.276 -25.426 1.00 88.94 347 VAL A CA 1
ATOM 2802 C C . VAL A 1 347 ? 12.918 -0.409 -25.341 1.00 88.94 347 VAL A C 1
ATOM 2804 O O . VAL A 1 347 ? 12.364 -0.369 -24.243 1.00 88.94 347 VAL A O 1
ATOM 2807 N N . ASP A 1 348 ? 12.255 -0.646 -26.473 1.00 92.19 348 ASP A N 1
ATOM 2808 C CA . ASP A 1 348 ? 10.816 -0.890 -26.536 1.00 92.19 348 ASP A CA 1
ATOM 2809 C C . ASP A 1 348 ? 10.399 -2.073 -25.652 1.00 92.19 348 ASP A C 1
ATOM 2811 O O . ASP A 1 348 ? 9.510 -1.948 -24.810 1.00 92.19 348 ASP A O 1
ATOM 2815 N N . TYR A 1 349 ? 11.116 -3.194 -25.768 1.00 91.75 349 TYR A N 1
ATOM 2816 C CA . TYR A 1 349 ? 10.903 -4.377 -24.938 1.00 91.75 349 TYR A CA 1
ATOM 2817 C C . TYR A 1 349 ? 11.062 -4.085 -23.436 1.00 91.75 349 TYR A C 1
ATOM 2819 O O . TYR A 1 349 ? 10.273 -4.566 -22.620 1.00 91.75 349 TYR A O 1
ATOM 2827 N N . LEU A 1 350 ? 12.072 -3.301 -23.045 1.00 86.12 350 LEU A N 1
ATOM 2828 C CA . LEU A 1 350 ? 12.280 -2.930 -21.644 1.00 86.12 350 LEU A CA 1
ATOM 2829 C C . LEU A 1 350 ? 11.134 -2.067 -21.104 1.00 86.12 350 LEU A C 1
ATOM 2831 O O . LEU A 1 350 ? 10.677 -2.313 -19.987 1.00 86.12 350 LEU A O 1
ATOM 2835 N N . TYR A 1 351 ? 10.629 -1.113 -21.889 1.00 88.94 351 TYR A N 1
ATOM 2836 C CA . TYR A 1 351 ? 9.453 -0.328 -21.511 1.00 88.94 351 TYR A CA 1
ATOM 2837 C C . TYR A 1 351 ? 8.190 -1.186 -21.410 1.00 88.94 351 TYR A C 1
ATOM 2839 O O . TYR A 1 351 ? 7.463 -1.078 -20.426 1.00 88.94 351 TYR A O 1
ATOM 2847 N N . GLU A 1 352 ? 7.949 -2.100 -22.353 1.00 88.56 352 GLU A N 1
ATOM 2848 C CA . GLU A 1 352 ? 6.846 -3.068 -22.260 1.00 88.56 352 GLU A CA 1
ATOM 2849 C C . GLU A 1 352 ? 6.947 -3.928 -21.000 1.00 88.56 352 GLU A C 1
ATOM 2851 O O . GLU A 1 352 ? 5.951 -4.172 -20.320 1.00 88.56 352 GLU A O 1
ATOM 2856 N N . LYS A 1 353 ? 8.159 -4.339 -20.626 1.00 83.44 353 LYS A N 1
ATOM 2857 C CA . LYS A 1 353 ? 8.376 -5.076 -19.384 1.00 83.44 353 LYS A CA 1
ATOM 2858 C C . LYS A 1 353 ? 8.073 -4.220 -18.157 1.00 83.44 353 LYS A C 1
ATOM 2860 O O . LYS A 1 353 ? 7.361 -4.682 -17.266 1.00 83.44 353 LYS A O 1
ATOM 2865 N N . LEU A 1 354 ? 8.533 -2.971 -18.128 1.00 79.75 354 LEU A N 1
ATOM 2866 C CA . LEU A 1 354 ? 8.192 -2.024 -17.065 1.00 79.75 354 LEU A CA 1
ATOM 2867 C C . LEU A 1 354 ? 6.672 -1.804 -16.972 1.00 79.75 354 LEU A C 1
ATOM 2869 O O . LEU A 1 354 ? 6.152 -1.778 -15.860 1.00 79.75 354 LEU A O 1
ATOM 2873 N N . HIS A 1 355 ? 5.951 -1.735 -18.098 1.00 77.06 355 HIS A N 1
ATOM 2874 C CA . HIS A 1 355 ? 4.484 -1.630 -18.126 1.00 77.06 355 HIS A CA 1
ATOM 2875 C C . HIS A 1 355 ? 3.783 -2.810 -17.444 1.00 77.06 355 HIS A C 1
ATOM 2877 O O . HIS A 1 355 ? 2.708 -2.642 -16.872 1.00 77.06 355 HIS A O 1
ATOM 2883 N N . THR A 1 356 ? 4.369 -4.010 -17.498 1.00 77.88 356 THR A N 1
ATOM 2884 C CA . THR A 1 356 ? 3.819 -5.176 -16.782 1.00 77.88 356 THR A CA 1
ATOM 2885 C C . THR A 1 356 ? 4.110 -5.153 -15.281 1.00 77.88 356 THR A C 1
ATOM 2887 O O . THR A 1 356 ? 3.423 -5.827 -14.518 1.00 77.88 356 THR A O 1
ATOM 2890 N N . MET A 1 357 ? 5.125 -4.396 -14.854 1.00 69.88 357 MET A N 1
ATOM 2891 C CA . MET A 1 357 ? 5.572 -4.317 -13.460 1.00 69.88 357 MET A CA 1
ATOM 2892 C C . MET A 1 357 ? 4.956 -3.144 -12.699 1.00 69.88 357 MET A C 1
ATOM 2894 O O . MET A 1 357 ? 4.785 -3.225 -11.486 1.00 69.88 357 MET A O 1
ATOM 2898 N N . ALA A 1 358 ? 4.667 -2.046 -13.395 1.00 65.75 358 ALA A N 1
ATOM 2899 C CA . ALA A 1 358 ? 4.133 -0.824 -12.822 1.00 65.75 358 ALA A CA 1
ATOM 2900 C C . ALA A 1 358 ? 3.222 -0.113 -13.820 1.00 65.75 358 ALA A C 1
ATOM 2902 O O . ALA A 1 358 ? 3.406 -0.189 -15.035 1.00 65.75 358 ALA A O 1
ATOM 2903 N N . SER A 1 359 ? 2.265 0.645 -13.293 1.00 67.69 359 SER A N 1
ATOM 2904 C CA . SER A 1 359 ? 1.458 1.523 -14.135 1.00 67.69 359 SER A CA 1
ATOM 2905 C C . SER A 1 359 ? 2.269 2.754 -14.538 1.00 67.69 359 SER A C 1
ATOM 2907 O O . SER A 1 359 ? 2.906 3.371 -13.691 1.00 67.69 359 SER A O 1
ATOM 2909 N N . PHE A 1 360 ? 2.243 3.105 -15.823 1.00 69.50 360 PHE A N 1
ATOM 2910 C CA . PHE A 1 360 ? 2.950 4.275 -16.352 1.00 69.50 360 PHE A CA 1
ATOM 2911 C C . PHE A 1 360 ? 2.102 5.525 -16.236 1.00 69.50 360 PHE A C 1
ATOM 2913 O O . PHE A 1 360 ? 0.903 5.481 -16.531 1.00 69.50 360 PHE A O 1
ATOM 2920 N N . ASN A 1 361 ? 2.760 6.635 -15.917 1.00 68.06 361 ASN A N 1
ATOM 2921 C CA . ASN A 1 361 ? 2.168 7.951 -16.026 1.00 68.06 361 ASN A CA 1
ATOM 2922 C C . ASN A 1 361 ? 2.387 8.595 -17.391 1.00 68.06 361 ASN A C 1
ATOM 2924 O O . ASN A 1 361 ? 3.030 8.042 -18.284 1.00 68.06 361 ASN A O 1
ATOM 2928 N N . ALA A 1 362 ? 1.790 9.771 -17.579 1.00 74.25 362 ALA A N 1
ATOM 2929 C CA . ALA A 1 362 ? 1.890 10.483 -18.844 1.00 74.25 362 ALA A CA 1
ATOM 2930 C C . ALA A 1 362 ? 3.342 10.788 -19.245 1.00 74.25 362 ALA A C 1
ATOM 2932 O O . ALA A 1 362 ? 3.669 10.680 -20.424 1.00 74.25 362 ALA A O 1
ATOM 2933 N N . ASP A 1 363 ? 4.201 11.128 -18.284 1.00 75.12 363 ASP A N 1
ATOM 2934 C CA . ASP A 1 363 ? 5.611 11.428 -18.546 1.00 75.12 363 ASP A CA 1
ATOM 2935 C C . ASP A 1 363 ? 6.374 10.166 -18.962 1.00 75.12 363 ASP A C 1
ATOM 2937 O O . ASP A 1 363 ? 7.218 10.224 -19.847 1.00 75.12 363 ASP A O 1
ATOM 2941 N N . ASP A 1 364 ? 6.030 9.014 -18.388 1.00 77.62 364 ASP A N 1
ATOM 2942 C CA . ASP A 1 364 ? 6.621 7.724 -18.733 1.00 77.62 364 ASP A CA 1
ATOM 2943 C C . ASP A 1 364 ? 6.250 7.298 -20.165 1.00 77.62 364 ASP A C 1
ATOM 2945 O O . ASP A 1 364 ? 7.103 6.836 -20.925 1.00 77.62 364 ASP A O 1
ATOM 2949 N N . TYR A 1 365 ? 4.984 7.490 -20.560 1.00 81.62 365 TYR A N 1
ATOM 2950 C CA . TYR A 1 365 ? 4.530 7.270 -21.939 1.00 81.62 365 TYR A CA 1
ATOM 2951 C C . TYR A 1 365 ? 5.205 8.231 -22.926 1.00 81.62 365 TYR A C 1
ATOM 2953 O O . TYR A 1 365 ? 5.559 7.823 -24.033 1.00 81.62 365 TYR A O 1
ATOM 2961 N N . GLU A 1 366 ? 5.392 9.496 -22.541 1.00 79.75 366 GLU A N 1
ATOM 2962 C CA . GLU A 1 366 ? 6.129 10.475 -23.347 1.00 79.75 366 GLU A CA 1
ATOM 2963 C C . GLU A 1 366 ? 7.598 10.089 -23.491 1.00 79.75 366 GLU A C 1
ATOM 2965 O O . GLU A 1 366 ? 8.115 10.080 -24.605 1.00 79.75 366 GLU A O 1
ATOM 2970 N N . GLN A 1 367 ? 8.255 9.715 -22.395 1.00 82.38 367 GLN A N 1
ATOM 2971 C CA . GLN A 1 367 ? 9.651 9.302 -22.406 1.00 82.38 367 GLN A CA 1
ATOM 2972 C C . GLN A 1 367 ? 9.856 8.063 -23.284 1.00 82.38 367 GLN A C 1
ATOM 2974 O O . GLN A 1 367 ? 10.739 8.074 -24.139 1.00 82.38 367 GLN A O 1
ATOM 2979 N N . HIS A 1 368 ? 8.998 7.043 -23.157 1.00 88.50 368 HIS A N 1
ATOM 2980 C CA . HIS A 1 368 ? 9.018 5.865 -24.033 1.00 88.50 368 HIS A CA 1
ATOM 2981 C C . HIS A 1 368 ? 8.850 6.263 -25.503 1.00 88.50 368 HIS A C 1
ATOM 2983 O O . HIS A 1 368 ? 9.642 5.846 -26.346 1.00 88.50 368 HIS A O 1
ATOM 2989 N N . ALA A 1 369 ? 7.877 7.122 -25.822 1.00 86.31 369 ALA A N 1
ATOM 2990 C CA . ALA A 1 369 ? 7.671 7.600 -27.186 1.00 86.31 369 ALA A CA 1
ATOM 2991 C C . ALA A 1 369 ? 8.901 8.335 -27.742 1.00 86.31 369 ALA A C 1
ATOM 2993 O O . ALA A 1 369 ? 9.331 8.063 -28.863 1.00 86.31 369 ALA A O 1
ATOM 2994 N N . TYR A 1 370 ? 9.491 9.242 -26.959 1.00 87.12 370 TYR A N 1
ATOM 2995 C CA . TYR A 1 370 ? 10.684 9.984 -27.355 1.00 87.12 370 TYR A CA 1
ATOM 2996 C C . TYR A 1 370 ? 11.889 9.069 -27.543 1.00 87.12 370 TYR A C 1
ATOM 2998 O O . TYR A 1 370 ? 12.628 9.225 -28.515 1.00 87.12 370 TYR A O 1
ATOM 3006 N N . ASP A 1 371 ? 12.075 8.088 -26.664 1.00 83.38 371 ASP A N 1
ATOM 3007 C CA . ASP A 1 371 ? 13.179 7.146 -26.777 1.00 83.38 371 ASP A CA 1
ATOM 3008 C C . ASP A 1 371 ? 13.086 6.272 -28.033 1.00 83.38 371 ASP A C 1
ATOM 3010 O O . ASP A 1 371 ? 14.127 5.959 -28.620 1.00 83.38 371 ASP A O 1
ATOM 3014 N N . LEU A 1 372 ? 11.875 5.946 -28.492 1.00 88.12 372 LEU A N 1
ATOM 3015 C CA . LEU A 1 372 ? 11.659 5.271 -29.773 1.00 88.12 372 LEU A CA 1
ATOM 3016 C C . LEU A 1 372 ? 11.953 6.193 -30.966 1.00 88.12 372 LEU A C 1
ATOM 3018 O O . LEU A 1 372 ? 12.766 5.837 -31.823 1.00 88.12 372 LEU A O 1
ATOM 3022 N N . LEU A 1 373 ? 11.356 7.392 -30.989 1.00 88.12 373 LEU A N 1
ATOM 3023 C CA . LEU A 1 373 ? 11.503 8.365 -32.087 1.00 88.12 373 LEU A CA 1
ATOM 3024 C C . LEU A 1 373 ? 12.959 8.770 -32.321 1.00 88.12 373 LEU A C 1
ATOM 3026 O O . LEU A 1 373 ? 13.395 8.950 -33.454 1.00 88.12 373 LEU A O 1
ATOM 3030 N N . LEU A 1 374 ? 13.729 8.912 -31.242 1.00 84.25 374 LEU A N 1
ATOM 3031 C CA . LEU A 1 374 ? 15.116 9.368 -31.311 1.00 84.25 374 LEU A CA 1
ATOM 3032 C C . LEU A 1 374 ? 16.086 8.274 -31.767 1.00 84.25 374 LEU A C 1
ATOM 3034 O O . LEU A 1 374 ? 17.255 8.579 -32.002 1.00 84.25 374 LEU A O 1
ATOM 3038 N N . ARG A 1 375 ? 15.626 7.022 -31.879 1.00 85.69 375 ARG A N 1
ATOM 3039 C CA . ARG A 1 375 ? 16.458 5.878 -32.268 1.00 85.69 375 ARG A CA 1
ATOM 3040 C C . ARG A 1 375 ? 16.082 5.293 -33.625 1.00 85.69 375 ARG A C 1
ATOM 3042 O O . ARG A 1 375 ? 16.972 4.815 -34.324 1.00 85.69 375 ARG A O 1
ATOM 3049 N N . SER A 1 376 ? 14.804 5.283 -34.010 1.00 87.75 376 SER A N 1
ATOM 3050 C CA . SER A 1 376 ? 14.400 4.722 -35.304 1.00 87.75 376 SER A CA 1
ATOM 3051 C C . SER A 1 376 ? 13.015 5.180 -35.760 1.00 87.75 376 SER A C 1
ATOM 3053 O O . SER A 1 376 ? 12.060 5.127 -34.990 1.00 87.75 376 SER A O 1
ATOM 3055 N N . SER A 1 377 ? 12.889 5.502 -37.052 1.00 87.81 377 SER A N 1
ATOM 3056 C CA . SER A 1 377 ? 11.614 5.851 -37.697 1.00 87.81 377 SER A CA 1
ATOM 3057 C C . SER A 1 377 ? 10.640 4.676 -37.836 1.00 87.81 377 SER A C 1
ATOM 3059 O O . SER A 1 377 ? 9.450 4.867 -38.068 1.00 87.81 377 SER A O 1
ATOM 3061 N N . GLN A 1 378 ? 11.105 3.434 -37.657 1.00 91.25 378 GLN A N 1
ATOM 3062 C CA . GLN A 1 378 ? 10.229 2.255 -37.711 1.00 91.25 378 GLN A CA 1
ATOM 3063 C C . GLN A 1 378 ? 9.180 2.233 -36.584 1.00 91.25 378 GLN A C 1
ATOM 3065 O O . GLN A 1 378 ? 8.212 1.479 -36.658 1.00 91.25 378 GLN A O 1
ATOM 3070 N N . PHE A 1 379 ? 9.366 3.051 -35.542 1.00 92.19 379 PHE A N 1
ATOM 3071 C CA . PHE A 1 379 ? 8.479 3.133 -34.385 1.00 92.19 379 PHE A CA 1
ATOM 3072 C C . PHE A 1 379 ? 7.588 4.384 -34.371 1.00 92.19 379 PHE A C 1
ATOM 3074 O O . PHE A 1 379 ? 6.890 4.599 -33.380 1.00 92.19 379 PHE A O 1
ATOM 3081 N N . ASP A 1 380 ? 7.553 5.183 -35.443 1.00 91.38 380 ASP A N 1
ATOM 3082 C CA . ASP A 1 380 ? 6.825 6.462 -35.483 1.00 91.38 380 ASP A CA 1
ATOM 3083 C C . ASP A 1 380 ? 5.337 6.318 -35.121 1.00 91.38 380 ASP A C 1
ATOM 3085 O O . ASP A 1 380 ? 4.815 7.061 -34.286 1.00 91.38 380 ASP A O 1
ATOM 3089 N N . GLU A 1 381 ? 4.651 5.315 -35.677 1.00 94.25 381 GLU A N 1
ATOM 3090 C CA . GLU A 1 381 ? 3.237 5.064 -35.362 1.00 94.25 381 GLU A CA 1
ATOM 3091 C C . GLU A 1 381 ? 3.037 4.618 -33.906 1.00 94.25 381 GLU A C 1
ATOM 3093 O O . GLU A 1 381 ? 2.105 5.071 -33.236 1.00 94.25 381 GLU A O 1
ATOM 3098 N N . LYS A 1 382 ? 3.938 3.787 -33.362 1.00 95.12 382 LYS A N 1
ATOM 3099 C CA . LYS A 1 382 ? 3.867 3.370 -31.953 1.00 95.12 382 LYS A CA 1
ATOM 3100 C C . LYS A 1 382 ? 4.095 4.561 -31.024 1.00 95.12 382 LYS A C 1
ATOM 3102 O O . LYS A 1 382 ? 3.315 4.764 -30.095 1.00 95.12 382 LYS A O 1
ATOM 3107 N N . ALA A 1 383 ? 5.106 5.379 -31.298 1.00 92.44 383 ALA A N 1
ATOM 3108 C CA . ALA A 1 383 ? 5.393 6.585 -30.533 1.00 92.44 383 ALA A CA 1
ATOM 3109 C C . ALA A 1 383 ? 4.223 7.577 -30.569 1.00 92.44 383 ALA A C 1
ATOM 3111 O O . ALA A 1 383 ? 3.834 8.113 -29.532 1.00 92.44 383 ALA A O 1
ATOM 3112 N N . LYS A 1 384 ? 3.585 7.761 -31.728 1.00 94.81 384 LYS A N 1
ATOM 3113 C CA . LYS A 1 384 ? 2.374 8.582 -31.862 1.00 94.81 384 LYS A CA 1
ATOM 3114 C C . LYS A 1 384 ? 1.232 8.075 -30.979 1.00 94.81 384 LYS A C 1
ATOM 3116 O O . LYS A 1 384 ? 0.596 8.877 -30.296 1.00 94.81 384 LYS A O 1
ATOM 3121 N N . LEU A 1 385 ? 0.991 6.763 -30.944 1.00 94.94 385 LEU A N 1
ATOM 3122 C CA . LEU A 1 385 ? -0.012 6.163 -30.056 1.00 94.94 385 LEU A CA 1
ATOM 3123 C C . LEU A 1 385 ? 0.337 6.363 -28.572 1.00 94.94 385 LEU A C 1
ATOM 3125 O O . LEU A 1 385 ? -0.549 6.653 -27.769 1.00 94.94 385 LEU A O 1
ATOM 3129 N N . LEU A 1 386 ? 1.613 6.241 -28.196 1.00 92.81 386 LEU A N 1
ATOM 3130 C CA . LEU A 1 386 ? 2.081 6.482 -26.825 1.00 92.81 386 LEU A CA 1
ATOM 3131 C C . LEU A 1 386 ? 1.885 7.952 -26.409 1.00 92.81 386 LEU A C 1
ATOM 3133 O O . LEU A 1 386 ? 1.338 8.212 -25.339 1.00 92.81 386 LEU A O 1
ATOM 3137 N N . LEU A 1 387 ? 2.207 8.913 -27.281 1.00 91.69 387 LEU A N 1
ATOM 3138 C CA . LEU A 1 387 ? 1.953 10.342 -27.040 1.00 91.69 387 LEU A CA 1
ATOM 3139 C C . LEU A 1 387 ? 0.455 10.653 -26.911 1.00 91.69 387 LEU A C 1
ATOM 3141 O O . LEU A 1 387 ? 0.053 11.449 -26.062 1.00 91.69 387 LEU A O 1
ATOM 3145 N N . GLN A 1 388 ? -0.396 10.005 -27.711 1.00 93.31 388 GLN A N 1
ATOM 3146 C CA . GLN A 1 388 ? -1.850 10.130 -27.572 1.00 93.31 388 GLN A CA 1
ATOM 3147 C C . GLN A 1 388 ? -2.337 9.606 -26.215 1.00 93.31 388 GLN A C 1
ATOM 3149 O O . GLN A 1 388 ? -3.167 10.257 -25.576 1.00 93.31 388 GLN A O 1
ATOM 3154 N N . LYS A 1 389 ? -1.797 8.474 -25.743 1.00 89.56 389 LYS A N 1
ATOM 3155 C CA . LYS A 1 389 ? -2.088 7.945 -24.400 1.00 89.56 389 LYS A CA 1
ATOM 3156 C C . LYS A 1 389 ? -1.647 8.917 -23.305 1.00 89.56 389 LYS A C 1
ATOM 3158 O O . LYS A 1 389 ? -2.437 9.198 -22.406 1.00 89.56 389 LYS A O 1
ATOM 3163 N N . ALA A 1 390 ? -0.444 9.483 -23.404 1.00 83.06 390 ALA A N 1
ATOM 3164 C CA . ALA A 1 390 ? 0.045 10.483 -22.456 1.00 83.06 390 ALA A CA 1
ATOM 3165 C C . ALA A 1 390 ? -0.851 11.730 -22.405 1.00 83.06 390 ALA A C 1
ATOM 3167 O O . ALA A 1 390 ? -1.248 12.180 -21.328 1.00 83.06 390 ALA A O 1
ATOM 3168 N N . ALA A 1 391 ? -1.242 12.256 -23.570 1.00 85.69 391 ALA A N 1
ATOM 3169 C CA . ALA A 1 391 ? -2.136 13.406 -23.665 1.00 85.69 391 ALA A CA 1
ATOM 3170 C C . ALA A 1 391 ? -3.523 13.113 -23.068 1.00 85.69 391 ALA A C 1
ATOM 3172 O O . ALA A 1 391 ? -4.081 13.960 -22.366 1.00 85.69 391 ALA A O 1
ATOM 3173 N N . ALA A 1 392 ? -4.072 11.918 -23.309 1.00 85.75 392 ALA A N 1
ATOM 3174 C CA . ALA A 1 392 ? -5.334 11.483 -22.716 1.00 85.75 392 ALA A CA 1
ATOM 3175 C C . ALA A 1 392 ? -5.240 11.381 -21.184 1.00 85.75 392 ALA A C 1
ATOM 3177 O O . ALA A 1 392 ? -6.133 11.859 -20.485 1.00 85.75 392 ALA A O 1
ATOM 3178 N N . LEU A 1 393 ? -4.137 10.837 -20.655 1.00 75.19 393 LEU A N 1
ATOM 3179 C CA . LEU A 1 393 ? -3.883 10.787 -19.212 1.00 75.19 393 LEU A CA 1
ATOM 3180 C C . LEU A 1 393 ? -3.792 12.193 -18.609 1.00 75.19 393 LEU A C 1
ATOM 3182 O O . LEU A 1 393 ? -4.489 12.477 -17.639 1.00 75.19 393 LEU A O 1
ATOM 3186 N N . ARG A 1 394 ? -3.032 13.114 -19.216 1.00 78.56 394 ARG A N 1
ATOM 3187 C CA . ARG A 1 394 ? -2.937 14.511 -18.744 1.00 78.56 394 ARG A CA 1
ATOM 3188 C C . ARG A 1 394 ? -4.280 15.241 -18.760 1.00 78.56 394 ARG A C 1
ATOM 3190 O O . ARG A 1 394 ? -4.533 16.058 -17.877 1.00 78.56 394 ARG A O 1
ATOM 3197 N N . ARG A 1 395 ? -5.148 14.970 -19.742 1.00 80.31 395 ARG A N 1
ATOM 3198 C CA . ARG A 1 395 ? -6.517 15.520 -19.757 1.00 80.31 395 ARG A CA 1
ATOM 3199 C C . ARG A 1 395 ? -7.347 14.980 -18.598 1.00 80.31 395 ARG A C 1
ATOM 3201 O O . ARG A 1 395 ? -7.919 15.785 -17.872 1.00 80.31 395 ARG A O 1
ATOM 3208 N N . ARG A 1 396 ? -7.306 13.668 -18.343 1.00 71.81 396 ARG A N 1
ATOM 3209 C CA . ARG A 1 396 ? -7.976 13.059 -17.180 1.00 71.81 396 ARG A CA 1
ATOM 3210 C C . ARG A 1 396 ? -7.506 13.661 -15.855 1.00 71.81 396 ARG A C 1
ATOM 3212 O O . ARG A 1 396 ? -8.342 13.957 -15.011 1.00 71.81 396 ARG A O 1
ATOM 3219 N N . VAL A 1 397 ? -6.203 13.921 -15.682 1.00 66.25 397 VAL A N 1
ATOM 3220 C CA . VAL A 1 397 ? -5.682 14.629 -14.488 1.00 66.25 397 VAL A CA 1
ATOM 3221 C C . VAL A 1 397 ? -6.388 15.977 -14.306 1.00 66.25 397 VAL A C 1
ATOM 3223 O O . VAL A 1 397 ? -6.851 16.297 -13.215 1.00 66.25 397 VAL A O 1
ATOM 3226 N N . LYS A 1 398 ? -6.478 16.774 -15.380 1.00 66.56 398 LYS A N 1
ATOM 3227 C CA . LYS A 1 398 ? -7.071 18.120 -15.351 1.00 66.56 398 LYS A CA 1
ATOM 3228 C C . LYS A 1 398 ? -8.580 18.101 -15.104 1.00 66.56 398 LYS A C 1
ATOM 3230 O O . LYS A 1 398 ? -9.090 18.981 -14.419 1.00 66.56 398 LYS A O 1
ATOM 3235 N N . GLU A 1 399 ? -9.281 17.116 -15.655 1.00 65.56 399 GLU A N 1
ATOM 3236 C CA . GLU A 1 399 ? -10.736 16.946 -15.522 1.00 65.56 399 GLU A CA 1
ATOM 3237 C C . GLU A 1 399 ? -11.152 16.428 -14.138 1.00 65.56 399 GLU A C 1
ATOM 3239 O O . GLU A 1 399 ? -12.300 16.584 -13.723 1.00 65.56 399 GLU A O 1
ATOM 3244 N N . HIS A 1 400 ? -10.203 15.883 -13.379 1.00 60.00 400 HIS A N 1
ATOM 3245 C CA . HIS A 1 400 ? -10.408 15.415 -12.019 1.00 60.00 400 HIS A CA 1
ATOM 3246 C C . HIS A 1 400 ? -9.521 16.202 -11.036 1.00 60.00 400 HIS A C 1
ATOM 3248 O O . HIS A 1 400 ? -8.558 15.658 -10.492 1.00 60.00 400 HIS A O 1
ATOM 3254 N N . PRO A 1 401 ? -9.858 17.471 -10.723 1.00 52.78 401 PRO A N 1
ATOM 3255 C CA . PRO A 1 401 ? -9.071 18.321 -9.821 1.00 52.78 401 PRO A CA 1
ATOM 3256 C C . PRO A 1 401 ? -8.920 17.746 -8.403 1.00 52.78 401 PRO A C 1
ATOM 3258 O O . PRO A 1 401 ? -8.002 18.134 -7.685 1.00 52.78 401 PRO A O 1
ATOM 3261 N N . LYS A 1 402 ? -9.745 16.759 -8.016 1.00 49.25 402 LYS A N 1
ATOM 3262 C CA . LYS A 1 402 ? -9.552 15.954 -6.795 1.00 49.25 402 LYS A CA 1
ATOM 3263 C C . LYS A 1 402 ? -8.204 15.213 -6.767 1.00 49.25 402 LYS A C 1
ATOM 3265 O O . LYS A 1 402 ? -7.696 14.944 -5.688 1.00 49.25 402 LYS A O 1
ATOM 3270 N N . TYR A 1 403 ? -7.611 14.926 -7.928 1.00 47.03 403 TYR A N 1
ATOM 3271 C CA . TYR A 1 403 ? -6.279 14.327 -8.051 1.00 47.03 403 TYR A CA 1
ATOM 3272 C C . TYR A 1 403 ? -5.136 15.350 -7.997 1.00 47.03 403 TYR A C 1
ATOM 3274 O O . TYR A 1 403 ? -4.010 14.983 -7.679 1.00 47.03 403 TYR A O 1
ATOM 3282 N N . VAL A 1 404 ? -5.424 16.623 -8.289 1.00 44.03 404 VAL A N 1
ATOM 3283 C CA . VAL A 1 404 ? -4.460 17.741 -8.293 1.00 44.03 404 VAL A CA 1
ATOM 3284 C C . VAL A 1 404 ? -4.426 18.452 -6.931 1.00 44.03 404 VAL A C 1
ATOM 3286 O O . VAL A 1 404 ? -3.414 19.029 -6.559 1.00 44.03 404 VAL A O 1
ATOM 3289 N N . GLY A 1 405 ? -5.521 18.375 -6.166 1.00 39.53 405 GLY A N 1
ATOM 3290 C CA . GLY A 1 405 ? -5.699 19.041 -4.872 1.00 39.53 405 GLY A CA 1
ATOM 3291 C C . GLY A 1 405 ? -5.070 18.350 -3.661 1.00 39.53 405 GLY A C 1
ATOM 3292 O O . GLY A 1 405 ? -5.184 18.875 -2.558 1.00 39.53 405 GLY A O 1
ATOM 3293 N N . VAL A 1 406 ? -4.386 17.214 -3.831 1.00 43.00 406 VAL A N 1
ATOM 3294 C CA . VAL A 1 406 ? -3.490 16.692 -2.787 1.00 43.00 406 VAL A CA 1
ATOM 3295 C C . VAL A 1 406 ? -2.113 17.314 -2.994 1.00 43.00 406 VAL A C 1
ATOM 3297 O O . VAL A 1 406 ? -1.118 16.622 -3.198 1.00 43.00 406 VAL A O 1
ATOM 3300 N N . ASP A 1 407 ? -2.060 18.645 -2.966 1.00 41.19 407 ASP A N 1
ATOM 3301 C CA . ASP A 1 407 ? -0.831 19.305 -2.566 1.00 41.19 407 ASP A CA 1
ATOM 3302 C C . ASP A 1 407 ? -0.605 18.847 -1.123 1.00 41.19 407 ASP A C 1
ATOM 3304 O O . ASP A 1 407 ? -1.306 19.271 -0.201 1.00 41.19 407 ASP A O 1
ATOM 3308 N N . MET A 1 408 ? 0.283 17.867 -0.940 1.00 39.19 408 MET A N 1
ATOM 3309 C CA . MET A 1 408 ? 0.518 17.224 0.355 1.00 39.19 408 MET A CA 1
ATOM 3310 C C . MET A 1 408 ? 1.013 18.217 1.415 1.00 39.19 408 MET A C 1
ATOM 3312 O O . MET A 1 408 ? 1.009 17.904 2.607 1.00 39.19 408 MET A O 1
ATOM 3316 N N . THR A 1 409 ? 1.343 19.443 0.995 1.00 36.53 409 THR A N 1
ATOM 3317 C CA . THR A 1 409 ? 1.642 20.581 1.861 1.00 36.53 409 THR A CA 1
ATOM 3318 C C . THR A 1 409 ? 0.413 21.419 2.253 1.00 36.53 409 THR A C 1
ATOM 3320 O O . THR A 1 409 ? 0.381 21.957 3.361 1.00 36.53 409 THR A O 1
ATOM 3323 N N . ALA A 1 410 ? -0.632 21.500 1.421 1.00 33.53 410 ALA A N 1
ATOM 3324 C CA . ALA A 1 410 ? -1.779 22.390 1.641 1.00 33.53 410 ALA A CA 1
ATOM 3325 C C . ALA A 1 410 ? -2.830 21.811 2.606 1.00 33.53 410 ALA A C 1
ATOM 3327 O O . ALA A 1 410 ? -3.431 22.551 3.386 1.00 33.53 410 ALA A O 1
ATOM 3328 N N . SER A 1 411 ? -3.015 20.486 2.636 1.00 36.31 411 SER A N 1
ATOM 3329 C CA . SER A 1 411 ? -3.962 19.830 3.555 1.00 36.31 411 SER A CA 1
ATOM 3330 C C . SER A 1 411 ? -3.521 19.838 5.029 1.00 36.31 411 SER A C 1
ATOM 3332 O O . SER A 1 411 ? -4.300 19.461 5.897 1.00 36.31 411 SER A O 1
ATOM 3334 N N . TRP A 1 412 ? -2.302 20.302 5.332 1.00 35.62 412 TRP A N 1
ATOM 3335 C CA . TRP A 1 412 ? -1.770 20.415 6.698 1.00 35.62 412 TRP A CA 1
ATOM 3336 C C . TRP A 1 412 ? -1.902 21.813 7.322 1.00 35.62 412 TRP A C 1
ATOM 3338 O O . TRP A 1 412 ? -1.606 21.979 8.503 1.00 35.62 412 TRP A O 1
ATOM 3348 N N . GLN A 1 413 ? -2.374 22.824 6.581 1.00 32.16 413 GLN A N 1
ATOM 3349 C CA . GLN A 1 413 ? -2.585 24.168 7.145 1.00 32.16 413 GLN A CA 1
ATOM 3350 C C . GLN A 1 413 ? -3.867 24.292 7.991 1.00 32.16 413 GLN A C 1
ATOM 3352 O O . GLN A 1 413 ? -4.066 25.304 8.660 1.00 32.16 413 GLN A O 1
ATOM 3357 N N . PHE A 1 414 ? -4.699 23.249 8.054 1.00 32.56 414 PHE A N 1
ATOM 3358 C CA . PHE A 1 414 ? -5.927 23.211 8.855 1.00 32.56 414 PHE A CA 1
ATOM 3359 C C . PHE A 1 414 ? -5.715 22.711 10.296 1.00 32.56 414 PHE A C 1
ATOM 3361 O O . PHE A 1 414 ? -6.486 21.895 10.778 1.00 32.56 414 PHE A O 1
ATOM 3368 N N . GLN A 1 415 ? -4.687 23.180 11.012 1.00 31.91 415 GLN A N 1
ATOM 3369 C CA . GLN A 1 415 ? -4.599 22.984 12.477 1.00 31.91 415 GLN A CA 1
ATOM 3370 C C . GLN A 1 415 ? -4.050 24.198 13.253 1.00 31.91 415 GLN A C 1
ATOM 3372 O O . GLN A 1 415 ? -3.678 24.060 14.413 1.00 31.91 415 GLN A O 1
ATOM 3377 N N . ASN A 1 416 ? -4.054 25.398 12.658 1.00 30.89 416 ASN A N 1
ATOM 3378 C CA . ASN A 1 416 ? -3.798 26.658 13.376 1.00 30.89 416 ASN A CA 1
ATOM 3379 C C . ASN A 1 416 ? -4.944 27.671 13.178 1.00 30.89 416 ASN A C 1
ATOM 3381 O O . ASN A 1 416 ? -4.698 28.823 12.818 1.00 30.89 416 ASN A O 1
ATOM 3385 N N . ALA A 1 417 ? -6.187 27.236 13.397 1.00 30.36 417 ALA A N 1
ATOM 3386 C CA . ALA A 1 417 ? -7.343 28.117 13.573 1.00 30.36 417 ALA A CA 1
ATOM 3387 C C . ALA A 1 417 ? -8.157 27.665 14.786 1.00 30.36 417 ALA A C 1
ATOM 3389 O O . ALA A 1 417 ? -8.453 26.448 14.856 1.00 30.36 417 ALA A O 1
#

Organism: NCBI:txid401470

Radius of gyration: 27.05 Å; chains: 1; bounding box: 78×47×77 Å

Foldseek 3Di:
DPDDDLVVLLLLQLVLQVDCLLQNPPNPDCPDPPPVLSLLLLLVCLLPDDVVNLVSLLCLLVPPVCPDDSNLSSLLRSLLSCLLQLPPVCLVVLLCQLLDLDDDGRSNLSSLLSLVSNLDLVCLVSLVNQLPDPNPDDPVCPVVSLLSNLLSLLSNVSNCVSPVDCSNVVPVVVDDPVSNVSSNVSSVSSNVSSCSSQLNDDHPGSVRSSVVSQLLCLLAPALVSVCSSVPVPVVVQDDVLVVVLVVVVVVLVVVVVVVVVVCVVVVHDDDPVVVVVVVVVNCCSVPVPPDCVCLQLQLLVLLVCVVVVVVNDPVSNVVSLVVHPHSVSLVVSVVVPPVLPPALVSLLSSLVSNVVVGNHYLVSLQVNLVSNVVHDPVCPVVSVVSNVVSVVSVVVCVVPCSSVPPPVVPVPVPPPD

Secondary structure (DSSP, 8-state):
-PPPPHHHHHHHHHHHH--HHHHSTT------TTHHHHHHHHHHHHHH--HHHHHHHHHTTS-GGGTTHHHHHHHHHHHHHHHHTT-GGGHHHHHHHHH-TT--TTHHHHHHHHHHTT--GGGHHHHHHHHH------GGGHHHHHHHHHHHHHHHHHHHHHH---TTTTTGGGS-HHHHHHHHHHHHHHHHHHHHHTTT----SHHHHHHHHHHHHHHH--HHHHHHHHHTTTTTTTHHHHHHHHHHHHHHHHHHHHHHHHHHHTT-PPPHHHHHHHHHHHHHHHHS---THHHHTHHHHHHHHHHTTSS--HHHHHHHHHH---HHHHHHHHHH-TT--S-HHHHHHHHHHHHHHS---HHHHHHHHHHHHTT-GGGHHHHHHHHHHHHHHHHHHHH-GGGT---TTGGGSTT--

Sequence (417 aa):
MLQHNPFDLIREYTSVFDRREIFGPKSYVAHYIDFDVFVTRARYLLSVISDSHLDDLFRLEELDFLNGPDSYCSLRVGVWIAGLQKNRKFLLRIDEIINGEELLGGQFDIACAAGLLFEDPDLHTLYRSAYDCDSTAGLNNIENAKEKKACAIVCLEHIDKIHGTQYSKSISCELDDRLRARVLRKLTRILEISQIIWAGFNIAGPGDLKAKLSEFLSITVSQKHHAAGVMRLIAIRRFNGELNALRKWNEIRDTFQTENQIYARLGMTVPIQKIADLNARNEQLFCQDEPKVARDDLLRRYAKKYLNAENGDLRWLWIAGRAANNFIDIVCTLECDLGRRLPADFVDYLYEKLHTMASFNADDYEQHAYDLLLRSSQFDEKAKLLLQKAAALRRRVKEHPKYVGVDMTASWQFQNA